Protein AF-A0A812JCK1-F1 (afdb_monomer_lite)

Radius of gyration: 76.38 Å; chains: 1; bounding box: 143×80×224 Å

pLDDT: mean 73.75, std 25.37, range [30.92, 98.5]

Secondary structure (DSSP, 8-state):
------PPP-----------S--HHHHHHHHHHHHHHHHHHHHHHHHHHHHHHHHHHHHHHHHHHHHHHHHHHHHHHHHHHHHHHHHHHHHHHHHHHHHHHHHHHHHHHHHHHHHHHHHHHHHHHHHHHHHHHHHHHHHHHHHHHHHHHHHHHHHHHHHHHHHHHHHHHHHHHHHHHHHHHHHHHHHHHHHHHHHHHHHHHHHHHHHTT--GGGTS-HHHHHHHHHHHHHHHHHHHHHHHHHHHHHHHHTTSHHHHHHHHHHHHHHHHHHHHHHHHHHHTT----------------------PPPP---------PPPPPPPPP-------------------------PPPP-PPPPPP----SSS--SS----PPPP---------PPP------------------------------------------------

Sequence (440 aa):
MVREQRKPRCFRCLPLSACKLVGVGQRQRGLQQELRDAQEALAKDLGAVDSQRDAADTSIESLETKKLQLRQQLHTIDEKLHAAREGQRNYLAEKDRRRRALEEVEATFRKNLSEVEELGLAARKERAAAEKVKQAAAETEVLAVRALSAAAEDLSAKAAQFDSHLLNVLLEHVGHEEKRIQLLHDESDLCTSIIAKHKAEIDLLTVMDRPLSSVLDAAEHKHLCETSSAAEAALKACAGFARDFGPFLSKHPAAHGRLQKLEADHAEVIRKLAACRQLLGVSTPTMDPTSSLPAAQSSHAQAAPADPGKAQYPANDLPSTPAPSGNAPQQESAKPPTQPTLQGQTQAMQPMQPVQPQQRPQQLTQLTEVASQIQVQPLQPSQQQPAQPDPPKAAAAAVPAAGTPAAVPAAGMPAAVPAPGAVLAGTGTASAESKLDVPT

Foldseek 3Di:
DDDDDDDDDDDDDDDDDDDDPDDPVVVVVVVVVVVVVVVVVVVVVVVVVVVVVVVVVVVVVVVVVVVVVVVVVVVVVVVVVVVVVVVVVVVVVVVVVVVVVVVVVVVVVVVVVVVVVVVVVVVVVVVVVVVVVVVVVVVVVVVVVVVVVVVVVVVVVVVVVVLVVVVVVLLVVLVVLVVVLVVLQVLLVVLLVQCVVQVVVLVVCVVVVHQPVVRDDPVSVVSLVVSLVVLVVSLVVLVVSCVVCVVSCVVPVVSNVSSVVSNVSSVVSNVSSVVSCVSNVVPDPPPDPDDDDDDDDDDDDDDDDDDDDDDDDDDDDDDDDDDDDDDDDDDDDDDDDDDDDDDDDDDDDDDDDDDDDDDDPPDDDDDDPDDDDPDDDDDDDDDDDDDDDDDDDDDDDDDDDDDDDDDDDDDDDDDDDDDDDDDDDDDDDDDDDDDDDDDD

Organism: NCBI:txid878477

Structure (mmCIF, N/CA/C/O backbone):
data_AF-A0A812JCK1-F1
#
_entry.id   AF-A0A812JCK1-F1
#
loop_
_atom_site.group_PDB
_atom_site.id
_atom_site.type_symbol
_atom_site.label_atom_id
_atom_site.label_alt_id
_atom_site.label_comp_id
_atom_site.label_asym_id
_atom_site.label_entity_id
_atom_site.label_seq_id
_atom_site.pdbx_PDB_ins_code
_atom_site.Cartn_x
_atom_site.Cartn_y
_atom_site.Cartn_z
_atom_site.occupancy
_atom_site.B_iso_or_equiv
_atom_site.auth_seq_id
_atom_site.auth_comp_id
_atom_site.auth_asym_id
_atom_site.auth_atom_id
_atom_site.pdbx_PDB_model_num
ATOM 1 N N . MET A 1 1 ? -60.403 -38.205 94.783 1.00 39.50 1 MET A N 1
ATOM 2 C CA . MET A 1 1 ? -59.719 -39.186 95.651 1.00 39.50 1 MET A CA 1
ATOM 3 C C . MET A 1 1 ? -59.899 -38.745 97.096 1.00 39.50 1 MET A C 1
ATOM 5 O O . MET A 1 1 ? -59.621 -37.591 97.368 1.00 39.50 1 MET A O 1
ATOM 9 N N . VAL A 1 2 ? -60.372 -39.671 97.945 1.00 44.56 2 VAL A N 1
ATOM 10 C CA . VAL A 1 2 ? -60.413 -39.647 99.429 1.00 44.56 2 VAL A CA 1
ATOM 11 C C . VAL A 1 2 ? -61.323 -38.561 100.047 1.00 44.56 2 VAL A C 1
ATOM 13 O O . VAL A 1 2 ? -60.973 -37.393 100.066 1.00 44.56 2 VAL A O 1
ATOM 16 N N . ARG A 1 3 ? -62.607 -38.836 100.324 1.00 36.50 3 ARG A N 1
ATOM 17 C CA . ARG A 1 3 ? -63.211 -39.629 101.428 1.00 36.50 3 ARG A CA 1
ATOM 18 C C . ARG A 1 3 ? -63.220 -38.911 102.786 1.00 36.50 3 ARG A C 1
ATOM 20 O O . ARG A 1 3 ? -62.180 -38.475 103.245 1.00 36.50 3 ARG A O 1
ATOM 27 N N . GLU A 1 4 ? -64.394 -39.002 103.429 1.00 35.72 4 GLU A N 1
ATOM 28 C CA . GLU A 1 4 ? -64.586 -39.152 104.887 1.00 35.72 4 GLU A CA 1
ATOM 29 C C . GLU A 1 4 ? -64.252 -37.922 105.756 1.00 35.72 4 GLU A C 1
ATOM 31 O O . GLU A 1 4 ? -63.284 -37.226 105.537 1.00 35.72 4 GLU A O 1
ATOM 36 N N . GLN A 1 5 ? -64.976 -37.535 106.804 1.00 39.50 5 GLN A N 1
ATOM 37 C CA . GLN A 1 5 ? -66.052 -38.150 107.567 1.00 39.50 5 GLN A CA 1
ATOM 38 C C . GLN A 1 5 ? -66.702 -37.005 108.378 1.00 39.50 5 GLN A C 1
ATOM 40 O O . GLN A 1 5 ? -66.062 -36.413 109.244 1.00 39.50 5 GLN A O 1
ATOM 45 N N . ARG A 1 6 ? -67.974 -36.674 108.125 1.00 39.97 6 ARG A N 1
ATOM 46 C CA . ARG A 1 6 ? -68.796 -35.919 109.086 1.00 39.97 6 ARG A CA 1
ATOM 47 C C . ARG A 1 6 ? -69.422 -36.944 110.032 1.00 39.97 6 ARG A C 1
ATOM 49 O O . ARG A 1 6 ? -70.280 -37.714 109.610 1.00 39.97 6 ARG A O 1
ATOM 56 N N . LYS A 1 7 ? -68.964 -36.984 111.287 1.00 40.16 7 LYS A N 1
ATOM 57 C CA . LYS A 1 7 ? -69.574 -37.779 112.368 1.00 40.16 7 LYS A CA 1
ATOM 58 C C . LYS A 1 7 ? -70.809 -37.050 112.940 1.00 40.16 7 LYS A C 1
ATOM 60 O O . LYS A 1 7 ? -70.837 -35.819 112.925 1.00 40.16 7 LYS A O 1
ATOM 65 N N . PRO A 1 8 ? -71.830 -37.788 113.413 1.00 46.03 8 PRO A N 1
ATOM 66 C CA . PRO A 1 8 ? -73.152 -37.264 113.730 1.00 46.03 8 PRO A CA 1
ATOM 67 C C . PRO A 1 8 ? -73.278 -36.784 115.182 1.00 46.03 8 PRO A C 1
ATOM 69 O O . PRO A 1 8 ? -72.472 -37.106 116.053 1.00 46.03 8 PRO A O 1
ATOM 72 N N . ARG A 1 9 ? -74.351 -36.025 115.420 1.00 47.19 9 ARG A N 1
ATOM 73 C CA . ARG A 1 9 ? -74.854 -35.589 116.728 1.00 47.19 9 ARG A CA 1
ATOM 74 C C . ARG A 1 9 ? -74.972 -36.764 117.716 1.00 47.19 9 ARG A C 1
ATOM 76 O O . ARG A 1 9 ? -75.579 -37.773 117.372 1.00 47.19 9 ARG A O 1
ATOM 83 N N . CYS A 1 10 ? -74.529 -36.571 118.962 1.00 37.59 10 CYS A N 1
ATOM 84 C CA . CYS A 1 10 ? -74.983 -37.346 120.122 1.00 37.59 10 CYS A CA 1
ATOM 85 C C . CYS A 1 10 ? -75.652 -36.411 121.142 1.00 37.59 10 CYS A C 1
ATOM 87 O O . CYS A 1 10 ? -75.003 -35.613 121.810 1.00 37.59 10 CYS A O 1
ATOM 89 N N . PHE A 1 11 ? -76.976 -36.537 121.201 1.00 38.62 11 PHE A N 1
ATOM 90 C CA . PHE A 1 11 ? -77.890 -36.152 122.277 1.00 38.62 11 PHE A CA 1
ATOM 91 C C . PHE A 1 11 ? -77.720 -37.122 123.465 1.00 38.62 11 PHE A C 1
ATOM 93 O O . PHE A 1 11 ? -77.601 -38.317 123.207 1.00 38.62 11 PHE A O 1
ATOM 100 N N . ARG A 1 12 ? -77.768 -36.625 124.716 1.00 35.62 12 ARG A N 1
ATOM 101 C CA . ARG A 1 12 ? -78.075 -37.283 126.028 1.00 35.62 12 ARG A CA 1
ATOM 102 C C . ARG A 1 12 ? -77.303 -36.529 127.128 1.00 35.62 12 ARG A C 1
ATOM 104 O O . ARG A 1 12 ? -76.178 -36.133 126.876 1.00 35.62 12 ARG A O 1
ATOM 111 N N . CYS A 1 13 ? -77.743 -36.305 128.363 1.00 32.88 13 CYS A N 1
ATOM 112 C CA . CYS A 1 13 ? -78.971 -36.506 129.133 1.00 32.88 13 CYS A CA 1
ATOM 113 C C . CYS A 1 13 ? -78.868 -35.534 130.336 1.00 32.88 13 CYS A C 1
ATOM 115 O O . CYS A 1 13 ? -77.762 -35.254 130.794 1.00 32.88 13 CYS A O 1
ATOM 117 N N . LEU A 1 14 ? -80.002 -35.058 130.858 1.00 40.06 14 LEU A N 1
ATOM 118 C CA . LEU A 1 14 ? -80.120 -34.337 132.143 1.00 40.06 14 LEU A CA 1
ATOM 119 C C . LEU A 1 14 ? -79.525 -35.149 133.324 1.00 40.06 14 LEU A C 1
ATOM 121 O O . LEU A 1 14 ? -79.454 -36.377 133.234 1.00 40.06 14 LEU A O 1
ATOM 125 N N . PRO A 1 15 ? -79.211 -34.498 134.464 1.00 38.16 15 PRO A N 1
ATOM 126 C CA . PRO A 1 15 ? -80.191 -34.589 135.549 1.00 38.16 15 PRO A CA 1
ATOM 127 C C . PRO A 1 15 ? -80.506 -33.252 136.240 1.00 38.16 15 PRO A C 1
ATOM 129 O O . PRO A 1 15 ? -79.643 -32.414 136.497 1.00 38.16 15 PRO A O 1
ATOM 132 N N . LEU A 1 16 ? -81.791 -33.099 136.571 1.00 37.88 16 LEU A N 1
ATOM 133 C CA . LEU A 1 16 ? -82.301 -32.171 137.575 1.00 37.88 16 LEU A CA 1
ATOM 134 C C . LEU A 1 16 ? -81.866 -32.633 138.971 1.00 37.88 16 LEU A C 1
ATOM 136 O O . LEU A 1 16 ? -82.166 -33.770 139.319 1.00 37.88 16 LEU A O 1
ATOM 140 N N . SER A 1 17 ? -81.316 -31.729 139.789 1.00 34.81 17 SER A N 1
ATOM 141 C CA . SER A 1 17 ? -81.772 -31.527 141.178 1.00 34.81 17 SER A CA 1
ATOM 142 C C . SER A 1 17 ? -80.958 -30.472 141.943 1.00 34.81 17 SER A C 1
ATOM 144 O O . SER A 1 17 ? -79.734 -30.520 141.962 1.00 34.81 17 SER A O 1
ATOM 146 N N . ALA A 1 18 ? -81.711 -29.652 142.687 1.00 32.31 18 ALA A N 1
ATOM 147 C CA . ALA A 1 18 ? -81.400 -29.063 143.994 1.00 32.31 18 ALA A CA 1
ATOM 148 C C . ALA A 1 18 ? -80.811 -27.633 144.094 1.00 32.31 18 ALA A C 1
ATOM 150 O O . ALA A 1 18 ? -79.708 -27.330 143.658 1.00 32.31 18 ALA A O 1
ATOM 151 N N . CYS A 1 19 ? -81.551 -26.826 144.873 1.00 30.92 19 CYS A N 1
ATOM 152 C CA . CYS A 1 19 ? -81.060 -25.827 145.831 1.00 30.92 19 CYS A CA 1
ATOM 153 C C . CYS A 1 19 ? -80.596 -24.448 145.323 1.00 30.92 19 CYS A C 1
ATOM 155 O O . CYS A 1 19 ? -79.407 -24.182 145.216 1.00 30.92 19 CYS A O 1
ATOM 157 N N . LYS A 1 20 ? -81.537 -23.497 145.229 1.00 36.56 20 LYS A N 1
ATOM 158 C CA . LYS A 1 20 ? -81.760 -22.416 146.227 1.00 36.56 20 LYS A CA 1
ATOM 159 C C . LYS A 1 20 ? -82.457 -21.213 145.583 1.00 36.56 20 LYS A C 1
ATOM 161 O O . LYS A 1 20 ? -81.992 -20.627 144.612 1.00 36.56 20 LYS A O 1
ATOM 166 N N . LEU A 1 21 ? -83.582 -20.840 146.187 1.00 39.72 21 LEU A N 1
ATOM 167 C CA . LEU A 1 21 ? -84.473 -19.733 145.838 1.00 39.72 21 LEU A CA 1
ATOM 168 C C . LEU A 1 21 ? -83.900 -18.369 146.291 1.00 39.72 21 LEU A C 1
ATOM 170 O O . LEU A 1 21 ? -84.566 -17.578 146.947 1.00 39.72 21 LEU A O 1
ATOM 174 N N . VAL A 1 22 ? -82.639 -18.098 145.945 1.00 42.62 22 VAL A N 1
ATOM 175 C CA . VAL A 1 22 ? -81.957 -16.813 146.157 1.00 42.62 22 VAL A CA 1
ATOM 176 C C . VAL A 1 22 ? -81.222 -16.508 144.862 1.00 42.62 22 VAL A C 1
ATOM 178 O O . VAL A 1 22 ? -80.084 -16.918 144.682 1.00 42.62 22 VAL A O 1
ATOM 181 N N . GLY A 1 23 ? -81.894 -15.879 143.897 1.00 46.34 23 GLY A N 1
ATOM 182 C CA . GLY A 1 23 ? -81.190 -15.553 142.661 1.00 46.34 23 GLY A CA 1
ATOM 183 C C . GLY A 1 23 ? -82.004 -15.191 141.434 1.00 46.34 23 GLY A C 1
ATOM 184 O O . GLY A 1 23 ? -81.393 -15.078 140.389 1.00 46.34 23 GLY A O 1
ATOM 185 N N . VAL A 1 24 ? -83.324 -14.971 141.472 1.00 51.97 24 VAL A N 1
ATOM 186 C CA . VAL A 1 24 ? -84.059 -14.549 140.252 1.00 51.97 24 VAL A CA 1
ATOM 187 C C . VAL A 1 24 ? -83.530 -13.203 139.727 1.00 51.97 24 VAL A C 1
ATOM 189 O O . VAL A 1 24 ? -83.232 -13.077 138.544 1.00 51.97 24 VAL A O 1
ATOM 192 N N . GLY A 1 25 ? -83.241 -12.249 140.621 1.00 56.25 25 GLY A N 1
ATOM 193 C CA . GLY A 1 25 ? -82.543 -11.006 140.263 1.00 56.25 25 GLY A CA 1
ATOM 194 C C . GLY A 1 25 ? -81.051 -11.182 139.934 1.00 56.25 25 GLY A C 1
ATOM 195 O O . GLY A 1 25 ? -80.441 -10.288 139.359 1.00 56.25 25 GLY A O 1
ATOM 196 N N . GLN A 1 26 ? -80.434 -12.311 140.290 1.00 58.91 26 GLN A N 1
ATOM 197 C CA . GLN A 1 26 ? -79.037 -12.633 139.957 1.00 58.91 26 GLN A CA 1
ATOM 198 C C . GLN A 1 26 ? -78.943 -13.353 138.603 1.00 58.91 26 GLN A C 1
ATOM 200 O O . GLN A 1 26 ? -78.030 -13.090 137.836 1.00 58.91 26 GLN A O 1
ATOM 205 N N . ARG A 1 27 ? -79.949 -14.166 138.263 1.00 67.25 27 ARG A N 1
ATOM 206 C CA . ARG A 1 27 ? -80.139 -14.843 136.976 1.00 67.25 27 ARG A CA 1
ATOM 207 C C . ARG A 1 27 ? -80.597 -13.877 135.894 1.00 67.25 27 ARG A C 1
ATOM 209 O O . ARG A 1 27 ? -80.119 -13.968 134.779 1.00 67.25 27 ARG A O 1
ATOM 216 N N . GLN A 1 28 ? -81.470 -12.923 136.223 1.00 73.12 28 GLN A N 1
ATOM 217 C CA . GLN A 1 28 ? -81.836 -11.846 135.302 1.00 73.12 28 GLN A CA 1
ATOM 218 C C . GLN A 1 28 ? -80.653 -10.910 135.035 1.00 73.12 28 GLN A C 1
ATOM 220 O O . GLN A 1 28 ? -80.439 -10.528 133.891 1.00 73.12 28 GLN A O 1
ATOM 225 N N . ARG A 1 29 ? -79.840 -10.599 136.056 1.00 71.44 29 ARG A N 1
ATOM 226 C CA . ARG A 1 29 ? -78.562 -9.895 135.860 1.00 71.44 29 ARG A CA 1
ATOM 227 C C . ARG A 1 29 ? -77.557 -10.730 135.068 1.00 71.44 29 ARG A C 1
ATOM 229 O O . ARG A 1 29 ? -76.903 -10.172 134.206 1.00 71.44 29 ARG A O 1
ATOM 236 N N . GLY A 1 30 ? -77.492 -12.041 135.301 1.00 75.44 30 GLY A N 1
ATOM 237 C CA . GLY A 1 30 ? -76.665 -12.977 134.535 1.00 75.44 30 GLY A CA 1
ATOM 238 C C . GLY A 1 30 ? -77.065 -13.043 133.063 1.00 75.44 30 GLY A C 1
ATOM 239 O O . GLY A 1 30 ? -76.219 -12.851 132.214 1.00 75.44 30 GLY A O 1
ATOM 240 N N . LEU A 1 31 ? -78.355 -13.184 132.752 1.00 79.44 31 LEU A N 1
ATOM 241 C CA . LEU A 1 31 ? -78.865 -13.177 131.376 1.00 79.44 31 LEU A CA 1
ATOM 242 C C . LEU A 1 31 ? -78.714 -11.810 130.699 1.00 79.44 31 LEU A C 1
ATOM 244 O O . LEU A 1 31 ? -78.446 -11.746 129.507 1.00 79.44 31 LEU A O 1
ATOM 248 N N . GLN A 1 32 ? -78.878 -10.706 131.435 1.00 79.81 32 GLN A N 1
ATOM 249 C CA . GLN A 1 32 ? -78.587 -9.371 130.901 1.00 79.81 32 GLN A CA 1
ATOM 250 C C . GLN A 1 32 ? -77.091 -9.166 130.655 1.00 79.81 32 GLN A C 1
ATOM 252 O O . GLN A 1 32 ? -76.738 -8.498 129.688 1.00 79.81 32 GLN A O 1
ATOM 257 N N . GLN A 1 33 ? -76.229 -9.731 131.500 1.00 83.69 33 GLN A N 1
ATOM 258 C CA . GLN A 1 33 ? -74.785 -9.720 131.303 1.00 83.69 33 GLN A CA 1
ATOM 259 C C . GLN A 1 33 ? -74.403 -10.600 130.110 1.00 83.69 33 GLN A C 1
ATOM 261 O O . GLN A 1 33 ? -73.748 -10.107 129.214 1.00 83.69 33 GLN A O 1
ATOM 266 N N . GLU A 1 34 ? -74.920 -11.825 130.010 1.00 83.00 34 GLU A N 1
ATOM 267 C CA . GLU A 1 34 ? -74.719 -12.721 128.865 1.00 83.00 34 GLU A CA 1
ATOM 268 C C . GLU A 1 34 ? -75.217 -12.102 127.555 1.00 83.00 34 GLU A C 1
ATOM 270 O O . GLU A 1 34 ? -74.587 -12.272 126.519 1.00 83.00 34 GLU A O 1
ATOM 275 N N . LEU A 1 35 ? -76.324 -11.353 127.581 1.00 85.94 35 LEU A N 1
ATOM 276 C CA . LEU A 1 35 ? -76.824 -10.643 126.405 1.00 85.94 35 LEU A CA 1
ATOM 277 C C . LEU A 1 35 ? -75.930 -9.453 126.034 1.00 85.94 35 LEU A C 1
ATOM 279 O O . LEU A 1 35 ? -75.724 -9.221 124.847 1.00 85.94 35 LEU A O 1
ATOM 283 N N . ARG A 1 36 ? -75.367 -8.732 127.015 1.00 85.25 36 ARG A N 1
ATOM 284 C CA . ARG A 1 36 ? -74.354 -7.691 126.765 1.00 85.25 36 ARG A CA 1
ATOM 285 C C . ARG A 1 36 ? -73.053 -8.288 126.243 1.00 85.25 36 ARG A C 1
ATOM 287 O O . ARG A 1 36 ? -72.551 -7.797 125.246 1.00 85.25 36 ARG A O 1
ATOM 294 N N . ASP A 1 37 ? -72.563 -9.359 126.851 1.00 86.38 37 ASP A N 1
ATOM 295 C CA . ASP A 1 37 ? -71.337 -10.051 126.457 1.00 86.38 37 ASP A CA 1
ATOM 296 C C . ASP A 1 37 ? -71.501 -10.673 125.060 1.00 86.38 37 ASP A C 1
ATOM 298 O O . ASP A 1 37 ? -70.590 -10.607 124.241 1.00 86.38 37 ASP A O 1
ATOM 302 N N . ALA A 1 38 ? -72.681 -11.220 124.740 1.00 86.50 38 ALA A N 1
ATOM 303 C CA . ALA A 1 38 ? -73.006 -11.701 123.401 1.00 86.50 38 ALA A CA 1
ATOM 304 C C . ALA A 1 38 ? -73.111 -10.551 122.393 1.00 86.50 38 ALA A C 1
ATOM 306 O O . ALA A 1 38 ? -72.610 -10.691 121.285 1.00 86.50 38 ALA A O 1
ATOM 307 N N . GLN A 1 39 ? -73.722 -9.416 122.754 1.00 88.19 39 GLN A N 1
ATOM 308 C CA . GLN A 1 39 ? -73.759 -8.220 121.903 1.00 88.19 39 GLN A CA 1
ATOM 309 C C . GLN A 1 39 ? -72.359 -7.644 121.661 1.00 88.19 39 GLN A C 1
ATOM 311 O O . GLN A 1 39 ? -72.050 -7.268 120.536 1.00 88.19 39 GLN A O 1
ATOM 316 N N . GLU A 1 40 ? -71.505 -7.613 122.682 1.00 90.06 40 GLU A N 1
ATOM 317 C CA . GLU A 1 40 ? -70.116 -7.165 122.593 1.00 90.06 40 GLU A CA 1
ATOM 318 C C . GLU A 1 40 ? -69.262 -8.143 121.773 1.00 90.06 40 GLU A C 1
ATOM 320 O O . GLU A 1 40 ? -68.491 -7.712 120.920 1.00 90.06 40 GLU A O 1
ATOM 325 N N . ALA A 1 41 ? -69.447 -9.456 121.949 1.00 88.94 41 ALA A N 1
ATOM 326 C CA . ALA A 1 41 ? -68.800 -10.482 121.133 1.00 88.94 41 ALA A CA 1
ATOM 327 C C . ALA A 1 41 ? -69.223 -10.386 119.661 1.00 88.94 41 ALA A C 1
ATOM 329 O O . ALA A 1 41 ? -68.370 -10.410 118.782 1.00 88.94 41 ALA A O 1
ATOM 330 N N . LEU A 1 42 ? -70.517 -10.198 119.386 1.00 89.69 42 LEU A N 1
ATOM 331 C CA . LEU A 1 42 ? -71.032 -10.039 118.025 1.00 89.69 42 LEU A CA 1
ATOM 332 C C . LEU A 1 42 ? -70.555 -8.723 117.399 1.00 89.69 42 LEU A C 1
ATOM 334 O O . LEU A 1 42 ? -70.204 -8.704 116.226 1.00 89.69 42 LEU A O 1
ATOM 338 N N . ALA A 1 43 ? -70.475 -7.638 118.176 1.00 91.25 43 ALA A N 1
ATOM 339 C CA . ALA A 1 43 ? -69.883 -6.376 117.733 1.00 91.25 43 ALA A CA 1
ATOM 340 C C . ALA A 1 43 ? -68.384 -6.524 117.428 1.00 91.25 43 ALA A C 1
ATOM 342 O O . ALA A 1 43 ? -67.898 -5.975 116.441 1.00 91.25 43 ALA A O 1
ATOM 343 N N . LYS A 1 44 ? -67.653 -7.300 118.234 1.00 92.31 44 LYS A N 1
ATOM 344 C CA . LYS A 1 44 ? -66.239 -7.615 118.008 1.00 92.31 44 LYS A CA 1
ATOM 345 C C . LYS A 1 44 ? -66.035 -8.486 116.768 1.00 92.31 44 LYS A C 1
ATOM 347 O O . LYS A 1 44 ? -65.127 -8.206 115.991 1.00 92.31 44 LYS A O 1
ATOM 352 N N . ASP A 1 45 ? -66.878 -9.496 116.565 1.00 90.94 45 ASP A N 1
ATOM 353 C CA . ASP A 1 45 ? -66.846 -10.366 115.387 1.00 90.94 45 ASP A CA 1
ATOM 354 C C . ASP A 1 45 ? -67.204 -9.589 114.116 1.00 90.94 45 ASP A C 1
ATOM 356 O O . ASP A 1 45 ? -66.508 -9.717 113.113 1.00 90.94 45 ASP A O 1
ATOM 360 N N . LEU A 1 46 ? -68.228 -8.728 114.163 1.00 93.44 46 LEU A N 1
ATOM 361 C CA . LEU A 1 46 ? -68.548 -7.811 113.066 1.00 93.44 46 LEU A CA 1
ATOM 362 C C . LEU A 1 46 ? -67.371 -6.876 112.773 1.00 93.44 46 LEU A C 1
ATOM 364 O O . LEU A 1 46 ? -66.974 -6.768 111.621 1.00 93.44 46 LEU A O 1
ATOM 368 N N . GLY A 1 47 ? -66.737 -6.299 113.799 1.00 93.62 47 GLY A N 1
ATOM 369 C CA . GLY A 1 47 ? -65.538 -5.475 113.623 1.00 93.62 47 GLY A CA 1
ATOM 370 C C . GLY A 1 47 ? -64.347 -6.240 113.030 1.00 93.62 47 GLY A C 1
ATOM 371 O O . GLY A 1 47 ? -63.591 -5.684 112.233 1.00 93.62 47 GLY A O 1
ATOM 372 N N . ALA A 1 48 ? -64.182 -7.523 113.369 1.00 93.25 48 ALA A N 1
ATOM 373 C CA . ALA A 1 48 ? -63.163 -8.390 112.778 1.00 93.25 48 ALA A CA 1
ATOM 374 C C . ALA A 1 48 ? -63.476 -8.728 111.312 1.00 93.25 48 ALA A C 1
ATOM 376 O O . ALA A 1 48 ? -62.567 -8.709 110.484 1.00 93.25 48 ALA A O 1
ATOM 377 N N . VAL A 1 49 ? -64.744 -8.997 110.982 1.00 93.62 49 VAL A N 1
ATOM 378 C CA . VAL A 1 49 ? -65.207 -9.221 109.604 1.00 93.62 49 VAL A CA 1
ATOM 379 C C . VAL A 1 49 ? -65.057 -7.953 108.769 1.00 93.62 49 VAL A C 1
ATOM 381 O O . VAL A 1 49 ? -64.568 -8.047 107.649 1.00 93.62 49 VAL A O 1
ATOM 384 N N . ASP A 1 50 ? -65.400 -6.782 109.307 1.00 95.62 50 ASP A N 1
ATOM 385 C CA . ASP A 1 50 ? -65.207 -5.492 108.637 1.00 95.62 50 ASP A CA 1
ATOM 386 C C . ASP A 1 50 ? -63.715 -5.229 108.393 1.00 95.62 50 ASP A C 1
ATOM 388 O O . ASP A 1 50 ? -63.317 -4.970 107.263 1.00 95.62 50 ASP A O 1
ATOM 392 N N . SER A 1 51 ? -62.860 -5.444 109.401 1.00 94.50 51 SER A N 1
ATOM 393 C CA . SER A 1 51 ? -61.398 -5.338 109.244 1.00 94.50 51 SER A CA 1
ATOM 394 C C . SER A 1 51 ? -60.849 -6.323 108.203 1.00 94.50 51 SER A C 1
ATOM 396 O O . SER A 1 51 ? -59.932 -6.000 107.448 1.00 94.50 51 SER A O 1
ATOM 398 N N . GLN A 1 52 ? -61.398 -7.542 108.149 1.00 95.94 52 GLN A N 1
ATOM 399 C CA . GLN A 1 52 ? -61.036 -8.543 107.147 1.00 95.94 52 GLN A CA 1
ATOM 400 C C . GLN A 1 52 ? -61.530 -8.148 105.751 1.00 95.94 52 GLN A C 1
ATOM 402 O O . GLN A 1 52 ? -60.824 -8.400 104.773 1.00 95.94 52 GLN A O 1
ATOM 407 N N . ARG A 1 53 ? -62.711 -7.526 105.647 1.00 95.81 53 ARG A N 1
ATOM 408 C CA . ARG A 1 53 ? -63.253 -6.998 104.393 1.00 95.81 53 ARG A CA 1
ATOM 409 C C . ARG A 1 53 ? -62.383 -5.862 103.877 1.00 95.81 53 ARG A C 1
ATOM 411 O O . ARG A 1 53 ? -61.947 -5.940 102.740 1.00 95.81 53 ARG A O 1
ATOM 418 N N . ASP A 1 54 ? -62.028 -4.904 104.727 1.00 96.00 54 ASP A N 1
ATOM 419 C CA . ASP A 1 54 ? -61.132 -3.800 104.373 1.00 96.00 54 ASP A CA 1
ATOM 420 C C . ASP A 1 54 ? -59.747 -4.321 103.937 1.00 96.00 54 ASP A C 1
ATOM 422 O O . ASP A 1 54 ? -59.167 -3.855 102.953 1.00 96.00 54 ASP A O 1
ATOM 426 N N . ALA A 1 55 ? -59.218 -5.352 104.609 1.00 96.00 55 ALA A N 1
ATOM 427 C CA . ALA A 1 55 ? -57.978 -6.016 104.199 1.00 96.00 55 ALA A CA 1
ATOM 428 C C . ALA A 1 55 ? -58.108 -6.743 102.843 1.00 96.00 55 ALA A C 1
ATOM 430 O O . ALA A 1 55 ? -57.165 -6.757 102.049 1.00 96.00 55 ALA A O 1
ATOM 431 N N . ALA A 1 56 ? -59.263 -7.351 102.559 1.00 95.88 56 ALA A N 1
ATOM 432 C CA . ALA A 1 56 ? -59.537 -7.979 101.271 1.00 95.88 56 ALA A CA 1
ATOM 433 C C . ALA A 1 56 ? -59.708 -6.935 100.158 1.00 95.88 56 ALA A C 1
ATOM 435 O O . ALA A 1 56 ? -59.121 -7.109 99.094 1.00 95.88 56 ALA A O 1
ATOM 436 N N . ASP A 1 57 ? -60.432 -5.845 100.410 1.00 97.38 57 ASP A N 1
ATOM 437 C CA . ASP A 1 57 ? -60.672 -4.753 99.461 1.00 97.38 57 ASP A CA 1
ATOM 438 C C . ASP A 1 57 ? -59.350 -4.055 99.096 1.00 97.38 57 ASP A C 1
ATOM 440 O O . ASP A 1 57 ? -59.005 -3.954 97.919 1.00 97.38 57 ASP A O 1
ATOM 444 N N . THR A 1 58 ? -58.521 -3.709 100.087 1.00 96.44 58 THR A N 1
ATOM 445 C CA . THR A 1 58 ? -57.166 -3.170 99.844 1.00 96.44 58 THR A CA 1
ATOM 446 C C . THR A 1 58 ? -56.270 -4.156 99.086 1.00 96.44 58 THR A C 1
ATOM 448 O O . THR A 1 58 ? -55.492 -3.762 98.210 1.00 96.44 58 THR A O 1
ATOM 451 N N . SER A 1 59 ? -56.386 -5.460 99.365 1.00 97.50 59 SER A N 1
ATOM 452 C CA . SER A 1 59 ? -55.684 -6.493 98.599 1.00 97.50 59 SER A CA 1
ATOM 453 C C . SER A 1 59 ? -56.177 -6.560 97.149 1.00 97.50 59 SER A C 1
ATOM 455 O O . SER A 1 59 ? -55.344 -6.608 96.240 1.00 97.50 59 SER A O 1
ATOM 457 N N . ILE A 1 60 ? -57.490 -6.500 96.911 1.00 97.12 60 ILE A N 1
ATOM 458 C CA . ILE A 1 60 ? -58.097 -6.467 95.574 1.00 97.12 60 ILE A CA 1
ATOM 459 C C . ILE A 1 60 ? -57.589 -5.249 94.799 1.00 97.12 60 ILE A C 1
ATOM 461 O O . ILE A 1 60 ? -57.060 -5.424 93.703 1.00 97.12 60 ILE A O 1
ATOM 465 N N . GLU A 1 61 ? -57.625 -4.051 95.381 1.00 97.25 61 GLU A N 1
ATOM 466 C CA . GLU A 1 61 ? -57.104 -2.826 94.759 1.00 97.25 61 GLU A CA 1
ATOM 467 C C . GLU A 1 61 ? -55.607 -2.948 94.408 1.00 97.25 61 GLU A C 1
ATOM 469 O O . GLU A 1 61 ? -55.172 -2.598 93.303 1.00 97.25 61 GLU A O 1
ATOM 474 N N . SER A 1 62 ? -54.795 -3.521 95.305 1.00 97.50 62 SER A N 1
ATOM 475 C CA . SER A 1 62 ? -53.367 -3.769 95.043 1.00 97.50 62 SER A CA 1
ATOM 476 C C . SER A 1 62 ? -53.135 -4.765 93.892 1.00 97.50 62 SER A C 1
ATOM 478 O O . SER A 1 62 ? -52.193 -4.630 93.105 1.00 97.50 62 SER A O 1
ATOM 480 N N . LEU A 1 63 ? -54.009 -5.765 93.746 1.00 97.56 63 LEU A N 1
ATOM 481 C CA . LEU A 1 63 ? -53.943 -6.739 92.659 1.00 97.56 63 LEU A CA 1
ATOM 482 C C . LEU A 1 63 ? -54.445 -6.147 91.341 1.00 97.56 63 LEU A C 1
ATOM 484 O O . LEU A 1 63 ? -53.876 -6.444 90.289 1.00 97.56 63 LEU A O 1
ATOM 488 N N . GLU A 1 64 ? -55.467 -5.296 91.371 1.00 97.81 64 GLU A N 1
ATOM 489 C CA . GLU A 1 64 ? -55.990 -4.602 90.195 1.00 97.81 64 GLU A CA 1
ATOM 490 C C . GLU A 1 64 ? -54.985 -3.597 89.633 1.00 97.81 64 GLU A C 1
ATOM 492 O O . GLU A 1 64 ? -54.728 -3.594 88.425 1.00 97.81 64 GLU A O 1
ATOM 497 N N . THR A 1 65 ? -54.337 -2.818 90.501 1.00 97.81 65 THR A N 1
ATOM 498 C CA . THR A 1 65 ? -53.240 -1.917 90.115 1.00 97.81 65 THR A CA 1
ATOM 499 C C . THR A 1 65 ? -52.065 -2.696 89.520 1.00 97.81 65 THR A C 1
ATOM 501 O O . THR A 1 65 ? -51.595 -2.361 88.430 1.00 97.81 65 THR A O 1
ATOM 504 N N . LYS A 1 66 ? -51.646 -3.807 90.145 1.00 97.88 66 LYS A N 1
ATOM 505 C CA . LYS A 1 66 ? -50.596 -4.688 89.602 1.00 97.88 66 LYS A CA 1
ATOM 506 C C . LYS A 1 66 ? -50.990 -5.318 88.263 1.00 97.88 66 LYS A C 1
ATOM 508 O O . LYS A 1 66 ? -50.169 -5.394 87.349 1.00 97.88 66 LYS A O 1
ATOM 513 N N . LYS A 1 67 ? -52.243 -5.751 88.106 1.00 97.62 67 LYS A N 1
ATOM 514 C CA . LYS A 1 67 ? -52.786 -6.280 86.844 1.00 97.62 67 LYS A CA 1
ATOM 515 C C . LYS A 1 67 ? -52.750 -5.222 85.743 1.00 97.62 67 LYS A C 1
ATOM 517 O O . LYS A 1 67 ? -52.371 -5.543 84.616 1.00 97.62 67 LYS A O 1
ATOM 522 N N . LEU A 1 68 ? -53.129 -3.982 86.050 1.00 98.12 68 LEU A N 1
ATOM 523 C CA . LEU A 1 68 ? -53.054 -2.869 85.105 1.00 98.12 68 LEU A CA 1
ATOM 524 C C . LEU A 1 68 ? -51.599 -2.592 84.700 1.00 98.12 68 LEU A C 1
ATOM 526 O O . LEU A 1 68 ? -51.312 -2.491 83.508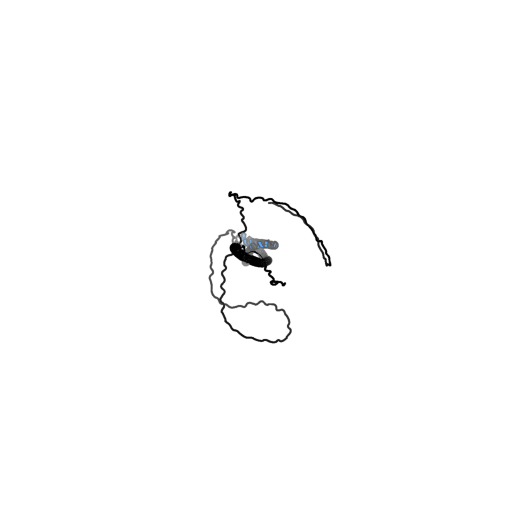 1.00 98.12 68 LEU A O 1
ATOM 530 N N . GLN A 1 69 ? -50.677 -2.564 85.665 1.00 97.94 69 GLN A N 1
ATOM 531 C CA . GLN A 1 69 ? -49.248 -2.359 85.416 1.00 97.94 69 GLN A CA 1
ATOM 532 C C . GLN A 1 69 ? -48.649 -3.462 84.530 1.00 97.94 69 GLN A C 1
ATOM 534 O O . GLN A 1 69 ? -47.951 -3.166 83.563 1.00 97.94 69 GLN A O 1
ATOM 539 N N . LEU A 1 70 ? -48.961 -4.734 84.799 1.00 97.88 70 LEU A N 1
ATOM 540 C CA . LEU A 1 70 ? -48.506 -5.858 83.973 1.00 97.88 70 LEU A CA 1
ATOM 541 C C . LEU A 1 70 ? -49.076 -5.799 82.550 1.00 97.88 70 LEU A C 1
ATOM 543 O O . LEU A 1 70 ? -48.369 -6.121 81.600 1.00 97.88 70 LEU A O 1
ATOM 547 N N . ARG A 1 71 ? -50.327 -5.351 82.373 1.00 97.88 71 ARG A N 1
ATOM 548 C CA . ARG A 1 71 ? -50.908 -5.133 81.036 1.00 97.88 71 ARG A CA 1
ATOM 549 C C . ARG A 1 71 ? -50.185 -4.028 80.270 1.00 97.88 71 ARG A C 1
ATOM 551 O O . ARG A 1 71 ? -49.914 -4.206 79.088 1.00 97.88 71 ARG A O 1
ATOM 558 N N . GLN A 1 72 ? -49.844 -2.923 80.933 1.00 97.81 72 GLN A N 1
ATOM 559 C CA . GLN A 1 72 ? -49.051 -1.849 80.325 1.00 97.81 72 GLN A CA 1
ATOM 560 C C . GLN A 1 72 ? -47.646 -2.336 79.939 1.00 97.81 72 GLN A C 1
ATOM 562 O O . GLN A 1 72 ? -47.176 -2.057 78.836 1.00 97.81 72 GLN A O 1
ATOM 567 N N . GLN A 1 73 ? -46.993 -3.113 80.811 1.00 97.69 73 GLN A N 1
ATOM 568 C CA . GLN A 1 73 ? -45.696 -3.727 80.516 1.00 97.69 73 GLN A CA 1
ATOM 569 C C . GLN A 1 73 ? -45.766 -4.697 79.333 1.00 97.69 73 GLN A C 1
ATOM 571 O O . GLN A 1 73 ? -44.912 -4.624 78.454 1.00 97.69 73 GLN A O 1
ATOM 576 N N . LEU A 1 74 ? -46.783 -5.564 79.277 1.00 98.00 74 LEU A N 1
ATOM 577 C CA . LEU A 1 74 ? -47.008 -6.456 78.137 1.00 98.00 74 LEU A CA 1
ATOM 578 C C . LEU A 1 74 ? -47.196 -5.665 76.844 1.00 98.00 74 LEU A C 1
ATOM 580 O O . LEU A 1 74 ? -46.509 -5.950 75.872 1.00 98.00 74 LEU A O 1
ATOM 584 N N . HIS A 1 75 ? -48.025 -4.619 76.862 1.00 98.19 75 HIS A N 1
ATOM 585 C CA . HIS A 1 75 ? -48.224 -3.768 75.691 1.00 98.19 75 HIS A CA 1
ATOM 586 C C . HIS A 1 75 ? -46.911 -3.127 75.213 1.00 98.19 75 HIS A C 1
ATOM 588 O O . HIS A 1 75 ? -46.593 -3.169 74.030 1.00 98.19 75 HIS A O 1
ATOM 594 N N . THR A 1 76 ? -46.091 -2.636 76.147 1.00 98.00 76 THR A N 1
ATOM 595 C CA . THR A 1 76 ? -44.773 -2.055 75.838 1.00 98.00 76 THR A CA 1
ATOM 596 C C . THR A 1 76 ? -43.816 -3.099 75.246 1.00 98.00 76 THR A C 1
ATOM 598 O O . THR A 1 76 ? -43.014 -2.795 74.362 1.00 98.00 76 THR A O 1
ATOM 601 N N . ILE A 1 77 ? -43.848 -4.338 75.749 1.00 98.06 77 ILE A N 1
ATOM 602 C CA . ILE A 1 77 ? -43.034 -5.442 75.224 1.00 98.06 77 ILE A CA 1
ATOM 603 C C . ILE A 1 77 ? -43.508 -5.831 73.823 1.00 98.06 77 ILE A C 1
ATOM 605 O O . ILE A 1 77 ? -42.666 -6.015 72.946 1.00 98.06 77 ILE A O 1
ATOM 609 N N . ASP A 1 78 ? -44.818 -5.901 73.593 1.00 97.88 78 ASP A N 1
ATOM 610 C CA . ASP A 1 78 ? -45.394 -6.207 72.284 1.00 97.88 78 ASP A CA 1
ATOM 611 C C . ASP A 1 78 ? -45.002 -5.149 71.246 1.00 97.88 78 ASP A C 1
ATOM 613 O O . ASP A 1 78 ? -44.529 -5.503 70.166 1.00 97.88 78 ASP A O 1
ATOM 617 N N . GLU A 1 79 ? -45.090 -3.858 71.579 1.00 98.12 79 GLU A N 1
ATOM 618 C CA . GLU A 1 79 ? -44.627 -2.766 70.712 1.00 98.12 79 GLU A CA 1
ATOM 619 C C . GLU A 1 79 ? -43.137 -2.894 70.369 1.00 98.12 79 GLU A C 1
ATOM 621 O O . GLU A 1 79 ? -42.755 -2.829 69.198 1.00 98.12 79 GLU A O 1
ATOM 626 N N . LYS A 1 80 ? -42.283 -3.146 71.371 1.00 97.75 80 LYS A N 1
ATOM 627 C CA . LYS A 1 80 ? -40.840 -3.360 71.157 1.00 97.75 80 LYS A CA 1
ATOM 628 C C . LYS A 1 80 ? -40.567 -4.575 70.278 1.00 97.75 80 LYS A C 1
ATOM 630 O O . LYS A 1 80 ? -39.673 -4.538 69.436 1.00 97.75 80 LYS A O 1
ATOM 635 N N . LEU A 1 81 ? -41.329 -5.649 70.456 1.00 97.88 81 LEU A N 1
ATOM 636 C CA . LEU A 1 81 ? -41.198 -6.876 69.683 1.00 97.88 81 LEU A CA 1
ATOM 637 C C . LEU A 1 81 ? -41.655 -6.660 68.233 1.00 97.88 81 LEU A C 1
ATOM 639 O O . LEU A 1 81 ? -40.987 -7.122 67.305 1.00 97.88 81 LEU A O 1
ATOM 643 N N . HIS A 1 82 ? -42.738 -5.913 68.016 1.00 98.12 82 HIS A N 1
ATOM 644 C CA . HIS A 1 82 ? -43.174 -5.487 66.687 1.00 98.12 82 HIS A CA 1
ATOM 645 C C . HIS A 1 82 ? -42.126 -4.610 65.996 1.00 98.12 82 HIS A C 1
ATOM 647 O O . HIS A 1 82 ? -41.749 -4.921 64.864 1.00 98.12 82 HIS A O 1
ATOM 653 N N . ALA A 1 83 ? -41.589 -3.602 66.687 1.00 97.81 83 ALA A N 1
ATOM 654 C CA . ALA A 1 83 ? -40.524 -2.745 66.171 1.00 97.81 83 ALA A CA 1
ATOM 655 C C . ALA A 1 83 ? -39.252 -3.545 65.836 1.00 97.81 83 ALA A C 1
ATOM 657 O O . ALA A 1 83 ? -38.656 -3.355 64.777 1.00 97.81 83 ALA A O 1
ATOM 658 N N . ALA A 1 84 ? -38.862 -4.503 66.684 1.00 97.69 84 ALA A N 1
ATOM 659 C CA . ALA A 1 84 ? -37.719 -5.379 66.427 1.00 97.69 84 ALA A CA 1
ATOM 660 C C . ALA A 1 84 ? -37.942 -6.280 65.199 1.00 97.69 84 ALA A C 1
ATOM 662 O O . ALA A 1 84 ? -37.049 -6.417 64.361 1.00 97.69 84 ALA A O 1
ATOM 663 N N . ARG A 1 85 ? -39.142 -6.860 65.048 1.00 98.19 85 ARG A N 1
ATOM 664 C CA . ARG A 1 85 ? -39.514 -7.654 63.862 1.00 98.19 85 ARG A CA 1
ATOM 665 C C . ARG A 1 85 ? -39.500 -6.811 62.590 1.00 98.19 85 ARG A C 1
ATOM 667 O O . ARG A 1 85 ? -39.062 -7.288 61.546 1.00 98.19 85 ARG A O 1
ATOM 674 N N . GLU A 1 86 ? -39.976 -5.574 62.657 1.00 98.06 86 GLU A N 1
ATOM 675 C CA . GLU A 1 86 ? -39.931 -4.647 61.529 1.00 98.06 86 GLU A CA 1
ATOM 676 C C . GLU A 1 86 ? -38.494 -4.255 61.171 1.00 98.06 86 GLU A C 1
ATOM 678 O O . GLU A 1 86 ? -38.115 -4.353 60.005 1.00 98.06 86 GLU A O 1
ATOM 683 N N . GLY A 1 87 ? -37.661 -3.948 62.168 1.00 97.88 87 GLY A N 1
ATOM 684 C CA . GLY A 1 87 ? -36.230 -3.708 61.981 1.00 97.88 87 GLY A CA 1
ATOM 685 C C . GLY A 1 87 ? -35.517 -4.891 61.321 1.00 97.88 87 GLY A C 1
ATOM 686 O O . GLY A 1 87 ? -34.750 -4.702 60.378 1.00 97.88 87 GLY A O 1
ATOM 687 N N . GLN A 1 88 ? -35.825 -6.123 61.738 1.00 97.88 88 GLN A N 1
ATOM 688 C CA . GLN A 1 88 ? -35.279 -7.333 61.121 1.00 97.88 88 GLN A CA 1
ATOM 689 C C . GLN A 1 88 ? -35.718 -7.489 59.656 1.00 97.88 88 GLN A C 1
ATOM 691 O O . GLN A 1 88 ? -34.884 -7.801 58.804 1.00 97.88 88 GLN A O 1
ATOM 696 N N . ARG A 1 89 ? -37.003 -7.259 59.341 1.00 98.38 89 ARG A N 1
ATOM 697 C CA . ARG A 1 89 ? -37.503 -7.297 57.954 1.00 98.38 89 ARG A CA 1
ATOM 698 C C . ARG A 1 89 ? -36.809 -6.256 57.081 1.00 98.38 89 ARG A C 1
ATOM 700 O O . ARG A 1 89 ? -36.364 -6.593 55.986 1.00 98.38 89 ARG A O 1
ATOM 707 N N . ASN A 1 90 ? -36.666 -5.032 57.582 1.00 98.19 90 ASN A N 1
ATOM 708 C CA . ASN A 1 90 ? -36.008 -3.942 56.865 1.00 98.19 90 ASN A CA 1
ATOM 709 C C . ASN A 1 90 ? -34.525 -4.246 56.618 1.00 98.19 90 ASN A C 1
ATOM 711 O O . ASN A 1 90 ? -34.049 -4.079 55.498 1.00 98.19 90 ASN A O 1
ATOM 715 N N . TYR A 1 91 ? -33.817 -4.780 57.618 1.00 98.12 91 TYR A N 1
ATOM 716 C CA . TYR A 1 91 ? -32.419 -5.192 57.473 1.00 98.12 91 TYR A CA 1
ATOM 717 C C . TYR A 1 91 ? -32.233 -6.292 56.417 1.00 98.12 91 TYR A C 1
ATOM 719 O O . TYR A 1 91 ? -31.328 -6.206 55.586 1.00 98.12 91 TYR A O 1
ATOM 727 N N . LEU A 1 92 ? -33.089 -7.322 56.411 1.00 98.25 92 LEU A N 1
ATOM 728 C CA . LEU A 1 92 ? -33.028 -8.384 55.400 1.00 98.25 92 LEU A CA 1
ATOM 729 C C . LEU A 1 92 ? -33.339 -7.847 53.998 1.00 98.25 92 LEU A C 1
ATOM 731 O O . LEU A 1 92 ? -32.607 -8.154 53.060 1.00 98.25 92 LEU A O 1
ATOM 735 N N . ALA A 1 93 ? -34.350 -6.984 53.865 1.00 98.00 93 ALA A N 1
ATOM 736 C CA . ALA A 1 93 ? -34.675 -6.336 52.597 1.00 98.00 93 ALA A CA 1
ATOM 737 C C . ALA A 1 93 ? -33.518 -5.462 52.077 1.00 98.00 93 ALA A C 1
ATOM 739 O O . ALA A 1 93 ? -33.215 -5.474 50.882 1.00 98.00 93 ALA A O 1
ATOM 740 N N . GLU A 1 94 ? -32.833 -4.732 52.961 1.00 98.06 94 GLU A N 1
ATOM 741 C CA . GLU A 1 94 ? -31.655 -3.944 52.604 1.00 98.06 94 GLU A CA 1
ATOM 742 C C . GLU A 1 94 ? -30.475 -4.835 52.194 1.00 98.06 94 GLU A C 1
ATOM 744 O O . GLU A 1 94 ? -29.817 -4.569 51.186 1.00 98.06 94 GLU A O 1
ATOM 749 N N . LYS A 1 95 ? -30.227 -5.925 52.926 1.00 98.06 95 LYS A N 1
ATOM 750 C CA . LYS A 1 95 ? -29.187 -6.904 52.588 1.00 98.06 95 LYS A CA 1
ATOM 751 C C . LYS A 1 95 ? -29.438 -7.544 51.221 1.00 98.06 95 LYS A C 1
ATOM 753 O O . LYS A 1 95 ? -28.497 -7.680 50.440 1.00 98.06 95 LYS A O 1
ATOM 758 N N . ASP A 1 96 ? -30.685 -7.888 50.909 1.00 98.44 96 ASP A N 1
ATOM 759 C CA . ASP A 1 96 ? -31.064 -8.428 49.602 1.00 98.44 96 ASP A CA 1
ATOM 760 C C . ASP A 1 96 ? -30.916 -7.383 48.493 1.00 98.44 96 ASP A C 1
ATOM 762 O O . ASP A 1 96 ? -30.403 -7.698 47.420 1.00 98.44 96 ASP A O 1
ATOM 766 N N . ARG A 1 97 ? -31.281 -6.119 48.753 1.00 98.50 97 ARG A N 1
ATOM 767 C CA . ARG A 1 97 ? -31.041 -5.012 47.814 1.00 98.50 97 ARG A CA 1
ATOM 768 C C . ARG A 1 97 ? -29.547 -4.851 47.515 1.00 98.50 97 ARG A C 1
ATOM 770 O O . ARG A 1 97 ? -29.180 -4.734 46.350 1.00 98.50 97 ARG A O 1
ATOM 777 N N . ARG A 1 98 ? -28.687 -4.886 48.539 1.00 98.25 98 ARG A N 1
ATOM 778 C CA . ARG A 1 98 ? -27.225 -4.812 48.367 1.00 98.25 98 ARG A CA 1
ATOM 779 C C . ARG A 1 98 ? -26.680 -6.013 47.592 1.00 98.25 98 ARG A C 1
ATOM 781 O O . ARG A 1 98 ? -25.822 -5.827 46.739 1.00 98.25 98 ARG A O 1
ATOM 788 N N . ARG A 1 99 ? -27.194 -7.224 47.842 1.00 98.50 99 ARG A N 1
ATOM 789 C CA . ARG A 1 99 ? -26.793 -8.425 47.090 1.00 98.50 99 ARG A CA 1
ATOM 790 C C . ARG A 1 99 ? -27.122 -8.295 45.602 1.00 98.50 99 ARG A C 1
ATOM 792 O O . ARG A 1 99 ? -26.238 -8.503 44.785 1.00 98.50 99 ARG A O 1
ATOM 799 N N . ARG A 1 100 ? -28.343 -7.871 45.260 1.00 98.38 100 ARG A N 1
ATOM 800 C CA . ARG A 1 100 ? -28.742 -7.655 43.857 1.00 98.38 100 ARG A CA 1
ATOM 801 C C . ARG A 1 100 ? -27.894 -6.585 43.168 1.00 98.38 100 ARG A C 1
ATOM 803 O O . ARG A 1 100 ? -27.517 -6.769 42.021 1.00 98.38 100 ARG A O 1
ATOM 810 N N . ALA A 1 101 ? -27.557 -5.502 43.871 1.00 98.06 101 ALA A N 1
ATOM 811 C CA . ALA A 1 101 ? -26.677 -4.468 43.326 1.00 98.06 101 ALA A CA 1
ATOM 812 C C . ALA A 1 101 ? -25.265 -5.007 43.023 1.00 98.06 101 ALA A C 1
ATOM 814 O O . ALA A 1 101 ? -24.687 -4.666 41.996 1.00 98.06 101 ALA A O 1
ATOM 815 N N . LEU A 1 102 ? -24.716 -5.877 43.881 1.00 98.06 102 LEU A N 1
ATOM 816 C CA . LEU A 1 102 ? -23.439 -6.546 43.606 1.00 98.06 102 LEU A CA 1
ATOM 817 C C . LEU A 1 102 ? -23.541 -7.504 42.414 1.00 98.06 102 LEU A C 1
ATOM 819 O O . LEU A 1 102 ? -22.665 -7.482 41.557 1.00 98.06 102 LEU A O 1
ATOM 823 N N . GLU A 1 103 ? -24.617 -8.288 42.318 1.00 98.06 103 GLU A N 1
ATOM 824 C CA . GLU A 1 103 ? -24.866 -9.182 41.177 1.00 98.06 103 GLU A CA 1
ATOM 825 C C . GLU A 1 103 ? -24.971 -8.405 39.849 1.00 98.06 103 GLU A C 1
ATOM 827 O O . GLU A 1 103 ? -24.420 -8.835 38.838 1.00 98.06 103 GLU A O 1
ATOM 832 N N . GLU A 1 104 ? -25.618 -7.236 39.848 1.00 98.44 104 GLU A N 1
ATOM 833 C CA . GLU A 1 104 ? -25.722 -6.351 38.679 1.00 98.44 104 GLU A CA 1
ATOM 834 C C . GLU A 1 104 ? -24.361 -5.769 38.265 1.00 98.44 104 GLU A C 1
ATOM 836 O O . GLU A 1 104 ? -24.008 -5.757 37.079 1.00 98.44 104 GLU A O 1
ATOM 841 N N . VAL A 1 105 ? -23.559 -5.336 39.241 1.00 98.38 105 VAL A N 1
ATOM 842 C CA . VAL A 1 105 ? -22.194 -4.851 39.003 1.00 98.38 105 VAL A CA 1
ATOM 843 C C . VAL A 1 105 ? -21.311 -5.977 38.461 1.00 98.38 105 VAL A C 1
ATOM 845 O O . VAL A 1 105 ? -20.628 -5.783 37.457 1.00 98.38 105 VAL A O 1
ATOM 848 N N . GLU A 1 106 ? -21.361 -7.172 39.053 1.00 98.00 106 GLU A N 1
ATOM 849 C CA . GLU A 1 106 ? -20.632 -8.344 38.558 1.00 98.00 106 GLU A CA 1
ATOM 850 C C . GLU A 1 106 ? -21.049 -8.728 37.135 1.00 98.00 106 GLU A C 1
ATOM 852 O O . GLU A 1 106 ? -20.186 -9.005 36.300 1.00 98.00 106 GLU A O 1
ATOM 857 N N . ALA A 1 107 ? -22.349 -8.723 36.830 1.00 98.44 107 ALA A N 1
ATOM 858 C CA . ALA A 1 107 ? -22.849 -9.003 35.487 1.00 98.44 107 ALA A CA 1
ATOM 859 C C . ALA A 1 107 ? -22.323 -7.980 34.468 1.00 98.44 107 ALA A C 1
ATOM 861 O O . ALA A 1 107 ? -21.872 -8.361 33.386 1.00 98.44 107 ALA A O 1
ATOM 862 N N . THR A 1 108 ? -22.305 -6.698 34.839 1.00 98.25 108 THR A N 1
ATOM 863 C CA . THR A 1 108 ? -21.760 -5.618 34.005 1.00 98.25 108 THR A CA 1
ATOM 864 C C . THR A 1 108 ? -20.257 -5.790 33.779 1.00 98.25 108 THR A C 1
ATOM 866 O O . THR A 1 108 ? -19.792 -5.689 32.647 1.00 98.25 108 THR A O 1
ATOM 869 N N . PHE A 1 109 ? -19.488 -6.125 34.820 1.00 98.44 109 PHE A N 1
ATOM 870 C CA . PHE A 1 109 ? -18.054 -6.398 34.684 1.00 98.44 109 PHE A CA 1
ATOM 871 C C . PHE A 1 109 ? -17.769 -7.602 33.786 1.00 98.44 109 PHE A C 1
ATOM 873 O O . PHE A 1 109 ? -16.892 -7.514 32.931 1.00 98.44 109 PHE A O 1
ATOM 880 N N . ARG A 1 110 ? -18.514 -8.707 33.935 1.00 98.50 110 ARG A N 1
ATOM 881 C CA . ARG A 1 110 ? -18.359 -9.890 33.070 1.00 98.50 110 ARG A CA 1
ATOM 882 C C . ARG A 1 110 ? -18.656 -9.558 31.612 1.00 98.50 110 ARG A C 1
ATOM 884 O O . ARG A 1 110 ? -17.894 -9.963 30.740 1.00 98.50 110 ARG A O 1
ATOM 891 N N . LYS A 1 111 ? -19.714 -8.782 31.360 1.00 98.44 111 LYS A N 1
ATOM 892 C CA . LYS A 1 111 ? -20.057 -8.307 30.017 1.00 98.44 111 LYS A CA 1
ATOM 893 C C . LYS A 1 111 ? -18.932 -7.451 29.423 1.00 98.44 111 LYS A C 1
ATOM 895 O O . LYS A 1 111 ? -18.444 -7.763 28.340 1.00 98.44 111 LYS A O 1
ATOM 900 N N . ASN A 1 112 ? -18.463 -6.440 30.153 1.00 98.06 112 ASN A N 1
ATOM 901 C CA . ASN A 1 112 ? -17.375 -5.573 29.692 1.00 98.06 112 ASN A CA 1
ATOM 902 C C . ASN A 1 112 ? -16.086 -6.366 29.424 1.00 98.06 112 ASN A C 1
ATOM 904 O O . ASN A 1 112 ? -15.381 -6.092 28.458 1.00 98.06 112 ASN A O 1
ATOM 908 N N . LEU A 1 113 ? -15.783 -7.367 30.256 1.00 98.38 113 LEU A N 1
ATOM 909 C CA . LEU A 1 113 ? -14.616 -8.226 30.071 1.00 98.38 113 LEU A CA 1
ATOM 910 C C . LEU A 1 113 ? -14.730 -9.056 28.784 1.00 98.38 113 LEU A C 1
ATOM 912 O O . LEU A 1 113 ? -13.781 -9.071 28.005 1.00 98.38 113 LEU A O 1
ATOM 916 N N . SER A 1 114 ? -15.900 -9.644 28.503 1.00 98.25 114 SER A N 1
ATOM 917 C CA . SER A 1 114 ? -16.132 -10.353 27.235 1.00 98.25 114 SER A CA 1
ATOM 918 C C . SER A 1 114 ? -16.041 -9.439 26.007 1.00 98.25 114 SER A C 1
ATOM 920 O O . SER A 1 114 ? -15.428 -9.817 25.013 1.00 98.25 114 SER A O 1
ATOM 922 N N . GLU A 1 115 ? -16.562 -8.209 26.080 1.00 98.25 115 GLU A N 1
ATOM 923 C CA . GLU A 1 115 ? -16.465 -7.238 24.978 1.00 98.25 115 GLU A CA 1
ATOM 924 C C . GLU A 1 115 ? -15.005 -6.834 24.708 1.00 98.25 115 GLU A C 1
ATOM 926 O O . GLU A 1 115 ? -14.571 -6.770 23.557 1.00 98.25 115 GLU A O 1
ATOM 931 N N . VAL A 1 116 ? -14.207 -6.614 25.759 1.00 98.12 116 VAL A N 1
ATOM 932 C CA . VAL A 1 116 ? -12.774 -6.301 25.625 1.00 98.12 116 VAL A CA 1
ATOM 933 C C . VAL A 1 116 ? -11.991 -7.483 25.045 1.00 98.12 116 VAL A C 1
ATOM 935 O O . VAL A 1 116 ? -11.096 -7.279 24.220 1.00 98.12 116 VAL A O 1
ATOM 938 N N . GLU A 1 117 ? -12.320 -8.717 25.429 1.00 98.06 117 GLU A N 1
ATOM 939 C CA . GLU A 1 117 ? -11.712 -9.922 24.855 1.00 98.06 117 GLU A CA 1
ATOM 940 C C . GLU A 1 117 ? -12.031 -10.069 23.359 1.00 98.06 117 GLU A C 1
ATOM 942 O O . GLU A 1 117 ? -11.124 -10.327 22.559 1.00 98.06 117 GLU A O 1
ATOM 947 N N . GLU A 1 118 ? -13.283 -9.838 22.954 1.00 98.06 118 GLU A N 1
ATOM 948 C CA . GLU A 1 118 ? -13.696 -9.854 21.547 1.00 98.06 118 GLU A CA 1
ATOM 949 C C . GLU A 1 118 ? -12.988 -8.770 20.724 1.00 98.06 118 GLU A C 1
ATOM 951 O O . GLU A 1 118 ? -12.446 -9.064 19.652 1.00 98.06 118 GLU A O 1
ATOM 956 N N . LEU A 1 119 ? -12.903 -7.541 21.245 1.00 97.62 119 LEU A N 1
ATOM 957 C CA . LEU A 1 119 ? -12.139 -6.454 20.623 1.00 97.62 119 LEU A CA 1
ATOM 958 C C . LEU A 1 119 ? -10.651 -6.807 20.503 1.00 97.62 119 LEU A C 1
ATOM 960 O O . LEU A 1 119 ? -10.027 -6.548 19.472 1.00 97.62 119 LEU A O 1
ATOM 964 N N . GLY A 1 120 ? -10.078 -7.459 21.518 1.00 97.25 120 GLY A N 1
ATOM 965 C CA . GLY A 1 120 ? -8.702 -7.949 21.488 1.00 97.25 120 GLY A CA 1
ATOM 966 C C . GLY A 1 120 ? -8.467 -8.998 20.397 1.00 97.25 120 GLY A C 1
ATOM 967 O O . GLY A 1 120 ? -7.449 -8.956 19.699 1.00 97.25 120 GLY A O 1
ATOM 968 N N . LEU A 1 121 ? -9.411 -9.923 20.202 1.00 97.38 121 LEU A N 1
ATOM 969 C CA . LEU A 1 121 ? -9.363 -10.907 19.117 1.00 97.38 121 LEU A CA 1
ATOM 970 C C . LEU A 1 121 ? -9.516 -10.249 17.741 1.00 97.38 121 LEU A C 1
ATOM 972 O O . LEU A 1 121 ? -8.789 -10.618 16.814 1.00 97.38 121 LEU A O 1
ATOM 976 N N . ALA A 1 122 ? -10.411 -9.270 17.601 1.00 97.56 122 ALA A N 1
ATOM 977 C CA . ALA A 1 122 ? -10.583 -8.506 16.367 1.00 97.56 122 ALA A CA 1
ATOM 978 C C . ALA A 1 122 ? -9.300 -7.743 15.996 1.00 97.56 122 ALA A C 1
ATOM 980 O O . ALA A 1 122 ? -8.795 -7.906 14.885 1.00 97.56 122 ALA A O 1
ATOM 981 N N . ALA A 1 123 ? -8.693 -7.031 16.950 1.00 97.62 123 ALA A N 1
ATOM 982 C CA . ALA A 1 123 ? -7.440 -6.307 16.742 1.00 97.62 123 ALA A CA 1
ATOM 983 C C . ALA A 1 123 ? -6.276 -7.237 16.347 1.00 97.62 123 ALA A C 1
ATOM 985 O O . ALA A 1 123 ? -5.433 -6.880 15.523 1.00 97.62 123 ALA A O 1
ATOM 986 N N . ARG A 1 124 ? -6.217 -8.462 16.890 1.00 97.75 124 ARG A N 1
ATOM 987 C CA . ARG A 1 124 ? -5.217 -9.467 16.479 1.00 97.75 124 ARG A CA 1
ATOM 988 C C . ARG A 1 124 ? -5.436 -9.949 15.045 1.00 97.75 124 ARG A C 1
ATOM 990 O O . ARG A 1 124 ? -4.460 -10.101 14.313 1.00 97.75 124 ARG A O 1
ATOM 997 N N . LYS A 1 125 ? -6.690 -10.171 14.637 1.00 98.00 125 LYS A N 1
ATOM 998 C CA . LYS A 1 125 ? -7.031 -10.543 13.253 1.00 98.00 125 LYS A CA 1
ATOM 999 C C . LYS A 1 125 ? -6.667 -9.427 12.274 1.00 98.00 125 LYS A C 1
ATOM 1001 O O . LYS A 1 125 ? -6.080 -9.714 11.236 1.00 98.00 125 LYS A O 1
ATOM 1006 N N . GLU A 1 126 ? -6.955 -8.177 12.628 1.00 97.31 126 GLU A N 1
ATOM 1007 C CA . GLU A 1 126 ? -6.601 -7.007 11.820 1.00 97.31 126 GLU A CA 1
ATOM 1008 C C . GLU A 1 126 ? -5.081 -6.856 11.674 1.00 97.31 126 GLU A C 1
ATOM 1010 O O . GLU A 1 126 ? -4.586 -6.736 10.556 1.00 97.31 126 GLU A O 1
ATOM 1015 N N . ARG A 1 127 ? -4.315 -6.977 12.768 1.00 97.25 127 ARG A N 1
ATOM 1016 C CA . ARG A 1 127 ? -2.841 -6.968 12.707 1.00 97.25 127 ARG A CA 1
ATOM 1017 C C . ARG A 1 127 ? -2.288 -8.087 11.827 1.00 97.25 127 ARG A C 1
ATOM 1019 O O . ARG A 1 127 ? -1.397 -7.842 11.022 1.00 97.25 127 ARG A O 1
ATOM 1026 N N . ALA A 1 128 ? -2.829 -9.300 11.939 1.00 97.81 128 ALA A N 1
ATOM 1027 C CA . ALA A 1 128 ? -2.416 -10.414 11.088 1.00 97.81 128 ALA A CA 1
ATOM 1028 C C . ALA A 1 128 ? -2.738 -10.164 9.602 1.00 97.81 128 ALA A C 1
ATOM 1030 O O . ALA A 1 128 ? -1.962 -10.559 8.734 1.00 97.81 128 ALA A O 1
ATOM 1031 N N . ALA A 1 129 ? -3.858 -9.503 9.295 1.00 97.69 129 ALA A N 1
ATOM 1032 C CA . ALA A 1 129 ? -4.189 -9.097 7.932 1.00 97.69 129 ALA A CA 1
ATOM 1033 C C . ALA A 1 129 ? -3.241 -8.002 7.413 1.00 97.69 129 ALA A C 1
ATOM 1035 O O . ALA A 1 129 ? -2.755 -8.109 6.289 1.00 97.69 129 ALA A O 1
ATOM 1036 N N . ALA A 1 130 ? -2.917 -7.001 8.236 1.00 97.62 130 ALA A N 1
ATOM 1037 C CA . ALA A 1 130 ? -1.975 -5.940 7.884 1.00 97.62 130 ALA A CA 1
ATOM 1038 C C . ALA A 1 130 ? -0.565 -6.486 7.594 1.00 97.62 130 ALA A C 1
ATOM 1040 O O . ALA A 1 130 ? 0.043 -6.104 6.596 1.00 97.62 130 ALA A O 1
ATOM 1041 N N . GLU A 1 131 ? -0.071 -7.435 8.397 1.00 98.00 131 GLU A N 1
ATOM 1042 C CA . GLU A 1 131 ? 1.218 -8.095 8.143 1.00 98.00 131 GLU A CA 1
ATOM 1043 C C . GLU A 1 131 ? 1.212 -8.895 6.831 1.00 98.00 131 GLU A C 1
ATOM 1045 O O . GLU A 1 131 ? 2.173 -8.827 6.067 1.00 98.00 131 GLU A O 1
ATOM 1050 N N . LYS A 1 132 ? 0.108 -9.579 6.494 1.00 97.56 132 LYS A N 1
ATOM 1051 C CA . LYS A 1 132 ? -0.027 -10.256 5.190 1.00 97.56 132 LYS A CA 1
ATOM 1052 C C . LYS A 1 132 ? 0.007 -9.276 4.017 1.00 97.56 132 LYS A C 1
ATOM 1054 O O . LYS A 1 132 ? 0.634 -9.569 3.005 1.00 97.56 132 LYS A O 1
ATOM 1059 N N . VAL A 1 133 ? -0.644 -8.118 4.144 1.00 97.12 133 VAL A N 1
ATOM 1060 C CA . VAL A 1 133 ? -0.605 -7.067 3.112 1.00 97.12 133 VAL A CA 1
ATOM 1061 C C . VAL A 1 133 ? 0.807 -6.502 2.970 1.00 97.12 133 VAL A C 1
ATOM 1063 O O . VAL A 1 133 ? 1.280 -6.328 1.851 1.00 97.12 133 VAL A O 1
ATOM 1066 N N . LYS A 1 134 ? 1.507 -6.268 4.085 1.00 96.88 134 LYS A N 1
ATOM 1067 C CA . LYS A 1 134 ? 2.902 -5.814 4.081 1.00 96.88 134 LYS A CA 1
ATOM 1068 C C . LYS A 1 134 ? 3.829 -6.829 3.409 1.00 96.88 134 LYS A C 1
ATOM 1070 O O . LYS A 1 134 ? 4.674 -6.435 2.611 1.00 96.88 134 LYS A O 1
ATOM 1075 N N . GLN A 1 135 ? 3.646 -8.120 3.688 1.00 97.69 135 GLN A N 1
ATOM 1076 C CA . GLN A 1 135 ? 4.395 -9.188 3.030 1.00 97.69 135 GLN A CA 1
ATOM 1077 C C . GLN A 1 135 ? 4.117 -9.220 1.520 1.00 97.69 135 GLN A C 1
ATOM 1079 O O . GLN A 1 135 ? 5.059 -9.221 0.733 1.00 97.69 135 GLN A O 1
ATOM 1084 N N . ALA A 1 136 ? 2.846 -9.168 1.110 1.00 97.12 136 ALA A N 1
ATOM 1085 C CA . ALA A 1 136 ? 2.479 -9.131 -0.305 1.00 97.12 136 ALA A CA 1
ATOM 1086 C C . ALA A 1 136 ? 3.065 -7.899 -1.021 1.00 97.12 136 ALA A C 1
ATOM 1088 O O . ALA A 1 136 ? 3.571 -8.017 -2.133 1.00 97.12 136 ALA A O 1
ATOM 1089 N N . ALA A 1 137 ? 3.059 -6.729 -0.374 1.00 97.19 137 ALA A N 1
ATOM 1090 C CA . ALA A 1 137 ? 3.669 -5.519 -0.919 1.00 97.19 137 ALA A CA 1
ATOM 1091 C C . ALA A 1 137 ? 5.184 -5.692 -1.134 1.00 97.19 137 ALA A C 1
ATOM 1093 O O . ALA A 1 137 ? 5.681 -5.401 -2.222 1.00 97.19 137 ALA A O 1
ATOM 1094 N N . ALA A 1 138 ? 5.901 -6.244 -0.149 1.00 97.94 138 ALA A N 1
ATOM 1095 C CA . ALA A 1 138 ? 7.331 -6.529 -0.273 1.00 97.94 138 ALA A CA 1
ATOM 1096 C C . ALA A 1 138 ? 7.630 -7.533 -1.404 1.00 97.94 138 ALA A C 1
ATOM 1098 O O . ALA A 1 138 ? 8.571 -7.346 -2.172 1.00 97.94 138 ALA A O 1
ATOM 1099 N N . GLU A 1 139 ? 6.805 -8.571 -1.566 1.00 98.00 139 GLU A N 1
ATOM 1100 C CA . GLU A 1 139 ? 6.939 -9.533 -2.668 1.00 98.00 139 GLU A CA 1
ATOM 1101 C C . GLU A 1 139 ? 6.721 -8.866 -4.039 1.00 98.00 139 GLU A C 1
ATOM 1103 O O . GLU A 1 139 ? 7.483 -9.114 -4.977 1.00 98.00 139 GLU A O 1
ATOM 1108 N N . THR A 1 140 ? 5.735 -7.967 -4.160 1.00 97.38 140 THR A N 1
ATOM 1109 C CA . THR A 1 140 ? 5.507 -7.218 -5.408 1.00 97.38 140 THR A CA 1
ATOM 1110 C C . THR A 1 140 ? 6.638 -6.249 -5.737 1.00 97.38 140 THR A C 1
ATOM 1112 O O . THR A 1 140 ? 6.984 -6.107 -6.909 1.00 97.38 140 THR A O 1
ATOM 1115 N N . GLU A 1 141 ? 7.254 -5.628 -4.730 1.00 97.56 141 GLU A N 1
ATOM 1116 C CA . GLU A 1 141 ? 8.410 -4.751 -4.915 1.00 97.56 141 GLU A CA 1
ATOM 1117 C C . GLU A 1 141 ? 9.605 -5.531 -5.476 1.00 97.56 141 GLU A C 1
ATOM 1119 O O . GLU A 1 141 ? 10.196 -5.127 -6.478 1.00 97.56 141 GLU A O 1
ATOM 1124 N N . VAL A 1 142 ? 9.902 -6.705 -4.909 1.00 98.31 142 VAL A N 1
ATOM 1125 C CA . VAL A 1 142 ? 10.975 -7.583 -5.403 1.00 98.31 142 VAL A CA 1
ATOM 1126 C C . VAL A 1 142 ? 10.722 -8.011 -6.852 1.00 98.31 142 VAL A C 1
ATOM 1128 O O . VAL A 1 142 ? 11.645 -7.999 -7.671 1.00 98.31 142 VAL A O 1
ATOM 1131 N N . LEU A 1 143 ? 9.480 -8.364 -7.201 1.00 97.88 143 LEU A N 1
ATOM 1132 C CA . LEU A 1 143 ? 9.119 -8.721 -8.576 1.00 97.88 143 LEU A CA 1
ATOM 1133 C C . LEU A 1 143 ? 9.248 -7.534 -9.539 1.00 97.88 143 LEU A C 1
ATOM 1135 O O . LEU A 1 143 ? 9.751 -7.713 -10.650 1.00 97.88 143 LEU A O 1
ATOM 1139 N N . ALA A 1 144 ? 8.846 -6.333 -9.119 1.00 97.56 144 ALA A N 1
ATOM 1140 C CA . ALA A 1 144 ? 8.961 -5.123 -9.926 1.00 97.56 144 ALA A CA 1
ATOM 1141 C C . ALA A 1 144 ? 10.428 -4.763 -10.201 1.00 97.56 144 ALA A C 1
ATOM 1143 O O . ALA A 1 144 ? 10.794 -4.532 -11.353 1.00 97.56 144 ALA A O 1
ATOM 1144 N N . VAL A 1 145 ? 11.284 -4.790 -9.174 1.00 98.06 145 VAL A N 1
ATOM 1145 C CA . VAL A 1 145 ? 12.728 -4.549 -9.328 1.00 98.06 145 VAL A CA 1
ATOM 1146 C C . VAL A 1 145 ? 13.339 -5.573 -10.282 1.00 98.06 145 VAL A C 1
ATOM 1148 O O . VAL A 1 145 ? 14.050 -5.197 -11.210 1.00 98.06 145 VAL A O 1
ATOM 1151 N N . ARG A 1 146 ? 13.001 -6.858 -10.128 1.00 98.12 146 ARG A N 1
ATOM 1152 C CA . ARG A 1 146 ? 13.497 -7.921 -11.012 1.00 98.12 146 ARG A CA 1
ATOM 1153 C C . ARG A 1 146 ? 13.086 -7.712 -12.471 1.00 98.12 146 ARG A C 1
ATOM 1155 O O . ARG A 1 146 ? 13.910 -7.903 -13.362 1.00 98.12 146 ARG A O 1
ATOM 1162 N N . ALA A 1 147 ? 11.835 -7.323 -12.716 1.00 97.81 147 ALA A N 1
ATOM 1163 C CA . ALA A 1 147 ? 11.336 -7.054 -14.062 1.00 97.81 147 ALA A CA 1
ATOM 1164 C C . ALA A 1 147 ? 12.028 -5.837 -14.700 1.00 97.81 147 ALA A C 1
ATOM 1166 O O . ALA A 1 147 ? 12.394 -5.886 -15.873 1.00 97.81 147 ALA A O 1
ATOM 1167 N N . LEU A 1 148 ? 12.255 -4.770 -13.926 1.00 97.56 148 LEU A N 1
ATOM 1168 C CA . LEU A 1 148 ? 12.968 -3.580 -14.395 1.00 97.56 148 LEU A CA 1
ATOM 1169 C C . LEU A 1 148 ? 14.440 -3.872 -14.701 1.00 97.56 148 LEU A C 1
ATOM 1171 O O . LEU A 1 148 ? 14.939 -3.422 -15.729 1.00 97.56 148 LEU A O 1
ATOM 1175 N N . SER A 1 149 ? 15.122 -4.653 -13.859 1.00 97.88 149 SER A N 1
ATOM 1176 C CA . SER A 1 149 ? 16.502 -5.082 -14.115 1.00 97.88 149 SER A CA 1
ATOM 1177 C C . SER A 1 149 ? 16.607 -5.922 -15.387 1.00 97.88 149 SER A C 1
ATOM 1179 O O . SER A 1 149 ? 17.447 -5.623 -16.230 1.00 97.88 149 SER A O 1
ATOM 1181 N N . ALA A 1 150 ? 15.712 -6.897 -15.580 1.00 97.94 150 ALA A N 1
ATOM 1182 C CA . ALA A 1 150 ? 15.687 -7.706 -16.800 1.00 97.94 150 ALA A CA 1
ATOM 1183 C C . ALA A 1 150 ? 15.448 -6.848 -18.057 1.00 97.94 150 ALA A C 1
ATOM 1185 O O . ALA A 1 150 ? 16.145 -6.993 -19.056 1.00 97.94 150 ALA A O 1
ATOM 1186 N N . ALA A 1 151 ? 14.517 -5.889 -17.995 1.00 97.50 151 ALA A N 1
ATOM 1187 C CA . ALA A 1 151 ? 14.272 -4.972 -19.107 1.00 97.50 151 ALA A CA 1
ATOM 1188 C C . ALA A 1 151 ? 15.480 -4.060 -19.401 1.00 97.50 151 ALA A C 1
ATOM 1190 O O . ALA A 1 151 ? 15.766 -3.770 -20.564 1.00 97.50 151 ALA A O 1
ATOM 1191 N N . ALA A 1 152 ? 16.201 -3.611 -18.370 1.00 97.75 152 ALA A N 1
ATOM 1192 C CA . ALA A 1 152 ? 17.413 -2.811 -18.531 1.00 97.75 152 ALA A CA 1
ATOM 1193 C C . ALA A 1 152 ? 18.554 -3.619 -19.172 1.00 97.75 152 ALA A C 1
ATOM 1195 O O . ALA A 1 152 ? 19.239 -3.112 -20.062 1.00 97.75 152 ALA A O 1
ATOM 1196 N N . GLU A 1 153 ? 18.728 -4.879 -18.767 1.00 98.00 153 GLU A N 1
ATOM 1197 C CA . GLU A 1 153 ? 19.686 -5.810 -19.372 1.00 98.00 153 GLU A CA 1
ATOM 1198 C C . GLU A 1 153 ? 19.353 -6.075 -20.847 1.00 98.00 153 GLU A C 1
ATOM 1200 O O . GLU A 1 153 ? 20.236 -5.965 -21.698 1.00 98.00 153 GLU A O 1
ATOM 1205 N N . ASP A 1 154 ? 18.080 -6.308 -21.176 1.00 98.00 154 ASP A N 1
ATOM 1206 C CA . ASP A 1 154 ? 17.619 -6.497 -22.556 1.00 98.00 154 ASP A CA 1
ATOM 1207 C C . ASP A 1 154 ? 17.862 -5.259 -23.433 1.00 98.00 154 ASP A C 1
ATOM 1209 O O . ASP A 1 154 ? 18.281 -5.377 -24.589 1.00 98.00 154 ASP A O 1
ATOM 1213 N N . LEU A 1 155 ? 17.606 -4.055 -22.909 1.00 97.88 155 LEU A N 1
ATOM 1214 C CA . LEU A 1 155 ? 17.872 -2.805 -23.627 1.00 97.88 155 LEU A CA 1
ATOM 1215 C C . LEU A 1 155 ? 19.371 -2.577 -23.832 1.00 97.88 155 LEU A C 1
ATOM 1217 O O . LEU A 1 155 ? 19.774 -2.165 -24.919 1.00 97.88 155 LEU A O 1
ATOM 1221 N N . SER A 1 156 ? 20.191 -2.885 -22.828 1.00 97.81 156 SER A N 1
ATOM 1222 C CA . SER A 1 156 ? 21.652 -2.828 -22.927 1.00 97.81 156 SER A CA 1
ATOM 1223 C C . SER A 1 156 ? 22.181 -3.812 -23.977 1.00 97.81 156 SER A C 1
ATOM 1225 O O . SER A 1 156 ? 22.973 -3.440 -24.845 1.00 97.81 156 SER A O 1
ATOM 1227 N N . ALA A 1 157 ? 21.669 -5.047 -23.983 1.00 97.56 157 ALA A N 1
ATOM 1228 C CA . ALA A 1 157 ? 22.017 -6.057 -24.978 1.00 97.56 157 ALA A CA 1
ATOM 1229 C C . ALA A 1 157 ? 21.622 -5.620 -26.398 1.00 97.56 157 ALA A C 1
ATOM 1231 O O . ALA A 1 157 ? 22.413 -5.759 -27.331 1.00 97.56 157 ALA A O 1
ATOM 1232 N N . LYS A 1 158 ? 20.428 -5.038 -26.572 1.00 97.62 158 LYS A N 1
ATOM 1233 C CA . LYS A 1 158 ? 19.990 -4.485 -27.863 1.00 97.62 158 LYS A CA 1
ATOM 1234 C C . LYS A 1 158 ? 20.839 -3.297 -28.300 1.00 97.62 158 LYS A C 1
ATOM 1236 O O . LYS A 1 158 ? 21.194 -3.228 -29.470 1.00 97.62 158 LYS A O 1
ATOM 1241 N N . ALA A 1 159 ? 21.200 -2.391 -27.393 1.00 97.06 159 ALA A N 1
ATOM 1242 C CA . ALA A 1 159 ? 22.096 -1.278 -27.702 1.00 97.06 159 ALA A CA 1
ATOM 1243 C C . ALA A 1 159 ? 23.455 -1.786 -28.212 1.00 97.06 159 ALA A C 1
ATOM 1245 O O . ALA A 1 159 ? 23.913 -1.348 -29.263 1.00 97.06 159 ALA A O 1
ATOM 1246 N N . ALA A 1 160 ? 24.033 -2.797 -27.557 1.00 97.25 160 ALA A N 1
ATOM 1247 C CA . ALA A 1 160 ? 25.265 -3.434 -28.019 1.00 97.25 160 ALA A CA 1
ATOM 1248 C C . ALA A 1 160 ? 25.109 -4.115 -29.396 1.00 97.25 160 ALA A C 1
ATOM 1250 O O . ALA A 1 160 ? 26.024 -4.065 -30.220 1.00 97.25 160 ALA A O 1
ATOM 1251 N N . GLN A 1 161 ? 23.950 -4.723 -29.680 1.00 97.81 161 GLN A N 1
ATOM 1252 C CA . GLN A 1 161 ? 23.645 -5.271 -31.009 1.00 97.81 161 GLN A CA 1
ATOM 1253 C C . GLN A 1 161 ? 23.558 -4.174 -32.076 1.00 97.81 161 GLN A C 1
ATOM 1255 O O . GLN A 1 161 ? 24.102 -4.353 -33.166 1.00 97.81 161 GLN A O 1
ATOM 1260 N N . PHE A 1 162 ? 22.916 -3.041 -31.773 1.00 97.88 162 PHE A N 1
ATOM 1261 C CA . PHE A 1 162 ? 22.859 -1.892 -32.678 1.00 97.88 162 PHE A CA 1
ATOM 1262 C C . PHE A 1 162 ? 24.244 -1.311 -32.938 1.00 97.88 162 PHE A C 1
ATOM 1264 O O . PHE A 1 162 ? 24.575 -1.076 -34.095 1.00 97.88 162 PHE A O 1
ATOM 1271 N N . ASP A 1 163 ? 25.070 -1.152 -31.904 1.00 97.44 163 ASP A N 1
ATOM 1272 C CA . ASP A 1 163 ? 26.449 -0.683 -32.049 1.00 97.44 163 ASP A CA 1
ATOM 1273 C C . ASP A 1 163 ? 27.268 -1.640 -32.926 1.00 97.44 163 ASP A C 1
ATOM 1275 O O . ASP A 1 163 ? 27.966 -1.210 -33.845 1.00 97.44 163 ASP A O 1
ATOM 1279 N N . SER A 1 164 ? 27.140 -2.952 -32.708 1.00 97.75 164 SER A N 1
ATOM 1280 C CA . SER A 1 164 ? 27.811 -3.956 -33.538 1.00 97.75 164 SER A CA 1
ATOM 1281 C C . SER A 1 164 ? 27.332 -3.923 -34.992 1.00 97.75 164 SER A C 1
ATOM 1283 O O . SER A 1 164 ? 28.153 -4.008 -35.907 1.00 97.75 164 SER A O 1
ATOM 1285 N N . HIS A 1 165 ? 26.025 -3.787 -35.225 1.00 98.12 165 HIS A N 1
ATOM 1286 C CA . HIS A 1 165 ? 25.471 -3.709 -36.573 1.00 98.12 165 HIS A CA 1
ATOM 1287 C C . HIS A 1 165 ? 25.889 -2.418 -37.283 1.00 98.12 165 HIS A C 1
ATOM 1289 O O . HIS A 1 165 ? 26.334 -2.470 -38.429 1.00 98.12 165 HIS A O 1
ATOM 1295 N N . LEU A 1 166 ? 25.821 -1.278 -36.591 1.00 97.75 166 LEU A N 1
ATOM 1296 C CA . LEU A 1 166 ? 26.278 0.009 -37.100 1.00 97.75 166 LEU A CA 1
ATOM 1297 C C . LEU A 1 166 ? 27.760 -0.052 -37.468 1.00 97.75 166 LEU A C 1
ATOM 1299 O O . LEU A 1 166 ? 28.125 0.372 -38.559 1.00 97.75 166 LEU A O 1
ATOM 1303 N N . LEU A 1 167 ? 28.608 -0.636 -36.616 1.00 97.81 167 LEU A N 1
ATOM 1304 C CA . LEU A 1 167 ? 30.025 -0.823 -36.925 1.00 97.81 167 LEU A CA 1
ATOM 1305 C C . LEU A 1 167 ? 30.228 -1.611 -38.223 1.00 97.81 167 LEU A C 1
ATOM 1307 O O . LEU A 1 167 ? 31.050 -1.210 -39.042 1.00 97.81 167 LEU A O 1
ATOM 1311 N N . ASN A 1 168 ? 29.476 -2.693 -38.436 1.00 97.94 168 ASN A N 1
ATOM 1312 C CA . ASN A 1 168 ? 29.570 -3.477 -39.669 1.00 97.94 168 ASN A CA 1
ATOM 1313 C C . ASN A 1 168 ? 29.185 -2.646 -40.899 1.00 97.94 168 ASN A C 1
ATOM 1315 O O . ASN A 1 168 ? 29.937 -2.628 -41.868 1.00 97.94 168 ASN A O 1
ATOM 1319 N N . VAL A 1 169 ? 28.082 -1.893 -40.835 1.00 98.38 169 VAL A N 1
ATOM 1320 C CA . VAL A 1 169 ? 27.652 -1.000 -41.928 1.00 98.38 169 VAL A CA 1
ATOM 1321 C C . VAL A 1 169 ? 28.703 0.078 -42.211 1.00 98.38 169 VAL A C 1
ATOM 1323 O O . VAL A 1 169 ? 29.018 0.358 -43.367 1.00 98.38 169 VAL A O 1
ATOM 1326 N N . LEU A 1 170 ? 29.301 0.662 -41.169 1.00 97.94 170 LEU A N 1
ATOM 1327 C CA . LEU A 1 170 ? 30.373 1.646 -41.325 1.00 97.94 170 LEU A CA 1
ATOM 1328 C C . LEU A 1 170 ? 31.634 1.019 -41.937 1.00 97.94 170 LEU A C 1
ATOM 1330 O O . LEU A 1 170 ? 32.264 1.637 -42.790 1.00 97.94 170 LEU A O 1
ATOM 1334 N N . LEU A 1 171 ? 31.996 -0.207 -41.552 1.00 97.88 171 LEU A N 1
ATOM 1335 C CA . LEU A 1 171 ? 33.127 -0.937 -42.135 1.00 97.88 171 LEU A CA 1
ATOM 1336 C C . LEU A 1 171 ? 32.891 -1.315 -43.601 1.00 97.88 171 LEU A C 1
ATOM 1338 O O . LEU A 1 171 ? 33.839 -1.283 -44.392 1.00 97.88 171 LEU A O 1
ATOM 1342 N N . GLU A 1 172 ? 31.657 -1.660 -43.966 1.00 98.06 172 GLU A N 1
ATOM 1343 C CA . GLU A 1 172 ? 31.250 -1.872 -45.356 1.00 98.06 172 GLU A CA 1
ATOM 1344 C C . GLU A 1 172 ? 31.364 -0.574 -46.157 1.00 98.06 172 GLU A C 1
ATOM 1346 O O . GLU A 1 172 ? 31.979 -0.577 -47.223 1.00 98.06 172 GLU A O 1
ATOM 1351 N N . HIS A 1 173 ? 30.867 0.549 -45.625 1.00 97.75 173 HIS A N 1
ATOM 1352 C CA . HIS A 1 173 ? 30.997 1.861 -46.264 1.00 97.75 173 HIS A CA 1
ATOM 1353 C C . HIS A 1 173 ? 32.463 2.268 -46.459 1.00 97.75 173 HIS A C 1
ATOM 1355 O O . HIS A 1 173 ? 32.845 2.635 -47.568 1.00 97.75 173 HIS A O 1
ATOM 1361 N N . VAL A 1 174 ? 33.311 2.113 -45.435 1.00 97.75 174 VAL A N 1
ATOM 1362 C CA . VAL A 1 174 ? 34.764 2.330 -45.563 1.00 97.75 174 VAL A CA 1
ATOM 1363 C C . VAL A 1 174 ? 35.350 1.423 -46.646 1.00 97.75 174 VAL A C 1
ATOM 1365 O O . VAL A 1 174 ? 36.150 1.880 -47.449 1.00 97.75 174 VAL A O 1
ATOM 1368 N N . GLY A 1 175 ? 34.914 0.162 -46.740 1.00 97.69 175 GLY A N 1
ATOM 1369 C CA . GLY A 1 175 ? 35.329 -0.740 -47.819 1.00 97.69 175 GLY A CA 1
ATOM 1370 C C . GLY A 1 175 ? 34.861 -0.309 -49.217 1.00 97.69 175 GLY A C 1
ATOM 1371 O O . GLY A 1 175 ? 35.557 -0.556 -50.203 1.00 97.69 175 GLY A O 1
ATOM 1372 N N . HIS A 1 176 ? 33.698 0.333 -49.334 1.00 98.06 176 HIS A N 1
ATOM 1373 C CA . HIS A 1 176 ? 33.232 0.922 -50.591 1.00 98.06 176 HIS A CA 1
ATOM 1374 C C . HIS A 1 176 ? 34.055 2.149 -50.982 1.00 98.06 176 HIS A C 1
ATOM 1376 O O . HIS A 1 176 ? 34.465 2.253 -52.139 1.00 98.06 176 HIS A O 1
ATOM 1382 N N . GLU A 1 177 ? 34.342 3.036 -50.031 1.00 97.50 177 GLU A N 1
ATOM 1383 C CA . GLU A 1 177 ? 35.180 4.208 -50.278 1.00 97.50 177 GLU A CA 1
ATOM 1384 C C . GLU A 1 177 ? 36.638 3.814 -50.567 1.00 97.50 177 GLU A C 1
ATOM 1386 O O . GLU A 1 177 ? 37.236 4.373 -51.478 1.00 97.50 177 GLU A O 1
ATOM 1391 N N . GLU A 1 178 ? 37.183 2.774 -49.922 1.00 97.56 178 GLU A N 1
ATOM 1392 C CA . GLU A 1 178 ? 38.497 2.190 -50.254 1.00 97.56 178 GLU A CA 1
ATOM 1393 C C . GLU A 1 178 ? 38.570 1.721 -51.719 1.00 97.56 178 GLU A C 1
ATOM 1395 O O . GLU A 1 178 ? 39.537 1.995 -52.430 1.00 97.56 178 GLU A O 1
ATOM 1400 N N . LYS A 1 179 ? 37.529 1.042 -52.217 1.00 98.06 179 LYS A N 1
ATOM 1401 C CA . LYS A 1 179 ? 37.465 0.639 -53.634 1.00 98.06 179 LYS A CA 1
ATOM 1402 C C . LYS A 1 179 ? 37.359 1.851 -54.555 1.00 98.06 179 LYS A C 1
ATOM 1404 O O . LYS A 1 179 ? 37.971 1.870 -55.620 1.00 98.06 179 LYS A O 1
ATOM 1409 N N . ARG A 1 180 ? 36.580 2.856 -54.156 1.00 97.56 180 ARG A N 1
ATOM 1410 C CA . ARG A 1 180 ? 36.399 4.088 -54.926 1.00 97.56 180 ARG A CA 1
ATOM 1411 C C . ARG A 1 180 ? 37.694 4.890 -55.020 1.00 97.56 180 ARG A C 1
ATOM 1413 O O . ARG A 1 180 ? 38.018 5.353 -56.110 1.00 97.56 180 ARG A O 1
ATOM 1420 N N . ILE A 1 181 ? 38.439 5.044 -53.923 1.00 97.62 181 ILE A N 1
ATOM 1421 C CA . ILE A 1 181 ? 39.724 5.747 -53.957 1.00 97.62 181 ILE A CA 1
ATOM 1422 C C . ILE A 1 181 ? 40.749 4.981 -54.788 1.00 97.62 181 ILE A C 1
ATOM 1424 O O . ILE A 1 181 ? 41.520 5.620 -55.490 1.00 97.62 181 ILE A O 1
ATOM 1428 N N . GLN A 1 182 ? 40.716 3.643 -54.796 1.00 97.94 182 GLN A N 1
ATOM 1429 C CA . GLN A 1 182 ? 41.595 2.856 -55.661 1.00 97.94 182 GLN A CA 1
ATOM 1430 C C . GLN A 1 182 ? 41.332 3.154 -57.143 1.00 97.94 182 GLN A C 1
ATOM 1432 O O . GLN A 1 182 ? 42.274 3.421 -57.879 1.00 97.94 182 GLN A O 1
ATOM 1437 N N . LEU A 1 183 ? 40.061 3.199 -57.565 1.00 98.00 183 LEU A N 1
ATOM 1438 C CA . LEU A 1 183 ? 39.704 3.583 -58.937 1.00 98.00 183 LEU A CA 1
ATOM 1439 C C . LEU A 1 183 ? 40.170 5.006 -59.266 1.00 98.00 183 LEU A C 1
ATOM 1441 O O . LEU A 1 183 ? 40.770 5.230 -60.311 1.00 98.00 183 LEU A O 1
ATOM 1445 N N . LEU A 1 184 ? 39.953 5.961 -58.356 1.00 97.56 184 LEU A N 1
ATOM 1446 C CA . LEU A 1 184 ? 40.432 7.335 -58.531 1.00 97.56 184 LEU A CA 1
ATOM 1447 C C . LEU A 1 184 ? 41.965 7.424 -58.554 1.00 97.56 184 LEU A C 1
ATOM 1449 O O . LEU A 1 184 ? 42.512 8.304 -59.214 1.00 97.56 184 LEU A O 1
ATOM 1453 N N . HIS A 1 185 ? 42.661 6.536 -57.845 1.00 97.81 185 HIS A N 1
ATOM 1454 C CA . HIS A 1 185 ? 44.114 6.443 -57.869 1.00 97.81 185 HIS A CA 1
ATOM 1455 C C . HIS A 1 185 ? 44.595 5.971 -59.241 1.00 97.81 185 HIS A C 1
ATOM 1457 O O . HIS A 1 185 ? 45.409 6.663 -59.853 1.00 97.81 185 HIS A O 1
ATOM 1463 N N . ASP A 1 186 ? 44.025 4.880 -59.758 1.00 98.00 186 ASP A N 1
ATOM 1464 C CA . ASP A 1 186 ? 44.333 4.339 -61.085 1.00 98.00 186 ASP A CA 1
ATOM 1465 C C . ASP A 1 186 ? 44.025 5.376 -62.190 1.00 98.00 186 ASP A C 1
ATOM 1467 O O . ASP A 1 186 ? 44.840 5.605 -63.088 1.00 98.00 186 ASP A O 1
ATOM 1471 N N . GLU A 1 187 ? 42.888 6.080 -62.094 1.00 97.44 187 GLU A N 1
ATOM 1472 C CA . GLU A 1 187 ? 42.535 7.189 -62.995 1.00 97.44 187 GLU A CA 1
ATOM 1473 C C . GLU A 1 187 ? 43.502 8.374 -62.868 1.00 97.44 187 GLU A C 1
ATOM 1475 O O . GLU A 1 187 ? 43.867 8.995 -63.870 1.00 97.44 187 GLU A O 1
ATOM 1480 N N . SER A 1 188 ? 43.955 8.696 -61.652 1.00 96.88 188 SER A N 1
ATOM 1481 C CA . SER A 1 188 ? 44.944 9.756 -61.443 1.00 96.88 188 SER A CA 1
ATOM 1482 C C . SER A 1 188 ? 46.302 9.394 -62.038 1.00 96.88 188 SER A C 1
ATOM 1484 O O . SER A 1 188 ? 46.950 10.253 -62.636 1.00 96.88 188 SER A O 1
ATOM 1486 N N . ASP A 1 189 ? 46.705 8.126 -61.961 1.00 97.06 189 ASP A N 1
ATOM 1487 C CA . ASP A 1 189 ? 47.931 7.640 -62.583 1.00 97.06 189 ASP A CA 1
ATOM 1488 C C . ASP A 1 189 ? 47.823 7.713 -64.111 1.00 97.06 189 ASP A C 1
ATOM 1490 O O . ASP A 1 189 ? 48.739 8.217 -64.767 1.00 97.06 189 ASP A O 1
ATOM 1494 N N . LEU A 1 190 ? 46.671 7.344 -64.682 1.00 96.94 190 LEU A N 1
ATOM 1495 C CA . LEU A 1 190 ? 46.393 7.540 -66.106 1.00 96.94 190 LEU A CA 1
ATOM 1496 C C . LEU A 1 190 ? 46.493 9.022 -66.503 1.00 96.94 190 LEU A C 1
ATOM 1498 O O . LEU A 1 190 ? 47.184 9.358 -67.467 1.00 96.94 190 LEU A O 1
ATOM 1502 N N . CYS A 1 191 ? 45.879 9.918 -65.729 1.00 95.56 191 CYS A N 1
ATOM 1503 C CA . CYS A 1 191 ? 45.955 11.362 -65.943 1.00 95.56 191 CYS A CA 1
ATOM 1504 C C . CYS A 1 191 ? 47.401 11.881 -65.903 1.00 95.56 191 CYS A C 1
ATOM 1506 O O . CYS A 1 191 ? 47.813 12.649 -66.774 1.00 95.56 191 CYS A O 1
ATOM 1508 N N . THR A 1 192 ? 48.201 11.445 -64.924 1.00 95.12 192 THR A N 1
ATOM 1509 C CA . THR A 1 192 ? 49.619 11.829 -64.848 1.00 95.12 192 THR A CA 1
ATOM 1510 C C . THR A 1 192 ? 50.426 11.289 -66.030 1.00 95.12 192 THR A C 1
ATOM 1512 O O . THR A 1 192 ? 51.298 11.998 -66.529 1.00 95.12 192 THR A O 1
ATOM 1515 N N . SER A 1 193 ? 50.109 10.090 -66.531 1.00 95.88 193 SER A N 1
ATOM 1516 C CA . SER A 1 193 ? 50.743 9.500 -67.716 1.00 95.88 193 SER A CA 1
ATOM 1517 C C . SER A 1 193 ? 50.432 10.284 -68.997 1.00 95.88 193 SER A C 1
ATOM 1519 O O . SER A 1 193 ? 51.351 10.588 -69.761 1.00 95.88 193 SER A O 1
ATOM 1521 N N . ILE A 1 194 ? 49.169 10.684 -69.202 1.00 93.31 194 ILE A N 1
ATOM 1522 C CA . ILE A 1 194 ? 48.753 11.540 -70.328 1.00 93.31 194 ILE A CA 1
ATOM 1523 C C . ILE A 1 194 ? 49.527 12.862 -70.286 1.00 93.31 194 ILE A C 1
ATOM 1525 O O . ILE A 1 194 ? 50.178 13.241 -71.259 1.00 93.31 194 ILE A O 1
ATOM 1529 N N . ILE A 1 195 ? 49.548 13.528 -69.131 1.00 91.94 195 ILE A N 1
ATOM 1530 C CA . ILE A 1 195 ? 50.287 14.782 -68.958 1.00 91.94 195 ILE A CA 1
ATOM 1531 C C . ILE A 1 195 ? 51.791 14.588 -69.189 1.00 91.94 195 ILE A C 1
ATOM 1533 O O . ILE A 1 195 ? 52.420 15.410 -69.851 1.00 91.94 195 ILE A O 1
ATOM 1537 N N . ALA A 1 196 ? 52.380 13.496 -68.696 1.00 92.94 196 ALA A N 1
ATOM 1538 C CA . ALA A 1 196 ? 53.792 13.193 -68.908 1.00 92.94 196 ALA A CA 1
ATOM 1539 C C . ALA A 1 196 ? 54.124 12.992 -70.396 1.00 92.94 196 ALA A C 1
ATOM 1541 O O . ALA A 1 196 ? 55.157 13.480 -70.855 1.00 92.94 196 ALA A O 1
ATOM 1542 N N . LYS A 1 197 ? 53.243 12.332 -71.160 1.00 92.88 197 LYS A N 1
ATOM 1543 C CA . LYS A 1 197 ? 53.382 12.155 -72.615 1.00 92.88 197 LYS A CA 1
ATOM 1544 C C . LYS A 1 197 ? 53.387 13.497 -73.350 1.00 92.88 197 LYS A C 1
ATOM 1546 O O . LYS A 1 197 ? 54.204 13.692 -74.246 1.00 92.88 197 LYS A O 1
ATOM 1551 N N . HIS A 1 198 ? 52.524 14.423 -72.941 1.00 91.31 198 HIS A N 1
ATOM 1552 C CA . HIS A 1 198 ? 52.429 15.760 -73.529 1.00 91.31 198 HIS A CA 1
ATOM 1553 C C . HIS A 1 198 ? 53.397 16.778 -72.909 1.00 91.31 198 HIS A C 1
ATOM 1555 O O . HIS A 1 198 ? 53.449 17.921 -73.350 1.00 91.31 198 HIS A O 1
ATOM 1561 N N . LYS A 1 199 ? 54.214 16.387 -71.923 1.00 90.31 199 LYS A N 1
ATOM 1562 C CA . LYS A 1 199 ? 55.049 17.312 -71.145 1.00 90.31 199 LYS A CA 1
ATOM 1563 C C . LYS A 1 199 ? 56.019 18.125 -71.997 1.00 90.31 199 LYS A C 1
ATOM 1565 O O . LYS A 1 199 ? 56.092 19.332 -71.832 1.00 90.31 199 LYS A O 1
ATOM 1570 N N . ALA A 1 200 ? 56.735 17.489 -72.923 1.00 86.88 200 ALA A N 1
ATOM 1571 C CA . ALA A 1 200 ? 57.692 18.198 -73.776 1.00 86.88 200 ALA A CA 1
ATOM 1572 C C . ALA A 1 200 ? 57.005 19.224 -74.700 1.00 86.88 200 ALA A C 1
ATOM 1574 O O . ALA A 1 200 ? 57.563 20.282 -74.982 1.00 86.88 200 ALA A O 1
ATOM 1575 N N . GLU A 1 201 ? 55.786 18.920 -75.152 1.00 87.56 201 GLU A N 1
ATOM 1576 C CA . GLU A 1 201 ? 54.972 19.815 -75.975 1.00 87.56 201 GLU A CA 1
ATOM 1577 C C . GLU A 1 201 ? 54.393 20.970 -75.146 1.00 87.56 201 GLU A C 1
ATOM 1579 O O . GLU A 1 201 ? 54.462 22.125 -75.564 1.00 87.56 201 GLU A O 1
ATOM 1584 N N . ILE A 1 202 ? 53.916 20.672 -73.934 1.00 86.38 202 ILE A N 1
ATOM 1585 C CA . ILE A 1 202 ? 53.489 21.654 -72.931 1.00 86.38 202 ILE A CA 1
ATOM 1586 C C . ILE A 1 202 ? 54.641 22.608 -72.587 1.00 86.38 202 ILE A C 1
ATOM 1588 O O . ILE A 1 202 ? 54.449 23.823 -72.615 1.00 86.38 202 ILE A O 1
ATOM 1592 N N . ASP A 1 203 ? 55.841 22.091 -72.312 1.00 86.06 203 ASP A N 1
ATOM 1593 C CA . ASP A 1 203 ? 57.025 22.888 -71.969 1.00 86.06 203 ASP A CA 1
ATOM 1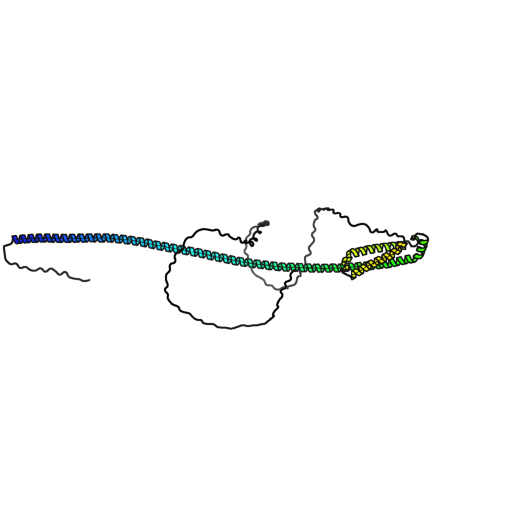594 C C . ASP A 1 203 ? 57.417 23.813 -73.136 1.00 86.06 203 ASP A C 1
ATOM 1596 O O . ASP A 1 203 ? 57.662 25.004 -72.933 1.00 86.06 203 ASP A O 1
ATOM 1600 N N . LEU A 1 204 ? 57.404 23.303 -74.374 1.00 88.19 204 LEU A N 1
ATOM 1601 C CA . LEU A 1 204 ? 57.674 24.103 -75.572 1.00 88.19 204 LEU A CA 1
ATOM 1602 C C . LEU A 1 204 ? 56.640 25.223 -75.755 1.00 88.19 204 LEU A C 1
ATOM 1604 O O . LEU A 1 204 ? 57.010 26.367 -76.013 1.00 88.19 204 LEU A O 1
ATOM 1608 N N . LEU A 1 205 ? 55.350 24.913 -75.617 1.00 85.19 205 LEU A N 1
ATOM 1609 C CA . LEU A 1 205 ? 54.282 25.900 -75.783 1.00 85.19 205 LEU A CA 1
ATOM 1610 C C . LEU A 1 205 ? 54.253 26.932 -74.661 1.00 85.19 205 LEU A C 1
ATOM 1612 O O . LEU A 1 205 ? 53.941 28.091 -74.928 1.00 85.19 205 LEU A O 1
ATOM 1616 N N . THR A 1 206 ? 54.656 26.540 -73.454 1.00 85.50 206 THR A N 1
ATOM 1617 C CA . THR A 1 206 ? 54.852 27.457 -72.327 1.00 85.50 206 THR A CA 1
ATOM 1618 C C . THR A 1 206 ? 55.965 28.460 -72.633 1.00 85.50 206 THR A C 1
ATOM 1620 O O . THR A 1 206 ? 55.771 29.652 -72.434 1.00 85.50 206 THR A O 1
ATOM 1623 N N . VAL A 1 207 ? 57.098 28.020 -73.199 1.00 89.31 207 VAL A N 1
ATOM 1624 C CA . VAL A 1 207 ? 58.183 28.926 -73.643 1.00 89.31 207 VAL A CA 1
ATOM 1625 C C . VAL A 1 207 ? 57.727 29.866 -74.767 1.00 89.31 207 VAL A C 1
ATOM 1627 O O . VAL A 1 207 ? 58.268 30.958 -74.924 1.00 89.31 207 VAL A O 1
ATOM 1630 N N . MET A 1 208 ? 56.730 29.453 -75.551 1.00 87.12 208 MET A N 1
ATOM 1631 C CA . MET A 1 208 ? 56.147 30.250 -76.633 1.00 87.12 208 MET A CA 1
ATOM 1632 C C . MET A 1 208 ? 54.943 31.110 -76.204 1.00 87.12 208 MET A C 1
ATOM 1634 O O . MET A 1 208 ? 54.296 31.684 -77.083 1.00 87.12 208 MET A O 1
ATOM 1638 N N . ASP A 1 209 ? 54.613 31.174 -74.908 1.00 84.25 209 ASP A N 1
ATOM 1639 C CA . ASP A 1 209 ? 53.436 31.868 -74.356 1.00 84.25 209 ASP A CA 1
ATOM 1640 C C . ASP A 1 209 ? 52.108 31.490 -75.049 1.00 84.25 209 ASP A C 1
ATOM 1642 O O . ASP A 1 209 ? 51.185 32.300 -75.186 1.00 84.25 209 ASP A O 1
ATOM 1646 N N . ARG A 1 210 ? 51.995 30.245 -75.532 1.00 79.62 210 ARG A N 1
ATOM 1647 C CA . ARG A 1 210 ? 50.783 29.746 -76.195 1.00 79.62 210 ARG A CA 1
ATOM 1648 C C . ARG A 1 210 ? 49.871 29.018 -75.207 1.00 79.62 210 ARG A C 1
ATOM 1650 O O . ARG A 1 210 ? 50.357 28.303 -74.334 1.00 79.62 210 ARG A O 1
ATOM 1657 N N . PRO A 1 211 ? 48.538 29.146 -75.354 1.00 77.50 211 PRO A N 1
ATOM 1658 C CA . PRO A 1 211 ? 47.602 28.483 -74.460 1.00 77.50 211 PRO A CA 1
ATOM 1659 C C . PRO A 1 211 ? 47.702 26.956 -74.585 1.00 77.50 211 PRO A C 1
ATOM 1661 O O . PRO A 1 211 ? 47.626 26.385 -75.678 1.00 77.50 211 PRO A O 1
ATOM 1664 N N . LEU A 1 212 ? 47.817 26.303 -73.428 1.00 70.00 212 LEU A N 1
ATOM 1665 C CA . LEU A 1 212 ? 47.983 24.852 -73.279 1.00 70.00 212 LEU A CA 1
ATOM 1666 C C . LEU A 1 212 ? 46.737 24.047 -73.687 1.00 70.00 212 LEU A C 1
ATOM 1668 O O . LEU A 1 212 ? 46.813 22.835 -73.870 1.00 70.00 212 LEU A O 1
ATOM 1672 N N . SER A 1 213 ? 45.608 24.723 -73.925 1.00 71.00 213 SER A N 1
ATOM 1673 C CA . SER A 1 213 ? 44.354 24.123 -74.395 1.00 71.00 213 SER A CA 1
ATOM 1674 C C . SER A 1 213 ? 44.428 23.512 -75.799 1.00 71.00 213 SER A C 1
ATOM 1676 O O . SER A 1 213 ? 43.490 22.834 -76.202 1.00 71.00 213 SER A O 1
ATOM 1678 N N . SER A 1 214 ? 45.513 23.747 -76.545 1.00 75.56 214 SER A N 1
ATOM 1679 C CA . SER A 1 214 ? 45.725 23.173 -77.882 1.00 75.56 214 SER A CA 1
ATOM 1680 C C . SER A 1 214 ? 46.481 21.837 -77.893 1.00 75.56 214 SER A C 1
ATOM 1682 O O . SER A 1 214 ? 46.557 21.215 -78.948 1.00 75.56 214 SER A O 1
ATOM 1684 N N . VAL A 1 215 ? 47.035 21.407 -76.750 1.00 83.06 215 VAL A N 1
ATOM 1685 C CA . VAL A 1 215 ? 47.934 20.237 -76.658 1.00 83.06 215 VAL A CA 1
ATOM 1686 C C . VAL A 1 215 ? 47.200 18.939 -76.377 1.00 83.06 215 VAL A C 1
ATOM 1688 O O . VAL A 1 215 ? 47.548 17.893 -76.918 1.00 83.06 215 VAL A O 1
ATOM 1691 N N . LEU A 1 216 ? 46.209 19.005 -75.493 1.00 86.69 216 LEU A N 1
ATOM 1692 C CA . LEU A 1 216 ? 45.396 17.850 -75.144 1.00 86.69 216 LEU A CA 1
ATOM 1693 C C . LEU A 1 216 ? 44.189 17.776 -76.062 1.00 86.69 216 LEU A C 1
ATOM 1695 O O . LEU A 1 216 ? 43.589 18.804 -76.391 1.00 86.69 216 LEU A O 1
ATOM 1699 N N . ASP A 1 217 ? 43.791 16.556 -76.413 1.00 91.06 217 ASP A N 1
ATOM 1700 C CA . ASP A 1 217 ? 42.507 16.368 -77.075 1.00 91.06 217 ASP A CA 1
ATOM 1701 C C . ASP A 1 217 ? 41.373 16.805 -76.129 1.00 91.06 217 ASP A C 1
ATOM 1703 O O . ASP A 1 217 ? 41.452 16.682 -74.901 1.00 91.06 217 ASP A O 1
ATOM 1707 N N . ALA A 1 218 ? 40.278 17.305 -76.697 1.00 89.19 218 ALA A N 1
ATOM 1708 C CA . ALA A 1 218 ? 39.116 17.757 -75.945 1.00 89.19 218 ALA A CA 1
ATOM 1709 C C . ALA A 1 218 ? 38.558 16.650 -75.029 1.00 89.19 218 ALA A C 1
ATOM 1711 O O . ALA A 1 218 ? 38.068 16.940 -73.934 1.00 89.19 218 ALA A O 1
ATOM 1712 N N . ALA A 1 219 ? 38.659 15.383 -75.451 1.00 93.31 219 ALA A N 1
ATOM 1713 C CA . ALA A 1 219 ? 38.268 14.226 -74.650 1.00 93.31 219 ALA A CA 1
ATOM 1714 C C . ALA A 1 219 ? 39.171 14.023 -73.418 1.00 93.31 219 ALA A C 1
ATOM 1716 O O . ALA A 1 219 ? 38.660 13.799 -72.321 1.00 93.31 219 ALA A O 1
ATOM 1717 N N . GLU A 1 220 ? 40.491 14.155 -73.574 1.00 92.94 220 GLU A N 1
ATOM 1718 C CA . GLU A 1 220 ? 41.471 14.011 -72.486 1.00 92.94 220 GLU A CA 1
ATOM 1719 C C . GLU A 1 220 ? 41.340 15.150 -71.472 1.00 92.94 220 GLU A C 1
ATOM 1721 O O . GLU A 1 220 ? 41.311 14.913 -70.263 1.00 92.94 220 GLU A O 1
ATOM 1726 N N . HIS A 1 221 ? 41.179 16.385 -71.960 1.00 90.62 221 HIS A N 1
ATOM 1727 C CA . HIS A 1 221 ? 40.939 17.546 -71.108 1.00 90.62 221 HIS A CA 1
ATOM 1728 C C . HIS A 1 221 ? 39.656 17.377 -70.284 1.00 90.62 221 HIS A C 1
ATOM 1730 O O . HIS A 1 221 ? 39.647 17.604 -69.073 1.00 90.62 221 HIS A O 1
ATOM 1736 N N . LYS A 1 222 ? 38.560 16.952 -70.929 1.00 92.12 222 LYS A N 1
ATOM 1737 C CA . LYS A 1 222 ? 37.288 16.694 -70.247 1.00 92.12 222 LYS A CA 1
ATOM 1738 C C . LYS A 1 222 ? 37.435 15.605 -69.180 1.00 92.12 222 LYS A C 1
ATOM 1740 O O . LYS A 1 222 ? 36.991 15.822 -68.055 1.00 92.12 222 LYS A O 1
ATOM 1745 N N . HIS A 1 223 ? 38.082 14.488 -69.511 1.00 93.62 223 HIS A N 1
ATOM 1746 C CA . HIS A 1 223 ? 38.300 13.386 -68.574 1.00 93.62 223 HIS A CA 1
ATOM 1747 C C . HIS A 1 223 ? 39.094 13.839 -67.339 1.00 93.62 223 HIS A C 1
ATOM 1749 O O . HIS A 1 223 ? 38.671 13.588 -66.214 1.00 93.62 223 HIS A O 1
ATOM 1755 N N . LEU A 1 224 ? 40.173 14.606 -67.528 1.00 92.81 224 LEU A N 1
ATOM 1756 C CA . LEU A 1 224 ? 40.974 15.135 -66.422 1.00 92.81 224 LEU A CA 1
ATOM 1757 C C . LEU A 1 224 ? 40.167 16.076 -65.505 1.00 92.81 224 LEU A C 1
ATOM 1759 O O . LEU A 1 224 ? 40.278 15.998 -64.277 1.00 92.81 224 LEU A O 1
ATOM 1763 N N . CYS A 1 225 ? 39.322 16.944 -66.070 1.00 91.25 225 CYS A N 1
ATOM 1764 C CA . CYS A 1 225 ? 38.424 17.788 -65.277 1.00 91.25 225 CYS A CA 1
ATOM 1765 C C . CYS A 1 225 ? 37.403 16.961 -64.476 1.00 91.25 225 CYS A C 1
ATOM 1767 O O . CYS A 1 225 ? 37.180 17.248 -63.297 1.00 91.25 225 CYS A O 1
ATOM 1769 N N . GLU A 1 226 ? 36.804 15.939 -65.092 1.00 94.56 226 GLU A N 1
ATOM 1770 C CA . GLU A 1 226 ? 35.829 15.053 -64.445 1.00 94.56 226 GLU A CA 1
ATOM 1771 C C . GLU A 1 226 ? 36.465 14.257 -63.301 1.00 94.56 226 GLU A C 1
ATOM 1773 O O . GLU A 1 226 ? 35.956 14.307 -62.180 1.00 94.56 226 GLU A O 1
ATOM 1778 N N . THR A 1 227 ? 37.616 13.619 -63.531 1.00 95.81 227 THR A N 1
ATOM 1779 C CA . THR A 1 227 ? 38.358 12.881 -62.496 1.00 95.81 227 THR A CA 1
ATOM 1780 C C . THR A 1 227 ? 38.789 13.806 -61.356 1.00 95.81 227 THR A C 1
ATOM 1782 O O . THR A 1 227 ? 38.639 13.459 -60.183 1.00 95.81 227 THR A O 1
ATOM 1785 N N . SER A 1 228 ? 39.244 15.030 -61.653 1.00 94.25 228 SER A N 1
ATOM 1786 C CA . SER A 1 228 ? 39.585 15.999 -60.606 1.00 94.25 228 SER A CA 1
ATOM 1787 C C . SER A 1 228 ? 38.381 16.417 -59.763 1.00 94.25 228 SER A C 1
ATOM 1789 O O . SER A 1 228 ? 38.501 16.510 -58.541 1.00 94.25 228 SER A O 1
ATOM 1791 N N . SER A 1 229 ? 37.234 16.694 -60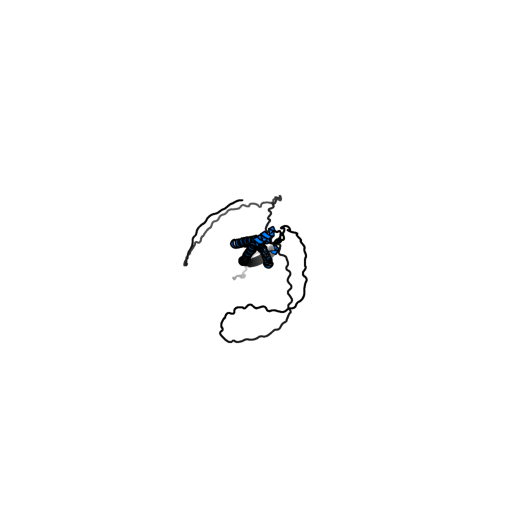.386 1.00 93.50 229 SER A N 1
ATOM 1792 C CA . SER A 1 229 ? 36.020 17.067 -59.654 1.00 93.50 229 SER A CA 1
ATOM 1793 C C . SER A 1 229 ? 35.485 15.891 -58.830 1.00 93.50 229 SER A C 1
ATOM 1795 O O . SER A 1 229 ? 35.108 16.066 -57.667 1.00 93.50 229 SER A O 1
ATOM 1797 N N . ALA A 1 230 ? 35.530 14.677 -59.388 1.00 95.81 230 ALA A N 1
ATOM 1798 C CA . ALA A 1 230 ? 35.141 13.451 -58.703 1.00 95.81 230 ALA A CA 1
ATOM 1799 C C . ALA A 1 230 ? 36.016 13.176 -57.470 1.00 95.81 230 ALA A C 1
ATOM 1801 O O . ALA A 1 230 ? 35.482 12.825 -56.414 1.00 95.81 230 ALA A O 1
ATOM 1802 N N . ALA A 1 231 ? 37.332 13.393 -57.568 1.00 96.56 231 ALA A N 1
ATOM 1803 C CA . ALA A 1 231 ? 38.258 13.238 -56.449 1.00 96.56 231 ALA A CA 1
ATOM 1804 C C . ALA A 1 231 ? 37.986 14.242 -55.316 1.00 96.56 231 ALA A C 1
ATOM 1806 O O . ALA A 1 231 ? 37.997 13.864 -54.144 1.00 96.56 231 ALA A O 1
ATOM 1807 N N . GLU A 1 232 ? 37.687 15.506 -55.635 1.00 94.75 232 GLU A N 1
ATOM 1808 C CA . GLU A 1 232 ? 37.339 16.517 -54.625 1.00 94.75 232 GLU A CA 1
ATOM 1809 C C . GLU A 1 232 ? 36.010 16.222 -53.934 1.00 94.75 232 GLU A C 1
ATOM 1811 O O . GLU A 1 232 ? 35.892 16.367 -52.714 1.00 94.75 232 GLU A O 1
ATOM 1816 N N . ALA A 1 233 ? 35.007 15.797 -54.704 1.00 95.69 233 ALA A N 1
ATOM 1817 C CA . ALA A 1 233 ? 33.725 15.378 -54.159 1.00 95.69 233 ALA A CA 1
ATOM 1818 C C . ALA A 1 233 ? 33.891 14.167 -53.228 1.00 95.69 233 ALA A C 1
ATOM 1820 O O . ALA A 1 233 ? 33.280 14.129 -52.160 1.00 95.69 233 ALA A O 1
ATOM 1821 N N . ALA A 1 234 ? 34.747 13.208 -53.598 1.00 96.06 234 ALA A N 1
ATOM 1822 C CA . ALA A 1 234 ? 35.050 12.044 -52.774 1.00 96.06 234 ALA A CA 1
ATOM 1823 C C . ALA A 1 234 ? 35.779 12.427 -51.475 1.00 96.06 234 ALA A C 1
ATOM 1825 O O . ALA A 1 234 ? 35.356 12.003 -50.405 1.00 96.06 234 ALA A O 1
ATOM 1826 N N . LEU A 1 235 ? 36.787 13.310 -51.532 1.00 95.50 235 LEU A N 1
ATOM 1827 C CA . LEU A 1 235 ? 37.463 13.808 -50.327 1.00 95.50 235 LEU A CA 1
ATOM 1828 C C . LEU A 1 235 ? 36.487 14.535 -49.389 1.00 95.50 235 LEU A C 1
ATOM 1830 O O . LEU A 1 235 ? 36.509 14.303 -48.182 1.00 95.50 235 LEU A O 1
ATOM 1834 N N . LYS A 1 236 ? 35.603 15.391 -49.922 1.00 96.38 236 LYS A N 1
ATOM 1835 C CA . LYS A 1 236 ? 34.574 16.072 -49.114 1.00 96.38 236 LYS A CA 1
ATOM 1836 C C . LYS A 1 236 ? 33.612 15.079 -48.457 1.00 96.38 236 LYS A C 1
ATOM 1838 O O . LYS A 1 236 ? 33.277 15.258 -47.287 1.00 96.38 236 LYS A O 1
ATOM 1843 N N . ALA A 1 237 ? 33.189 14.042 -49.181 1.00 96.31 237 ALA A N 1
ATOM 1844 C CA . ALA A 1 237 ? 32.340 12.984 -48.637 1.00 96.31 237 ALA A CA 1
ATOM 1845 C C . ALA A 1 237 ? 33.060 12.193 -47.531 1.00 96.31 237 ALA A C 1
ATOM 1847 O O . ALA A 1 237 ? 32.497 12.022 -46.451 1.00 96.31 237 ALA A O 1
ATOM 1848 N N . CYS A 1 238 ? 34.320 11.804 -47.756 1.00 97.00 238 CYS A N 1
ATOM 1849 C CA . CYS A 1 238 ? 35.153 11.115 -46.769 1.00 97.00 238 CYS A CA 1
ATOM 1850 C C . CYS A 1 238 ? 35.359 11.966 -45.507 1.00 97.00 238 CYS A C 1
ATOM 1852 O O . CYS A 1 238 ? 35.186 11.470 -44.399 1.00 97.00 238 CYS A O 1
ATOM 1854 N N . ALA A 1 239 ? 35.649 13.262 -45.651 1.00 96.62 239 ALA A N 1
ATOM 1855 C CA . ALA A 1 239 ? 35.800 14.175 -44.517 1.00 96.62 239 ALA A CA 1
ATOM 1856 C C . ALA A 1 239 ? 34.488 14.349 -43.728 1.00 96.62 239 ALA A C 1
ATOM 1858 O O . ALA A 1 239 ? 34.505 14.415 -42.498 1.00 96.62 239 ALA A O 1
ATOM 1859 N N . GLY A 1 240 ? 33.341 14.394 -44.416 1.00 97.56 240 GLY A N 1
ATOM 1860 C CA . GLY A 1 240 ? 32.023 14.394 -43.774 1.00 97.56 240 GLY A CA 1
ATOM 1861 C C . GLY A 1 240 ? 31.776 13.112 -42.978 1.00 97.56 240 GLY A C 1
ATOM 1862 O O . GLY A 1 240 ? 31.433 13.174 -41.799 1.00 97.56 240 GLY A O 1
ATOM 1863 N N . PHE A 1 241 ? 32.044 11.957 -43.590 1.00 97.88 241 PHE A N 1
ATOM 1864 C CA . PHE A 1 241 ? 31.939 10.655 -42.936 1.00 97.88 241 PHE A CA 1
ATOM 1865 C C . PHE A 1 241 ? 32.857 10.547 -41.709 1.00 97.88 241 PHE A C 1
ATOM 1867 O O . PHE A 1 241 ? 32.419 10.125 -40.639 1.00 97.88 241 PHE A O 1
ATOM 1874 N N . ALA A 1 242 ? 34.112 10.982 -41.831 1.00 97.56 242 ALA A N 1
ATOM 1875 C CA . ALA A 1 242 ? 35.074 10.971 -40.738 1.00 97.56 242 ALA A CA 1
ATOM 1876 C C . ALA A 1 242 ? 34.668 11.893 -39.586 1.00 97.56 242 ALA A C 1
ATOM 1878 O O . ALA A 1 242 ? 34.835 11.536 -38.422 1.00 97.56 242 ALA A O 1
ATOM 1879 N N . ARG A 1 243 ? 34.083 13.056 -39.879 1.00 97.88 243 ARG A N 1
ATOM 1880 C CA . ARG A 1 243 ? 33.560 13.956 -38.848 1.00 97.88 243 ARG A CA 1
ATOM 1881 C C . ARG A 1 243 ? 32.383 13.332 -38.098 1.00 97.88 243 ARG A C 1
ATOM 1883 O O . ARG A 1 243 ? 32.348 13.393 -36.871 1.00 97.88 243 ARG A O 1
ATOM 1890 N N . ASP A 1 244 ? 31.437 12.748 -38.827 1.00 97.94 244 ASP A N 1
ATOM 1891 C CA . ASP A 1 244 ? 30.169 12.292 -38.255 1.00 97.94 244 ASP A CA 1
ATOM 1892 C C . ASP A 1 244 ? 30.326 10.937 -37.530 1.00 97.94 244 ASP A C 1
ATOM 1894 O O . ASP A 1 244 ? 29.739 10.730 -36.467 1.00 97.94 244 ASP A O 1
ATOM 1898 N N . PHE A 1 245 ? 31.179 10.039 -38.039 1.00 97.94 245 PHE A N 1
ATOM 1899 C CA . PHE A 1 245 ? 31.369 8.684 -37.497 1.00 97.94 245 PHE A CA 1
ATOM 1900 C C . PHE A 1 245 ? 32.759 8.420 -36.903 1.00 97.94 245 PHE A C 1
ATOM 1902 O O . PHE A 1 245 ? 32.965 7.392 -36.255 1.00 97.94 245 PHE A O 1
ATOM 1909 N N . GLY A 1 246 ? 33.712 9.343 -37.038 1.00 97.00 246 GLY A N 1
ATOM 1910 C CA . GLY A 1 246 ? 35.059 9.219 -36.470 1.00 97.00 246 GLY A CA 1
ATOM 1911 C C . GLY A 1 246 ? 35.087 8.966 -34.959 1.00 97.00 246 GLY A C 1
ATOM 1912 O O . GLY A 1 246 ? 35.805 8.059 -34.537 1.00 97.00 246 GLY A O 1
ATOM 1913 N N . PRO A 1 247 ? 34.286 9.668 -34.126 1.00 97.75 247 PRO A N 1
ATOM 1914 C CA . PRO A 1 247 ? 34.221 9.401 -32.685 1.00 97.75 247 PRO A CA 1
ATOM 1915 C C . PRO A 1 247 ? 33.688 8.008 -32.329 1.00 97.75 247 PRO A C 1
ATOM 1917 O O . PRO A 1 247 ? 34.007 7.475 -31.268 1.00 97.75 247 PRO A O 1
ATOM 1920 N N . PHE A 1 248 ? 32.860 7.416 -33.191 1.00 97.31 248 PHE A N 1
ATOM 1921 C CA . PHE A 1 248 ? 32.383 6.048 -33.010 1.00 97.31 248 PHE A CA 1
ATOM 1922 C C . PHE A 1 248 ? 33.467 5.043 -33.419 1.00 97.31 248 PHE A C 1
ATOM 1924 O O . PHE A 1 248 ? 33.785 4.125 -32.664 1.00 97.31 248 PHE A O 1
ATOM 1931 N N . LEU A 1 249 ? 34.101 5.265 -34.573 1.00 97.38 249 LEU A N 1
ATOM 1932 C CA . LEU A 1 249 ? 35.167 4.408 -35.092 1.00 97.38 249 LEU A CA 1
ATOM 1933 C C . LEU A 1 249 ? 36.451 4.472 -34.260 1.00 97.38 249 LEU A C 1
ATOM 1935 O O . LEU A 1 249 ? 37.184 3.490 -34.235 1.00 97.38 249 LEU A O 1
ATOM 1939 N N . SER A 1 250 ? 36.717 5.559 -33.531 1.00 97.25 250 SER A N 1
ATOM 1940 C CA . SER A 1 250 ? 37.890 5.681 -32.649 1.00 97.25 250 SER A CA 1
ATOM 1941 C C . SER A 1 250 ? 37.898 4.657 -31.508 1.00 97.25 250 SER A C 1
ATOM 1943 O O . SER A 1 250 ? 38.966 4.277 -31.030 1.00 97.25 250 SER A O 1
ATOM 1945 N N . LYS A 1 251 ? 36.724 4.135 -31.124 1.00 97.00 251 LYS A N 1
ATOM 1946 C CA . LYS A 1 251 ? 36.591 3.008 -30.185 1.00 97.00 251 LYS A CA 1
ATOM 1947 C C . LYS A 1 251 ? 37.086 1.682 -30.783 1.00 97.00 251 LYS A C 1
ATOM 1949 O O . LYS A 1 251 ? 37.354 0.736 -30.047 1.00 97.00 251 LYS A O 1
ATOM 1954 N N . HIS A 1 252 ? 37.228 1.617 -32.107 1.00 97.56 252 HIS A N 1
ATOM 1955 C CA . HIS A 1 252 ? 37.649 0.450 -32.875 1.00 97.56 252 HIS A CA 1
ATOM 1956 C C . HIS A 1 252 ? 38.936 0.768 -33.657 1.00 97.56 252 HIS A C 1
ATOM 1958 O O . HIS A 1 252 ? 38.873 1.163 -34.823 1.00 97.56 252 HIS A O 1
ATOM 1964 N N . PRO A 1 253 ? 40.129 0.561 -33.066 1.00 96.69 253 PRO A N 1
ATOM 1965 C CA . PRO A 1 253 ? 41.392 1.058 -33.620 1.00 96.69 253 PRO A CA 1
ATOM 1966 C C . PRO A 1 253 ? 41.694 0.549 -35.037 1.00 96.69 253 PRO A C 1
ATOM 1968 O O . PRO A 1 253 ? 42.240 1.291 -35.849 1.00 96.69 253 PRO A O 1
ATOM 1971 N N . ALA A 1 254 ? 41.278 -0.676 -35.377 1.00 97.44 254 ALA A N 1
ATOM 1972 C CA . ALA A 1 254 ? 41.415 -1.208 -36.733 1.00 97.44 254 ALA A CA 1
ATOM 1973 C C . ALA A 1 254 ? 40.558 -0.444 -37.763 1.00 97.44 254 ALA A C 1
ATOM 1975 O O . ALA A 1 254 ? 41.024 -0.150 -38.861 1.00 97.44 254 ALA A O 1
ATOM 1976 N N . ALA A 1 255 ? 39.319 -0.096 -37.405 1.00 97.25 255 ALA A N 1
ATOM 1977 C CA . ALA A 1 255 ? 38.418 0.665 -38.266 1.00 97.25 255 ALA A CA 1
ATOM 1978 C C . ALA A 1 255 ? 38.889 2.118 -38.413 1.00 97.25 255 ALA A C 1
ATOM 1980 O O . ALA A 1 255 ? 38.920 2.659 -39.516 1.00 97.25 255 ALA A O 1
ATOM 1981 N N . HIS A 1 256 ? 39.324 2.722 -37.305 1.00 97.75 256 HIS A N 1
ATOM 1982 C CA . HIS A 1 256 ? 39.883 4.068 -37.305 1.00 97.75 256 HIS A CA 1
ATOM 1983 C C . HIS A 1 256 ? 41.159 4.169 -38.149 1.00 97.75 256 HIS A C 1
ATOM 1985 O O . HIS A 1 256 ? 41.297 5.103 -38.931 1.00 97.75 256 HIS A O 1
ATOM 1991 N N . GLY A 1 257 ? 42.060 3.184 -38.054 1.00 97.81 257 GLY A N 1
ATOM 1992 C CA . GLY A 1 257 ? 43.270 3.139 -38.877 1.00 97.81 257 GLY A CA 1
ATOM 1993 C C . GLY A 1 257 ? 42.970 3.044 -40.376 1.00 97.81 257 GLY A C 1
ATOM 1994 O O . GLY A 1 257 ? 43.628 3.709 -41.173 1.00 97.81 257 GLY A O 1
ATOM 1995 N N . ARG A 1 258 ? 41.938 2.280 -40.768 1.00 97.81 258 ARG A N 1
ATOM 1996 C CA . ARG A 1 258 ? 41.465 2.230 -42.164 1.00 97.81 258 ARG A CA 1
ATOM 1997 C C . ARG A 1 258 ? 40.937 3.582 -42.635 1.00 97.81 258 ARG A C 1
ATOM 1999 O O . ARG A 1 258 ? 41.298 4.018 -43.720 1.00 97.81 258 ARG A O 1
ATOM 2006 N N . LEU A 1 259 ? 40.149 4.268 -41.806 1.00 97.88 259 LEU A N 1
ATOM 2007 C CA . LEU A 1 259 ? 39.643 5.604 -42.122 1.00 97.88 259 LEU A CA 1
ATOM 2008 C C . LEU A 1 259 ? 40.776 6.636 -42.273 1.00 97.88 259 LEU A C 1
ATOM 2010 O O . LEU A 1 259 ? 40.788 7.374 -43.248 1.00 97.88 259 LEU A O 1
ATOM 2014 N N . GLN A 1 260 ? 41.760 6.652 -41.368 1.00 97.81 260 GLN A N 1
ATOM 2015 C CA . GLN A 1 260 ? 42.923 7.548 -41.484 1.00 97.81 260 GLN A CA 1
ATOM 2016 C C . GLN A 1 260 ? 43.746 7.269 -42.747 1.00 97.81 260 GLN A C 1
ATOM 2018 O O . GLN A 1 260 ? 44.218 8.195 -43.407 1.00 97.81 260 GLN A O 1
ATOM 2023 N N . LYS A 1 261 ? 43.916 5.988 -43.098 1.00 97.88 261 LYS A N 1
ATOM 2024 C CA . LYS A 1 261 ? 44.571 5.604 -44.349 1.00 97.88 261 LYS A CA 1
ATOM 2025 C C . LYS A 1 261 ? 43.783 6.125 -45.553 1.00 97.88 261 LYS A C 1
ATOM 2027 O O . LYS A 1 261 ? 44.373 6.735 -46.433 1.00 97.88 261 LYS A O 1
ATOM 2032 N N . LEU A 1 262 ? 42.464 5.948 -45.555 1.00 97.69 262 LEU A N 1
ATOM 2033 C CA . LEU A 1 262 ? 41.584 6.434 -46.614 1.00 97.69 262 LEU A CA 1
ATOM 2034 C C . LEU A 1 262 ? 41.686 7.961 -46.789 1.00 97.69 262 LEU A C 1
ATOM 2036 O O . LEU A 1 262 ? 41.798 8.445 -47.914 1.00 97.69 262 LEU A O 1
ATOM 2040 N N . GLU A 1 263 ? 41.722 8.726 -45.694 1.00 97.19 263 GLU A N 1
ATOM 2041 C CA . GLU A 1 263 ? 41.955 10.178 -45.730 1.00 97.19 263 GLU A CA 1
ATOM 2042 C C . GLU A 1 263 ? 43.314 10.535 -46.358 1.00 97.19 263 GLU A C 1
ATOM 2044 O O . GLU A 1 263 ? 43.400 11.458 -47.174 1.00 97.19 263 GLU A O 1
ATOM 2049 N N . ALA A 1 264 ? 44.372 9.792 -46.015 1.00 97.62 264 ALA A N 1
ATOM 2050 C CA . ALA A 1 264 ? 45.703 9.977 -46.588 1.00 97.62 264 ALA A CA 1
ATOM 2051 C C . ALA A 1 264 ? 45.744 9.635 -48.089 1.00 97.62 264 ALA A C 1
ATOM 2053 O O . ALA A 1 264 ? 46.313 10.404 -48.869 1.00 97.62 264 ALA A O 1
ATOM 2054 N N . ASP A 1 265 ? 45.092 8.543 -48.496 1.00 97.69 265 ASP A N 1
ATOM 2055 C CA . ASP A 1 265 ? 44.991 8.099 -49.889 1.00 97.69 265 ASP A CA 1
ATOM 2056 C C . ASP A 1 265 ? 44.225 9.144 -50.731 1.00 97.69 265 ASP A C 1
ATOM 2058 O O . ASP A 1 265 ? 44.678 9.537 -51.811 1.00 97.69 265 ASP A O 1
ATOM 2062 N N . HIS A 1 266 ? 43.119 9.700 -50.211 1.00 97.19 266 HIS A N 1
ATOM 2063 C CA . HIS A 1 266 ? 42.415 10.823 -50.847 1.00 97.19 266 HIS A CA 1
ATOM 2064 C C . HIS A 1 266 ? 43.297 12.069 -50.980 1.00 97.19 266 HIS A C 1
ATOM 2066 O O . HIS A 1 266 ? 43.316 12.702 -52.041 1.00 97.19 266 HIS A O 1
ATOM 2072 N N . ALA A 1 267 ? 44.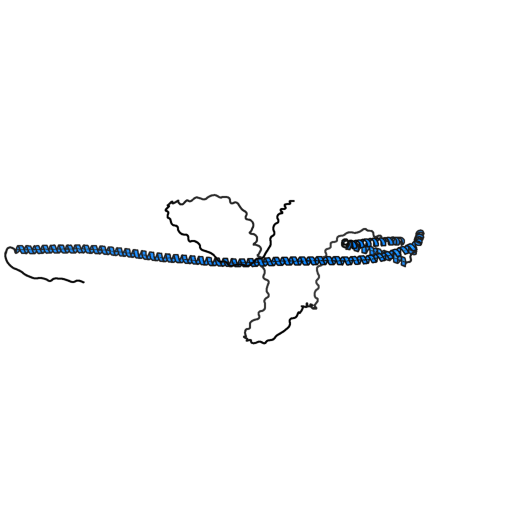042 12.429 -49.933 1.00 95.88 267 ALA A N 1
ATOM 2073 C CA . ALA A 1 267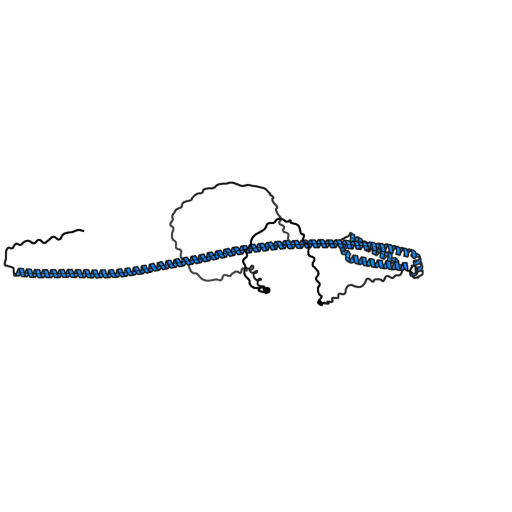 ? 44.959 13.564 -49.981 1.00 95.88 267 ALA A CA 1
ATOM 2074 C C . ALA A 1 267 ? 46.078 13.355 -51.017 1.00 95.88 267 ALA A C 1
ATOM 2076 O O . ALA A 1 267 ? 46.497 14.309 -51.677 1.00 95.88 267 ALA A O 1
ATOM 2077 N N . GLU A 1 268 ? 46.552 12.120 -51.193 1.00 96.88 268 GLU A N 1
ATOM 2078 C CA . GLU A 1 268 ? 47.528 11.773 -52.222 1.00 96.88 268 GLU A CA 1
ATOM 2079 C C . GLU A 1 268 ? 46.962 11.909 -53.639 1.00 96.88 268 GLU A C 1
ATOM 2081 O O . GLU A 1 268 ? 47.589 12.572 -54.468 1.00 96.88 268 GLU A O 1
ATOM 2086 N N . VAL A 1 269 ? 45.773 11.364 -53.914 1.00 97.44 269 VAL A N 1
ATOM 2087 C CA . VAL A 1 269 ? 45.126 11.490 -55.233 1.00 97.44 269 VAL A CA 1
ATOM 2088 C C . VAL A 1 269 ? 44.884 12.957 -55.591 1.00 97.44 269 VAL A C 1
ATOM 2090 O O . VAL A 1 269 ? 45.203 13.393 -56.699 1.00 97.44 269 VAL A O 1
ATOM 2093 N N . ILE A 1 270 ? 44.409 13.764 -54.638 1.00 96.62 270 ILE A N 1
ATOM 2094 C CA . ILE A 1 270 ? 44.243 15.210 -54.838 1.00 96.62 270 ILE A CA 1
ATOM 2095 C C . ILE A 1 270 ? 45.575 15.890 -55.158 1.00 96.62 270 ILE A C 1
ATOM 2097 O O . ILE A 1 270 ? 45.609 16.751 -56.039 1.00 96.62 270 ILE A O 1
ATOM 2101 N N . ARG A 1 271 ? 46.668 15.494 -54.494 1.00 95.44 271 ARG A N 1
ATOM 2102 C CA . ARG A 1 271 ? 48.018 16.019 -54.745 1.00 95.44 271 ARG A CA 1
ATOM 2103 C C . ARG A 1 271 ? 48.524 15.653 -56.142 1.00 95.44 271 ARG A C 1
ATOM 2105 O O . ARG A 1 271 ? 49.050 16.532 -56.823 1.00 95.44 271 ARG A O 1
ATOM 2112 N N . LYS A 1 272 ? 48.328 14.404 -56.591 1.00 95.25 272 LYS A N 1
ATOM 2113 C CA . LYS A 1 272 ? 48.663 13.956 -57.959 1.00 95.25 272 LYS A CA 1
ATOM 2114 C C . LYS A 1 272 ? 47.895 14.776 -59.001 1.00 95.25 272 LYS A C 1
ATOM 2116 O O . LYS A 1 272 ? 48.496 15.370 -59.894 1.00 95.25 272 LYS A O 1
ATOM 2121 N N . LEU A 1 273 ? 46.578 14.903 -58.826 1.00 94.94 273 LEU A N 1
ATOM 2122 C CA . LEU A 1 273 ? 45.709 15.651 -59.740 1.00 94.94 273 LEU A CA 1
ATOM 2123 C C . LEU A 1 273 ? 45.919 17.172 -59.675 1.00 94.94 273 LEU A C 1
ATOM 2125 O O . LEU A 1 273 ? 45.612 17.872 -60.637 1.00 94.94 273 LEU A O 1
ATOM 2129 N N . ALA A 1 274 ? 46.435 17.721 -58.570 1.00 92.50 274 ALA A N 1
ATOM 2130 C CA . ALA A 1 274 ? 46.758 19.145 -58.464 1.00 92.50 274 ALA A CA 1
ATOM 2131 C C . ALA A 1 274 ? 47.866 19.555 -59.447 1.00 92.50 274 ALA A C 1
ATOM 2133 O O . ALA A 1 274 ? 47.752 20.603 -60.079 1.00 92.50 274 ALA A O 1
ATOM 2134 N N . ALA A 1 275 ? 48.889 18.712 -59.635 1.00 87.44 275 ALA A N 1
ATOM 2135 C CA . ALA A 1 275 ? 49.935 18.954 -60.629 1.00 87.44 275 ALA A CA 1
ATOM 2136 C C . ALA A 1 275 ? 49.364 18.965 -62.058 1.00 87.44 275 ALA A C 1
ATOM 2138 O O . ALA A 1 275 ? 49.692 19.843 -62.853 1.00 87.44 275 ALA A O 1
ATOM 2139 N N . CYS A 1 276 ? 48.445 18.043 -62.361 1.00 89.00 276 CYS A N 1
ATOM 2140 C CA . CYS A 1 276 ? 47.747 18.013 -63.645 1.00 89.00 276 CYS A CA 1
ATOM 2141 C C . CYS A 1 276 ? 46.889 19.273 -63.860 1.00 89.00 276 CYS A C 1
ATOM 2143 O O . CYS A 1 276 ? 46.913 19.855 -64.939 1.00 89.00 276 CYS A O 1
ATOM 2145 N N . ARG A 1 277 ? 46.176 19.744 -62.828 1.00 88.69 277 ARG A N 1
ATOM 2146 C CA . ARG A 1 277 ? 45.338 20.955 -62.897 1.00 88.69 277 ARG A CA 1
ATOM 2147 C C . ARG A 1 277 ? 46.122 22.239 -63.134 1.00 88.69 277 ARG A C 1
ATOM 2149 O O . ARG A 1 277 ? 45.674 23.072 -63.917 1.00 88.69 277 ARG A O 1
ATOM 2156 N N . GLN A 1 278 ? 47.272 22.393 -62.475 1.00 86.62 278 GLN A N 1
ATOM 2157 C CA . GLN A 1 278 ? 48.136 23.567 -62.647 1.00 86.62 278 GLN A CA 1
ATOM 2158 C C . GLN A 1 278 ? 48.555 23.742 -64.111 1.00 86.62 278 GLN A C 1
ATOM 2160 O O . GLN A 1 278 ? 48.552 24.859 -64.619 1.00 86.62 278 GLN A O 1
ATOM 2165 N N . LEU A 1 279 ? 48.837 22.636 -64.803 1.00 81.38 279 LEU A N 1
ATOM 2166 C CA . LEU A 1 279 ? 49.219 22.644 -66.215 1.00 81.38 279 LEU A CA 1
ATOM 2167 C C . LEU A 1 279 ? 48.051 22.965 -67.151 1.00 81.38 279 LEU A C 1
ATOM 2169 O O . LEU A 1 279 ? 48.265 23.518 -68.219 1.00 81.38 279 LEU A O 1
ATOM 2173 N N . LEU A 1 280 ? 46.809 22.677 -66.766 1.00 77.44 280 LEU A N 1
ATOM 2174 C CA . LEU A 1 280 ? 45.652 23.030 -67.592 1.00 77.44 280 LEU A CA 1
ATOM 2175 C C . LEU A 1 280 ? 45.233 24.499 -67.469 1.00 77.44 280 LEU A C 1
ATOM 2177 O O . LEU A 1 280 ? 44.323 24.931 -68.173 1.00 77.44 280 LEU A O 1
ATOM 2181 N N . GLY A 1 281 ? 45.828 25.264 -66.547 1.00 74.44 281 GLY A N 1
ATOM 2182 C CA . GLY A 1 281 ? 45.362 26.618 -66.244 1.00 74.44 281 GLY A CA 1
ATOM 2183 C C . GLY A 1 281 ? 43.914 26.653 -65.739 1.00 74.44 281 GLY A C 1
ATOM 2184 O O . GLY A 1 281 ? 43.282 27.709 -65.744 1.00 74.44 281 GLY A O 1
ATOM 2185 N N . VAL A 1 282 ? 43.375 25.506 -65.301 1.00 67.31 282 VAL A N 1
ATOM 2186 C CA . VAL A 1 282 ? 42.076 25.428 -64.635 1.00 67.31 282 VAL A CA 1
ATOM 2187 C C . VAL A 1 282 ? 42.299 25.965 -63.233 1.00 67.31 282 VAL A C 1
ATOM 2189 O O . VAL A 1 282 ? 42.626 25.224 -62.305 1.00 67.31 282 VAL A O 1
ATOM 2192 N N . SER A 1 283 ? 42.188 27.286 -63.101 1.00 57.31 283 SER A N 1
ATOM 2193 C CA . SER A 1 283 ? 42.182 27.969 -61.817 1.00 57.31 283 SER A CA 1
ATOM 2194 C C . SER A 1 283 ? 41.089 27.334 -60.970 1.00 57.31 283 SER A C 1
ATOM 2196 O O . SER A 1 283 ? 39.899 27.534 -61.219 1.00 57.31 283 SER A O 1
ATOM 2198 N N . THR A 1 284 ? 41.489 26.526 -59.989 1.00 52.81 284 THR A N 1
ATOM 2199 C CA . THR A 1 284 ? 40.577 26.070 -58.947 1.00 52.81 284 THR A CA 1
ATOM 2200 C C . THR A 1 284 ? 39.902 27.314 -58.382 1.00 52.81 284 THR A C 1
ATOM 2202 O O . THR A 1 284 ? 40.627 28.257 -58.049 1.00 52.81 284 THR A O 1
ATOM 2205 N N . PRO A 1 285 ? 38.564 27.375 -58.280 1.00 54.72 285 PRO A N 1
ATOM 2206 C CA . PRO A 1 285 ? 37.933 28.450 -57.537 1.00 54.72 285 PRO A CA 1
ATOM 2207 C C . PRO A 1 285 ? 38.490 28.371 -56.116 1.00 54.72 285 PRO A C 1
ATOM 2209 O O . PRO A 1 285 ? 38.208 27.418 -55.391 1.00 54.72 285 PRO A O 1
ATOM 2212 N N . THR A 1 286 ? 39.365 29.314 -55.767 1.00 42.97 286 THR A N 1
ATOM 2213 C CA . THR A 1 286 ? 39.956 29.443 -54.440 1.00 42.97 286 THR A CA 1
ATOM 2214 C C . THR A 1 286 ? 38.804 29.506 -53.450 1.00 42.97 286 THR A C 1
ATOM 2216 O O . THR A 1 286 ? 38.106 30.513 -53.364 1.00 42.97 286 THR A O 1
ATOM 2219 N N . MET A 1 287 ? 38.539 28.399 -52.756 1.00 48.72 287 MET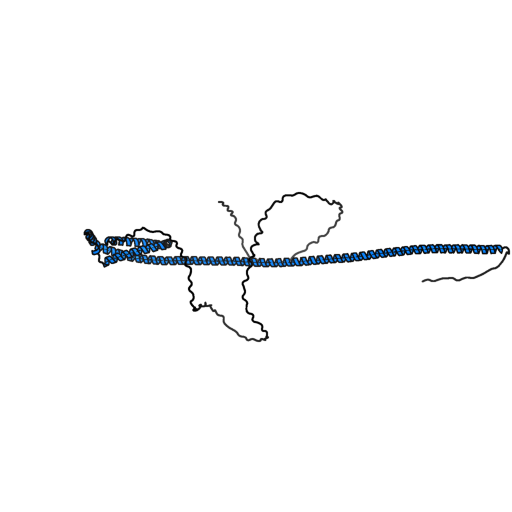 A N 1
ATOM 2220 C CA . MET A 1 287 ? 37.636 28.420 -51.618 1.00 48.72 287 MET A CA 1
ATOM 2221 C C . MET A 1 287 ? 38.382 29.135 -50.500 1.00 48.72 287 MET A C 1
ATOM 2223 O O . MET A 1 287 ? 39.185 28.523 -49.801 1.00 48.72 287 MET A O 1
ATOM 2227 N N . ASP A 1 288 ? 38.150 30.443 -50.386 1.00 34.38 288 ASP A N 1
ATOM 2228 C CA . ASP A 1 288 ? 38.541 31.229 -49.221 1.00 34.38 288 ASP A CA 1
ATOM 2229 C C . ASP A 1 288 ? 37.984 30.549 -47.959 1.00 34.38 288 ASP A C 1
ATOM 2231 O O . ASP A 1 288 ? 36.764 30.409 -47.821 1.00 34.38 288 ASP A O 1
ATOM 2235 N N . PRO A 1 289 ? 38.834 30.116 -47.012 1.00 49.47 289 PRO A N 1
ATOM 2236 C CA . PRO A 1 289 ? 38.386 29.514 -45.769 1.00 49.47 289 PRO A CA 1
ATOM 2237 C C . PRO A 1 289 ? 38.052 30.620 -44.763 1.00 49.47 289 PRO A C 1
ATOM 2239 O O . PRO A 1 289 ? 38.701 30.742 -43.730 1.00 49.47 289 PRO A O 1
ATOM 2242 N N . THR A 1 290 ? 37.064 31.469 -45.053 1.00 45.44 290 THR A N 1
ATOM 2243 C CA . THR A 1 290 ? 36.583 32.437 -44.057 1.00 45.44 290 THR A CA 1
ATOM 2244 C C . THR A 1 290 ? 35.089 32.702 -44.217 1.00 45.44 290 THR A C 1
ATOM 2246 O O . THR A 1 290 ? 34.633 33.007 -45.313 1.00 45.44 290 THR A O 1
ATOM 2249 N N . SER A 1 291 ? 34.368 32.672 -43.086 1.00 41.22 291 SER A N 1
ATOM 2250 C CA . SER A 1 291 ? 32.928 32.944 -42.896 1.00 41.22 291 SER A CA 1
ATOM 2251 C C . SER A 1 291 ? 32.065 31.670 -42.951 1.00 41.22 291 SER A C 1
ATOM 2253 O O . SER A 1 291 ? 31.915 31.060 -43.996 1.00 41.22 291 SER A O 1
ATOM 2255 N N . SER A 1 292 ? 31.434 31.172 -41.883 1.00 38.12 292 SER A N 1
ATOM 2256 C CA . SER A 1 292 ? 30.874 31.855 -40.715 1.00 38.12 292 SER A CA 1
ATOM 2257 C C . SER A 1 292 ? 30.423 30.846 -39.638 1.00 38.12 292 SER A C 1
ATOM 2259 O O . SER A 1 292 ? 30.008 29.729 -39.934 1.00 38.12 292 SER A O 1
ATOM 2261 N N . LEU A 1 293 ? 30.464 31.288 -38.381 1.00 39.66 293 LEU A N 1
ATOM 2262 C CA . LEU A 1 293 ? 29.726 30.789 -37.209 1.00 39.66 293 LEU A CA 1
ATOM 2263 C C . LEU A 1 293 ? 29.210 32.050 -36.475 1.00 39.66 293 LEU A C 1
ATOM 2265 O O . LEU A 1 293 ? 29.853 33.094 -36.581 1.00 39.66 293 LEU A O 1
ATOM 2269 N N . PRO A 1 294 ? 28.168 31.985 -35.630 1.00 49.78 294 PRO A N 1
ATOM 2270 C CA . PRO A 1 294 ? 26.780 31.636 -35.921 1.00 49.78 294 PRO A CA 1
ATOM 2271 C C . PRO A 1 294 ? 25.842 32.828 -35.615 1.00 49.78 294 PRO A C 1
ATOM 2273 O O . PRO A 1 294 ? 26.052 33.565 -34.653 1.00 49.78 294 PRO A O 1
ATOM 2276 N N . ALA A 1 295 ? 24.754 32.999 -36.368 1.00 34.12 295 ALA A N 1
ATOM 2277 C CA . ALA A 1 295 ? 23.677 33.906 -35.968 1.00 34.12 295 ALA A CA 1
ATOM 2278 C C . ALA A 1 295 ? 22.527 33.100 -35.360 1.00 34.12 295 ALA A C 1
ATOM 2280 O O . ALA A 1 295 ? 21.844 32.338 -36.042 1.00 34.12 295 ALA A O 1
ATOM 2281 N N . ALA A 1 296 ? 22.327 33.286 -34.058 1.00 44.91 296 ALA A N 1
ATOM 2282 C CA . ALA A 1 296 ? 21.112 32.910 -33.365 1.00 44.91 296 ALA A CA 1
ATOM 2283 C C . ALA A 1 296 ? 19.910 33.632 -33.993 1.00 44.91 296 ALA A C 1
ATOM 2285 O O . ALA A 1 296 ? 19.887 34.860 -34.055 1.00 44.91 296 ALA A O 1
ATOM 2286 N N . GLN A 1 297 ? 18.889 32.878 -34.394 1.00 41.12 297 GLN A N 1
ATOM 2287 C CA . GLN A 1 297 ? 17.528 33.390 -34.495 1.00 41.12 297 GLN A CA 1
ATOM 2288 C C . GLN A 1 297 ? 16.578 32.397 -33.841 1.00 41.12 297 GLN A C 1
ATOM 2290 O O . GLN A 1 297 ? 16.203 31.369 -34.400 1.00 41.12 297 GLN A O 1
ATOM 2295 N N . SER A 1 298 ? 16.192 32.748 -32.617 1.00 44.41 298 SER A N 1
ATOM 2296 C CA . SER A 1 298 ? 14.909 32.370 -32.062 1.00 44.41 298 SER A CA 1
ATOM 2297 C C . SER A 1 298 ? 13.807 32.973 -32.935 1.00 44.41 298 SER A C 1
ATOM 2299 O O . SER A 1 298 ? 13.748 34.178 -33.163 1.00 44.41 298 SER A O 1
ATOM 2301 N N . SER A 1 299 ? 12.893 32.136 -33.401 1.00 39.91 299 SER A N 1
ATOM 2302 C CA . SER A 1 299 ? 11.529 32.574 -33.670 1.00 39.91 299 SER A CA 1
ATOM 2303 C C . SER A 1 299 ? 10.582 31.460 -33.250 1.00 39.91 299 SER A C 1
ATOM 2305 O O . SER A 1 299 ? 10.502 30.389 -33.845 1.00 39.91 299 SER A O 1
ATOM 2307 N N . HIS A 1 300 ? 9.892 31.728 -32.144 1.00 42.41 300 HIS A N 1
ATOM 2308 C CA . HIS A 1 300 ? 8.627 31.098 -31.825 1.00 42.41 300 HIS A CA 1
ATOM 2309 C C . HIS A 1 300 ? 7.660 31.325 -32.992 1.00 42.41 300 HIS A C 1
ATOM 2311 O O . HIS A 1 300 ? 7.326 32.465 -33.302 1.00 42.41 300 HIS A O 1
ATOM 2317 N N . ALA A 1 301 ? 7.159 30.243 -33.579 1.00 37.16 301 ALA A N 1
ATOM 2318 C CA . ALA A 1 301 ? 5.880 30.236 -34.270 1.00 37.16 301 ALA A CA 1
ATOM 2319 C C . ALA A 1 301 ? 5.089 29.029 -33.763 1.00 37.16 301 ALA A C 1
ATOM 2321 O O . ALA A 1 301 ? 5.300 27.879 -34.141 1.00 37.16 301 ALA A O 1
ATOM 2322 N N . GLN A 1 302 ? 4.222 29.340 -32.811 1.00 46.53 302 GLN A N 1
ATOM 2323 C CA . GLN A 1 302 ? 3.197 28.496 -32.234 1.00 46.53 302 GLN A CA 1
ATOM 2324 C C . GLN A 1 302 ? 2.158 28.197 -33.326 1.00 46.53 302 GLN A C 1
ATOM 2326 O O . GLN A 1 302 ? 1.362 29.063 -33.677 1.00 46.53 302 GLN A O 1
ATOM 2331 N N . ALA A 1 303 ? 2.184 26.989 -33.889 1.00 38.59 303 ALA A N 1
ATOM 2332 C CA . ALA A 1 303 ? 1.125 26.489 -34.760 1.00 38.59 303 ALA A CA 1
ATOM 2333 C C . ALA A 1 303 ? 0.184 25.609 -33.928 1.00 38.59 303 ALA A C 1
ATOM 2335 O O . ALA A 1 303 ? 0.546 24.515 -33.495 1.00 38.59 303 ALA A O 1
ATOM 2336 N N . ALA A 1 304 ? -1.012 26.133 -33.664 1.00 41.06 304 ALA A N 1
ATOM 2337 C CA . ALA A 1 304 ? -2.130 25.375 -33.121 1.00 41.06 304 ALA A CA 1
ATOM 2338 C C . ALA A 1 304 ? -2.648 24.358 -34.162 1.00 41.06 304 ALA A C 1
ATOM 2340 O O . ALA A 1 304 ? -2.529 24.603 -35.366 1.00 41.06 304 ALA A O 1
ATOM 2341 N N . PRO A 1 305 ? -3.233 23.231 -33.720 1.00 48.47 305 PRO A N 1
ATOM 2342 C CA . PRO A 1 305 ? -3.701 22.181 -34.611 1.00 48.47 305 PRO A CA 1
ATOM 2343 C C . PRO A 1 305 ? -5.047 22.564 -35.237 1.00 48.47 305 PRO A C 1
ATOM 2345 O O . PRO A 1 305 ? -6.006 22.883 -34.534 1.00 48.47 305 PRO A O 1
ATOM 2348 N N . ALA A 1 306 ? -5.107 22.507 -36.567 1.00 42.38 306 ALA A N 1
ATOM 2349 C CA . ALA A 1 306 ? -6.350 22.544 -37.318 1.00 42.38 306 ALA A CA 1
ATOM 2350 C C . ALA A 1 306 ? -6.924 21.125 -37.435 1.00 42.38 306 ALA A C 1
ATOM 2352 O O . ALA A 1 306 ? -6.269 20.199 -37.911 1.00 42.38 306 ALA A O 1
ATOM 2353 N N . ASP A 1 307 ? -8.162 21.018 -36.977 1.00 45.47 307 ASP A N 1
ATOM 2354 C CA . ASP A 1 307 ? -9.144 19.965 -37.199 1.00 45.47 307 ASP A CA 1
ATOM 2355 C C . ASP A 1 307 ? -9.351 19.688 -38.705 1.00 45.47 307 ASP A C 1
ATOM 2357 O O . ASP A 1 307 ? -9.535 20.632 -39.482 1.00 45.47 307 ASP A O 1
ATOM 2361 N N . PRO A 1 308 ? -9.385 18.414 -39.134 1.00 50.31 308 PRO A N 1
ATOM 2362 C CA . PRO A 1 308 ? -10.262 18.037 -40.226 1.00 50.31 308 PRO A CA 1
ATOM 2363 C C . PRO A 1 308 ? -11.175 16.887 -39.800 1.00 50.31 308 PRO A C 1
ATOM 2365 O O . PRO A 1 308 ? -10.750 15.783 -39.452 1.00 50.31 308 PRO A O 1
ATOM 2368 N N . GLY A 1 309 ? -12.472 17.161 -39.891 1.00 45.03 309 GLY A N 1
ATOM 2369 C CA . GLY A 1 309 ? -13.513 16.187 -39.648 1.00 45.03 309 GLY A CA 1
ATOM 2370 C C . GLY A 1 309 ? -13.588 15.061 -40.685 1.00 45.03 309 GLY A C 1
ATOM 2371 O O . GLY A 1 309 ? -13.174 15.185 -41.832 1.00 45.03 309 GLY A O 1
ATOM 2372 N N . LYS A 1 310 ? -14.262 13.996 -40.234 1.00 45.84 310 LYS A N 1
ATOM 2373 C CA . LYS A 1 310 ? -15.080 13.033 -40.993 1.00 45.84 310 LYS A CA 1
ATOM 2374 C C . LYS A 1 310 ? -14.444 12.350 -42.219 1.00 45.84 310 LYS A C 1
ATOM 2376 O O . LYS A 1 310 ? -14.619 12.786 -43.349 1.00 45.84 310 LYS A O 1
ATOM 2381 N N . ALA A 1 311 ? -13.961 11.130 -41.989 1.00 39.50 311 ALA A N 1
ATOM 2382 C CA . ALA A 1 311 ? -14.087 9.989 -42.905 1.00 39.50 311 ALA A CA 1
ATOM 2383 C C . ALA A 1 311 ? -14.281 8.730 -42.029 1.00 39.50 311 ALA A C 1
ATOM 2385 O O . ALA A 1 311 ? -13.463 8.452 -41.162 1.00 39.50 311 ALA A O 1
ATOM 2386 N N . GLN A 1 312 ? -15.497 8.188 -41.917 1.00 39.41 312 GLN A N 1
ATOM 2387 C CA . GLN A 1 312 ? -15.997 7.028 -42.673 1.00 39.41 312 GLN A CA 1
ATOM 2388 C C . GLN A 1 312 ? -15.080 5.786 -42.609 1.00 39.41 312 GLN A C 1
ATOM 2390 O O . GLN A 1 312 ? -13.993 5.768 -43.172 1.00 39.41 312 GLN A O 1
ATOM 2395 N N . TYR A 1 313 ? -15.581 4.754 -41.915 1.00 39.22 313 TYR A N 1
ATOM 2396 C CA . TYR A 1 313 ? -15.061 3.382 -41.815 1.00 39.22 313 TYR A CA 1
ATOM 2397 C C . TYR A 1 313 ? -14.779 2.741 -43.194 1.00 39.22 313 TYR A C 1
ATOM 2399 O O . TYR A 1 313 ? -15.443 3.082 -44.174 1.00 39.22 313 TYR A O 1
ATOM 2407 N N . PRO A 1 314 ? -13.886 1.736 -43.253 1.00 52.09 314 PRO A N 1
ATOM 2408 C CA . PRO A 1 314 ? -14.386 0.366 -43.129 1.00 52.09 314 PRO A CA 1
ATOM 2409 C C . PRO A 1 314 ? -13.632 -0.472 -42.088 1.00 52.09 314 PRO A C 1
ATOM 2411 O O . PRO A 1 314 ? -12.461 -0.256 -41.786 1.00 52.09 314 PRO A O 1
ATOM 2414 N N . ALA A 1 315 ? -14.369 -1.431 -41.532 1.00 46.94 315 ALA A N 1
ATOM 2415 C CA . ALA A 1 315 ? -13.877 -2.496 -40.677 1.00 46.94 315 ALA A CA 1
ATOM 2416 C C . ALA A 1 315 ? -12.779 -3.307 -41.379 1.00 46.94 315 ALA A C 1
ATOM 2418 O O . ALA A 1 315 ? -12.929 -3.654 -42.548 1.00 46.94 315 ALA A O 1
ATOM 2419 N N . ASN A 1 316 ? -11.714 -3.632 -40.647 1.00 41.19 316 ASN A N 1
ATOM 2420 C CA . ASN A 1 316 ? -10.792 -4.694 -41.020 1.00 41.19 316 ASN A CA 1
ATOM 2421 C C . ASN A 1 316 ? -10.474 -5.541 -39.788 1.00 41.19 316 ASN A C 1
ATOM 2423 O O . ASN A 1 316 ? -10.188 -5.026 -38.706 1.00 41.19 316 ASN A O 1
ATOM 2427 N N . ASP A 1 317 ? -10.607 -6.841 -40.006 1.00 40.47 317 ASP A N 1
ATOM 2428 C CA . ASP A 1 317 ? -10.535 -7.948 -39.072 1.00 40.47 317 ASP A CA 1
ATOM 2429 C C . ASP A 1 317 ? -9.261 -7.991 -38.215 1.00 40.47 317 ASP A C 1
ATOM 2431 O O . ASP A 1 317 ? -8.141 -7.805 -38.692 1.00 40.47 317 ASP A O 1
ATOM 2435 N N . LEU A 1 318 ? -9.444 -8.328 -36.935 1.00 44.62 318 LEU A N 1
ATOM 2436 C CA . LEU A 1 318 ? -8.374 -8.821 -36.070 1.00 44.62 318 LEU A CA 1
ATOM 2437 C C . LEU A 1 318 ? -8.013 -10.267 -36.460 1.00 44.62 318 LEU A C 1
ATOM 2439 O O . LEU A 1 318 ? -8.901 -11.124 -36.455 1.00 44.62 318 LEU A O 1
ATOM 2443 N N . PRO A 1 319 ? -6.731 -10.611 -36.675 1.00 49.91 319 PRO A N 1
ATOM 2444 C CA . PRO A 1 319 ? -6.308 -12.001 -36.642 1.00 49.91 319 PRO A CA 1
ATOM 2445 C C . PRO A 1 319 ? -6.267 -12.484 -35.188 1.00 49.91 319 PRO A C 1
ATOM 2447 O O . PRO A 1 319 ? -5.512 -11.987 -34.351 1.00 49.91 319 PRO A O 1
ATOM 2450 N N . SER A 1 320 ? -7.113 -13.470 -34.905 1.00 45.47 320 SER A N 1
ATOM 2451 C CA . SER A 1 320 ? -7.123 -14.219 -33.654 1.00 45.47 320 SER A CA 1
ATOM 2452 C C . SER A 1 320 ? -5.875 -15.099 -33.544 1.00 45.47 320 SER A C 1
ATOM 2454 O O . SER A 1 320 ? -5.494 -15.801 -34.480 1.00 45.47 320 SER A O 1
ATOM 2456 N N . THR A 1 321 ? -5.259 -15.067 -32.371 1.00 46.47 321 THR A N 1
ATOM 2457 C CA . THR A 1 321 ? -4.186 -15.947 -31.906 1.00 46.47 321 THR A CA 1
ATOM 2458 C C . THR A 1 321 ? -4.639 -17.417 -31.903 1.00 46.47 321 THR A C 1
ATOM 2460 O O . THR A 1 321 ? -5.711 -17.708 -31.367 1.00 46.47 321 THR A O 1
ATOM 2463 N N . PRO A 1 322 ? -3.851 -18.374 -32.430 1.00 52.66 322 PRO A N 1
ATOM 2464 C CA . PRO A 1 322 ? -4.171 -19.791 -32.308 1.00 52.66 322 PRO A CA 1
ATOM 2465 C C . PRO A 1 322 ? -3.714 -20.335 -30.945 1.00 52.66 322 PRO A C 1
ATOM 2467 O O . PRO A 1 322 ? -2.542 -20.252 -30.581 1.00 52.66 322 PRO A O 1
ATOM 2470 N N . ALA A 1 323 ? -4.652 -20.921 -30.201 1.00 45.16 323 ALA A N 1
ATOM 2471 C CA . ALA A 1 323 ? -4.367 -21.773 -29.051 1.00 45.16 323 ALA A CA 1
ATOM 2472 C C . ALA A 1 323 ? -3.982 -23.192 -29.525 1.00 45.16 323 ALA A C 1
ATOM 2474 O O . ALA A 1 323 ? -4.602 -23.701 -30.465 1.00 45.16 323 ALA A O 1
ATOM 2475 N N . PRO A 1 324 ? -3.014 -23.874 -28.886 1.00 51.25 324 PRO A N 1
ATOM 2476 C CA . PRO A 1 324 ? -2.713 -25.261 -29.209 1.00 51.25 324 PRO A CA 1
ATOM 2477 C C . PRO A 1 324 ? -3.733 -26.202 -28.551 1.00 51.25 324 PRO A C 1
ATOM 2479 O O . PRO A 1 324 ? -3.858 -26.265 -27.329 1.00 51.25 324 PRO A O 1
ATOM 2482 N N . SER A 1 325 ? -4.450 -26.952 -29.391 1.00 37.75 325 SER A N 1
ATOM 2483 C CA . SER A 1 325 ? -5.217 -28.139 -29.002 1.00 37.75 325 SER A CA 1
ATOM 2484 C C . SER A 1 325 ? -4.283 -29.333 -28.817 1.00 37.75 325 SER A C 1
ATOM 2486 O O . SER A 1 325 ? -3.488 -29.644 -29.702 1.00 37.75 325 SER A O 1
ATOM 2488 N N . GLY A 1 326 ? -4.426 -30.028 -27.690 1.00 34.28 326 GLY A N 1
ATOM 2489 C CA . GLY A 1 326 ? -3.739 -31.281 -27.390 1.00 34.28 326 GLY A CA 1
ATOM 2490 C C . GLY A 1 326 ? -4.638 -32.236 -26.605 1.00 34.28 326 GLY A C 1
ATOM 2491 O O . GLY A 1 326 ? -4.733 -32.135 -25.391 1.00 34.28 326 GLY A O 1
ATOM 2492 N N . ASN A 1 327 ? -5.302 -33.122 -27.353 1.00 38.31 327 ASN A N 1
ATOM 2493 C CA . ASN A 1 327 ? -5.746 -34.494 -27.062 1.00 38.31 327 ASN A CA 1
ATOM 2494 C C . ASN A 1 327 ? -6.102 -34.932 -25.623 1.00 38.31 327 ASN A C 1
ATOM 2496 O O . ASN A 1 327 ? -5.229 -35.124 -24.782 1.00 38.31 327 ASN A O 1
ATOM 2500 N N . ALA A 1 328 ? -7.360 -35.358 -25.448 1.00 37.56 328 ALA A N 1
ATOM 2501 C CA . ALA A 1 328 ? -7.738 -36.452 -24.546 1.00 37.56 328 ALA A CA 1
ATOM 2502 C C . ALA A 1 328 ? -8.853 -37.309 -25.198 1.00 37.56 328 ALA A C 1
ATOM 2504 O O . ALA A 1 328 ? -9.785 -36.731 -25.766 1.00 37.56 328 ALA A O 1
ATOM 2505 N N . PRO A 1 329 ? -8.772 -38.656 -25.174 1.00 52.53 329 PRO A N 1
ATOM 2506 C CA . PRO A 1 329 ? -9.739 -39.527 -25.840 1.00 52.53 329 PRO A CA 1
ATOM 2507 C C . PRO A 1 329 ? -10.963 -39.887 -24.979 1.00 52.53 329 PRO A C 1
ATOM 2509 O O . PRO A 1 329 ? -10.930 -39.883 -23.751 1.00 52.53 329 PRO A O 1
ATOM 2512 N N . GLN A 1 330 ? -12.036 -40.212 -25.704 1.00 43.41 330 GLN A N 1
ATOM 2513 C CA . GLN A 1 330 ? -13.365 -40.657 -25.278 1.00 43.41 330 GLN A CA 1
ATOM 2514 C C . GLN A 1 330 ? -13.399 -42.045 -24.614 1.00 43.41 330 GLN A C 1
ATOM 2516 O O . GLN A 1 330 ? -12.647 -42.925 -25.016 1.00 43.41 330 GLN A O 1
ATOM 2521 N N . GLN A 1 331 ? -14.395 -42.233 -23.735 1.00 35.16 331 GLN A N 1
ATOM 2522 C CA . GLN A 1 331 ? -15.344 -43.365 -23.546 1.00 35.16 331 GLN A CA 1
ATOM 2523 C C . GLN A 1 331 ? -15.727 -43.388 -22.048 1.00 35.16 331 GLN A C 1
ATOM 2525 O O . GLN A 1 331 ? -14.878 -43.148 -21.206 1.00 35.16 331 GLN A O 1
ATOM 2530 N N . GLU A 1 332 ? -16.967 -43.574 -21.592 1.00 33.44 332 GLU A N 1
ATOM 2531 C CA . GLU A 1 332 ? -18.041 -44.428 -22.092 1.00 33.44 332 GLU A CA 1
ATOM 2532 C C . GLU A 1 332 ? -19.400 -44.034 -21.463 1.00 33.44 332 GLU A C 1
ATOM 2534 O O . GLU A 1 332 ? -19.476 -43.386 -20.420 1.00 33.44 332 GLU A O 1
ATOM 2539 N N . SER A 1 333 ? -20.473 -44.445 -22.137 1.00 42.84 333 SER A N 1
ATOM 2540 C CA . SER A 1 333 ? -21.899 -44.265 -21.842 1.00 42.84 333 SER A CA 1
ATOM 2541 C C . SER A 1 333 ? -22.401 -44.821 -20.499 1.00 42.84 333 SER A C 1
ATOM 2543 O O . SER A 1 333 ? -22.074 -45.949 -20.154 1.00 42.84 333 SER A O 1
ATOM 2545 N N . ALA A 1 334 ? -23.383 -44.146 -19.876 1.00 39.31 334 ALA A N 1
ATOM 2546 C CA . ALA A 1 334 ? -24.613 -44.773 -19.351 1.00 39.31 334 ALA A CA 1
ATOM 2547 C C . ALA A 1 334 ? -25.711 -43.736 -19.003 1.00 39.31 334 ALA A C 1
ATOM 2549 O O . ALA A 1 334 ? -25.438 -42.617 -18.586 1.00 39.31 334 ALA A O 1
ATOM 2550 N N . LYS A 1 335 ? -26.965 -44.147 -19.226 1.00 43.50 335 LYS A N 1
ATOM 2551 C CA . LYS A 1 335 ? -28.252 -43.414 -19.202 1.00 43.50 335 LYS A CA 1
ATOM 2552 C C . LYS A 1 335 ? -28.808 -43.103 -17.774 1.00 43.50 335 LYS A C 1
ATOM 2554 O O . LYS A 1 335 ? -28.269 -43.622 -16.804 1.00 43.50 335 LYS A O 1
ATOM 2559 N N . PRO A 1 336 ? -29.908 -42.309 -17.656 1.00 60.72 336 PRO A N 1
ATOM 2560 C CA . PRO A 1 336 ? -30.392 -41.602 -16.450 1.00 60.72 336 PRO A CA 1
ATOM 2561 C C . PRO A 1 336 ? -31.488 -42.379 -15.677 1.00 60.72 336 PRO A C 1
ATOM 2563 O O . PRO A 1 336 ? -31.820 -43.493 -16.090 1.00 60.72 336 PRO A O 1
ATOM 2566 N N . PRO A 1 337 ? -32.108 -41.809 -14.610 1.00 55.00 337 PRO A N 1
ATOM 2567 C CA . PRO A 1 337 ? -33.392 -41.108 -14.826 1.00 55.00 337 PRO A CA 1
ATOM 2568 C C . PRO A 1 337 ? -33.803 -39.999 -13.811 1.00 55.00 337 PRO A C 1
ATOM 2570 O O . PRO A 1 337 ? -33.319 -39.903 -12.689 1.00 55.00 337 PRO A O 1
ATOM 2573 N N . THR A 1 338 ? -34.862 -39.284 -14.220 1.00 37.47 338 THR A N 1
ATOM 2574 C CA . THR A 1 338 ? -35.976 -38.697 -13.429 1.00 37.47 338 THR A CA 1
ATOM 2575 C C . THR A 1 338 ? -35.841 -37.346 -12.709 1.00 37.47 338 THR A C 1
ATOM 2577 O O . THR A 1 338 ? -35.318 -37.217 -11.610 1.00 37.47 338 THR A O 1
ATOM 2580 N N . GLN A 1 339 ? -36.498 -36.367 -13.340 1.00 40.34 339 GLN A N 1
ATOM 2581 C CA . GLN A 1 339 ? -37.183 -35.191 -12.786 1.00 40.34 339 GLN A CA 1
ATOM 2582 C C . GLN A 1 339 ? -38.320 -35.598 -11.805 1.00 40.34 339 GLN A C 1
ATOM 2584 O O . GLN A 1 339 ? -38.788 -36.738 -11.885 1.00 40.34 339 GLN A O 1
ATOM 2589 N N . PRO A 1 340 ? -38.831 -34.685 -10.946 1.00 53.97 340 PRO A N 1
ATOM 2590 C CA . PRO A 1 340 ? -39.950 -33.851 -11.402 1.00 53.97 340 PRO A CA 1
ATOM 2591 C C . PRO A 1 340 ? -39.945 -32.375 -10.953 1.00 53.97 340 PRO A C 1
ATOM 2593 O O . PRO A 1 340 ? -39.678 -32.014 -9.813 1.00 53.97 340 PRO A O 1
ATOM 2596 N N . THR A 1 341 ? -40.312 -31.558 -11.936 1.00 40.25 341 THR A N 1
ATOM 2597 C CA . THR A 1 341 ? -41.118 -30.328 -11.967 1.00 40.25 341 THR A CA 1
ATOM 2598 C C . THR A 1 341 ? -41.881 -29.892 -10.705 1.00 40.25 341 THR A C 1
ATOM 2600 O O . THR A 1 341 ? -42.702 -30.643 -10.192 1.00 40.25 341 THR A O 1
ATOM 2603 N N . LEU A 1 342 ? -41.747 -28.600 -10.365 1.00 41.41 342 LEU A N 1
ATOM 2604 C CA . LEU A 1 342 ? -42.789 -27.691 -9.836 1.00 41.41 342 LEU A CA 1
ATOM 2605 C C . LEU A 1 342 ? -42.300 -26.246 -10.096 1.00 41.41 342 LEU A C 1
ATOM 2607 O O . LEU A 1 342 ? -41.312 -25.813 -9.519 1.00 41.41 342 LEU A O 1
ATOM 2611 N N . GLN A 1 343 ? -42.672 -25.612 -11.211 1.00 38.56 343 GLN A N 1
ATOM 2612 C CA . GLN A 1 343 ? -43.805 -24.686 -11.389 1.00 38.56 343 GLN A CA 1
ATOM 2613 C C . GLN A 1 343 ? -43.907 -23.525 -10.377 1.00 38.56 343 GLN A C 1
ATOM 2615 O O . GLN A 1 343 ? -44.345 -23.708 -9.249 1.00 38.56 343 GLN A O 1
ATOM 2620 N N . GLY A 1 344 ? -43.656 -22.310 -10.890 1.00 34.66 344 GLY A N 1
ATOM 2621 C CA . GLY A 1 344 ? -44.424 -21.105 -10.558 1.00 34.66 344 GLY A CA 1
ATOM 2622 C C . GLY A 1 344 ? -43.706 -20.028 -9.741 1.00 34.66 344 GLY A C 1
ATOM 2623 O O . GLY A 1 344 ? -43.662 -20.117 -8.525 1.00 34.66 344 GLY A O 1
ATOM 2624 N N . GLN A 1 345 ? -43.271 -18.939 -10.383 1.00 41.12 345 GLN A N 1
ATOM 2625 C CA . GLN A 1 345 ? -43.987 -17.651 -10.350 1.00 41.12 345 GLN A CA 1
ATOM 2626 C C . GLN A 1 345 ? -43.169 -16.523 -11.001 1.00 41.12 345 GLN A C 1
ATOM 2628 O O . GLN A 1 345 ? -41.987 -16.317 -10.754 1.00 41.12 345 GLN A O 1
ATOM 2633 N N . THR A 1 346 ? -43.876 -15.798 -11.858 1.00 42.16 346 THR A N 1
ATOM 2634 C CA . THR A 1 346 ? -43.597 -14.491 -12.454 1.00 42.16 346 THR A CA 1
ATOM 2635 C C . THR A 1 346 ? -43.289 -13.404 -11.424 1.00 42.16 346 THR A C 1
ATOM 2637 O O . THR A 1 346 ? -44.078 -13.258 -10.493 1.00 42.16 346 THR A O 1
ATOM 2640 N N . GLN A 1 347 ? -42.293 -12.542 -11.679 1.00 40.34 347 GLN A N 1
ATOM 2641 C CA . GLN A 1 347 ? -42.425 -11.097 -11.430 1.00 40.34 347 GLN A CA 1
ATOM 2642 C C . GLN A 1 347 ? -41.308 -10.235 -12.054 1.00 40.34 347 GLN A C 1
ATOM 2644 O O . GLN A 1 347 ? -40.123 -10.466 -11.850 1.00 40.34 347 GLN A O 1
ATOM 2649 N N . ALA A 1 348 ? -41.782 -9.210 -12.769 1.00 38.34 348 ALA A N 1
ATOM 2650 C CA . ALA A 1 348 ? -41.266 -7.846 -12.900 1.00 38.34 348 ALA A CA 1
ATOM 2651 C C . ALA A 1 348 ? -39.836 -7.600 -13.424 1.00 38.34 348 ALA A C 1
ATOM 2653 O O . ALA A 1 348 ? -38.844 -7.655 -12.705 1.00 38.34 348 ALA A O 1
ATOM 2654 N N . MET A 1 349 ? -39.790 -7.126 -14.674 1.00 38.06 349 MET A N 1
ATOM 2655 C CA . MET A 1 349 ? -38.732 -6.249 -15.173 1.00 38.06 349 MET A CA 1
ATOM 2656 C C . MET A 1 349 ? -38.704 -4.942 -14.362 1.00 38.06 349 MET A C 1
ATOM 2658 O O . MET A 1 349 ? -39.717 -4.247 -14.279 1.00 38.06 349 MET A O 1
ATOM 2662 N N . GLN A 1 350 ? -37.536 -4.572 -13.836 1.00 48.50 350 GLN A N 1
ATOM 2663 C CA . GLN A 1 350 ? -37.188 -3.183 -13.530 1.00 48.50 350 GLN A CA 1
ATOM 2664 C C . GLN A 1 350 ? -35.950 -2.796 -14.349 1.00 48.50 350 GLN A C 1
ATOM 2666 O O . GLN A 1 350 ? -35.006 -3.586 -14.420 1.00 48.50 350 GLN A O 1
ATOM 2671 N N . PRO A 1 351 ? -35.931 -1.613 -14.985 1.00 55.69 351 PRO A N 1
ATOM 2672 C CA . PRO A 1 351 ? -34.757 -1.139 -15.696 1.00 55.69 351 PRO A CA 1
ATOM 2673 C C . PRO A 1 351 ? -33.692 -0.631 -14.718 1.00 55.69 351 PRO A C 1
ATOM 2675 O O . PRO A 1 351 ? -33.985 0.067 -13.747 1.00 55.69 351 PRO A O 1
ATOM 2678 N N . MET A 1 352 ? -32.443 -0.982 -15.022 1.00 44.44 352 MET A N 1
ATOM 2679 C CA . MET A 1 352 ? -31.241 -0.507 -14.346 1.00 44.44 352 MET A CA 1
ATOM 2680 C C . MET A 1 352 ? -31.173 1.024 -14.325 1.00 44.44 352 MET A C 1
ATOM 2682 O O . MET A 1 352 ? -31.204 1.668 -15.374 1.00 44.44 352 MET A O 1
ATOM 2686 N N . GLN A 1 353 ? -30.999 1.596 -13.132 1.00 48.69 353 GLN A N 1
ATOM 2687 C CA . GLN A 1 353 ? -30.448 2.940 -12.977 1.00 48.69 353 GLN A CA 1
ATOM 2688 C C . GLN A 1 353 ? -28.915 2.904 -13.105 1.00 48.69 353 GLN A C 1
ATOM 2690 O O . GLN A 1 353 ? -28.284 1.962 -12.618 1.00 48.69 353 GLN A O 1
ATOM 2695 N N . PRO A 1 354 ? -28.296 3.929 -13.714 1.00 56.41 354 PRO A N 1
ATOM 2696 C CA . PRO A 1 354 ? -26.850 4.071 -13.737 1.00 56.41 354 PRO A CA 1
ATOM 2697 C C . PRO A 1 354 ? -26.316 4.523 -12.370 1.00 56.41 354 PRO A C 1
ATOM 2699 O O . PRO A 1 354 ? -26.773 5.502 -11.782 1.00 56.41 354 PRO A O 1
ATOM 2702 N N . VAL A 1 355 ? -25.306 3.793 -11.898 1.00 43.69 355 VAL A N 1
ATOM 2703 C CA . VAL A 1 355 ? -24.479 4.093 -10.726 1.00 43.69 355 VAL A CA 1
ATOM 2704 C C . VAL A 1 355 ? -23.765 5.431 -10.941 1.00 43.69 355 VAL A C 1
ATOM 2706 O O . VAL A 1 355 ? -22.929 5.556 -11.835 1.00 43.69 355 VAL A O 1
ATOM 2709 N N . GLN A 1 356 ? -24.085 6.434 -10.120 1.00 46.00 356 GLN A N 1
ATOM 2710 C CA . GLN A 1 356 ? -23.263 7.638 -9.994 1.00 46.00 356 GLN A CA 1
ATOM 2711 C C . GLN A 1 356 ? -22.033 7.357 -9.112 1.00 46.00 356 GLN A C 1
ATOM 2713 O O . GLN A 1 356 ? -22.150 6.644 -8.112 1.00 46.00 356 GLN A O 1
ATOM 2718 N N . PRO A 1 357 ? -20.859 7.930 -9.436 1.00 48.03 357 PRO A N 1
ATOM 2719 C CA . PRO A 1 357 ? -19.662 7.795 -8.621 1.00 48.03 357 PRO A CA 1
ATOM 2720 C C . PRO A 1 357 ? -19.797 8.600 -7.324 1.00 48.03 357 PRO A C 1
ATOM 2722 O O . PRO A 1 357 ? -19.949 9.822 -7.318 1.00 48.03 357 PRO A O 1
ATOM 2725 N N . GLN A 1 358 ? -19.722 7.873 -6.215 1.00 42.91 358 GLN A N 1
ATOM 2726 C CA . GLN A 1 358 ? -19.727 8.378 -4.853 1.00 42.91 358 GLN A CA 1
ATOM 2727 C C . GLN A 1 358 ? -18.494 9.259 -4.613 1.00 42.91 358 GLN A C 1
ATOM 2729 O O . GLN A 1 358 ? -17.349 8.808 -4.697 1.00 42.91 358 GLN A O 1
ATOM 2734 N N . GLN A 1 359 ? -18.741 10.536 -4.326 1.00 41.47 359 GLN A N 1
ATOM 2735 C CA . GLN A 1 359 ? -17.717 11.485 -3.920 1.00 41.47 359 GLN A CA 1
ATOM 2736 C C . GLN A 1 359 ? -17.122 11.080 -2.566 1.00 41.47 359 GLN A C 1
ATOM 2738 O O . GLN A 1 359 ? -17.812 10.860 -1.572 1.00 41.47 359 GLN A O 1
ATOM 2743 N N . ARG A 1 360 ? -15.798 10.983 -2.581 1.00 37.81 360 ARG A N 1
ATOM 2744 C CA . ARG A 1 360 ? -14.874 10.726 -1.479 1.00 37.81 360 ARG A CA 1
ATOM 2745 C C . ARG A 1 360 ? -14.921 11.894 -0.476 1.00 37.81 360 ARG A C 1
ATOM 2747 O O . ARG A 1 360 ? -14.651 13.019 -0.898 1.00 37.81 360 ARG A O 1
ATOM 2754 N N . PRO A 1 361 ? -15.155 11.691 0.831 1.00 49.22 361 PRO A N 1
ATOM 2755 C CA . PRO A 1 361 ? -14.763 12.688 1.815 1.00 49.22 361 PRO A CA 1
ATOM 2756 C C . PRO A 1 361 ? -13.238 12.637 1.971 1.00 49.22 361 PRO A C 1
ATOM 2758 O O . PRO A 1 361 ? -12.671 11.631 2.397 1.00 49.22 361 PRO A O 1
ATOM 2761 N N . GLN A 1 362 ? -12.563 13.728 1.609 1.00 49.81 362 GLN A N 1
ATOM 2762 C CA . GLN A 1 362 ? -11.206 14.005 2.066 1.00 49.81 362 GLN A CA 1
ATOM 2763 C C . GLN A 1 362 ? -11.257 14.352 3.558 1.00 49.81 362 GLN A C 1
ATOM 2765 O O . GLN A 1 362 ? -11.440 15.511 3.907 1.00 49.81 362 GLN A O 1
ATOM 2770 N N . GLN A 1 363 ? -11.110 13.362 4.435 1.00 45.97 363 GLN A N 1
ATOM 2771 C CA . GLN A 1 363 ? -10.716 13.581 5.830 1.00 45.97 363 GLN A CA 1
ATOM 2772 C C . GLN A 1 363 ? -9.869 12.399 6.302 1.00 45.97 363 GLN A C 1
ATOM 2774 O O . GLN A 1 363 ? -10.348 11.509 6.995 1.00 45.97 363 GLN A O 1
ATOM 2779 N N . LEU A 1 364 ? -8.602 12.364 5.887 1.00 43.91 364 LEU A N 1
ATOM 2780 C CA . LEU A 1 364 ? -7.603 11.510 6.528 1.00 43.91 364 LEU A CA 1
ATOM 2781 C C . LEU A 1 364 ? -6.202 12.125 6.406 1.00 43.91 364 LEU A C 1
ATOM 2783 O O . LEU A 1 364 ? -5.292 11.540 5.832 1.00 43.91 364 LEU A O 1
ATOM 2787 N N . THR A 1 365 ? -6.043 13.328 6.956 1.00 47.91 365 THR A N 1
ATOM 2788 C CA . THR A 1 365 ? -4.722 13.917 7.213 1.00 47.91 365 THR A CA 1
ATOM 2789 C C . THR A 1 365 ? -4.783 14.678 8.530 1.00 47.91 365 THR A C 1
ATOM 2791 O O . THR A 1 365 ? -4.822 15.901 8.532 1.00 47.91 365 THR A O 1
ATOM 2794 N N . GLN A 1 366 ? -4.915 13.963 9.651 1.00 43.00 366 GLN A N 1
ATOM 2795 C CA . GLN A 1 366 ? -4.775 14.543 10.997 1.00 43.00 366 GLN A CA 1
ATOM 2796 C C . GLN A 1 366 ? -4.703 13.450 12.079 1.00 43.00 366 GLN A C 1
ATOM 2798 O O . GLN A 1 366 ? -5.471 13.454 13.029 1.00 43.00 366 GLN A O 1
ATOM 2803 N N . LEU A 1 367 ? -3.817 12.460 11.925 1.00 42.91 367 LEU A N 1
ATOM 2804 C CA . LEU A 1 367 ? -3.549 11.470 12.982 1.00 42.91 367 LEU A CA 1
ATOM 2805 C C . LEU A 1 367 ? -2.127 10.889 12.864 1.00 42.91 367 LEU A C 1
ATOM 2807 O O . LEU A 1 367 ? -1.919 9.690 12.986 1.00 42.91 367 LEU A O 1
ATOM 2811 N N . THR A 1 368 ? -1.136 11.757 12.633 1.00 44.03 368 THR A N 1
ATOM 2812 C CA . THR A 1 368 ? 0.289 11.386 12.736 1.00 44.03 368 THR A CA 1
ATOM 2813 C C . THR A 1 368 ? 1.133 12.538 13.286 1.00 44.03 368 THR A C 1
ATOM 2815 O O . THR A 1 368 ? 2.201 12.831 12.768 1.00 44.03 368 THR A O 1
ATOM 2818 N N . GLU A 1 369 ? 0.660 13.228 14.328 1.00 44.66 369 GLU A N 1
ATOM 2819 C CA . GLU A 1 369 ? 1.474 14.254 14.997 1.00 44.66 369 GLU A CA 1
ATOM 2820 C C . GLU A 1 369 ? 1.080 14.440 16.470 1.00 44.66 369 GLU A C 1
ATOM 2822 O O . GLU A 1 369 ? 0.714 15.519 16.912 1.00 44.66 369 GLU A O 1
ATOM 2827 N N . VAL A 1 370 ? 1.125 13.361 17.258 1.00 43.16 370 VAL A N 1
ATOM 2828 C CA . VAL A 1 370 ? 1.153 13.463 18.732 1.00 43.16 370 VAL A CA 1
ATOM 2829 C C . VAL A 1 370 ? 2.126 12.422 19.282 1.00 43.16 370 VAL A C 1
ATOM 2831 O O . VAL A 1 370 ? 1.772 11.522 20.035 1.00 43.16 370 VAL A O 1
ATOM 2834 N N . ALA A 1 371 ? 3.377 12.498 18.839 1.00 47.62 371 ALA A N 1
ATOM 2835 C CA . ALA A 1 371 ? 4.461 11.712 19.414 1.00 47.62 371 ALA A CA 1
ATOM 2836 C C . ALA A 1 371 ? 5.797 12.434 19.229 1.00 47.62 371 ALA A C 1
ATOM 2838 O O . ALA A 1 371 ? 6.694 11.881 18.609 1.00 47.62 371 ALA A O 1
ATOM 2839 N N . SER A 1 372 ? 5.911 13.682 19.703 1.00 48.94 372 SER A N 1
ATOM 2840 C CA . SER A 1 372 ? 7.182 14.339 20.070 1.00 48.94 372 SER A CA 1
ATOM 2841 C C . SER A 1 372 ? 6.945 15.789 20.488 1.00 48.94 372 SER A C 1
ATOM 2843 O O . SER A 1 372 ? 6.878 16.668 19.641 1.00 48.94 372 SER A O 1
ATOM 2845 N N . GLN A 1 373 ? 6.827 16.030 21.794 1.00 43.53 373 GLN A N 1
ATOM 2846 C CA . GLN A 1 373 ? 7.513 17.111 22.523 1.00 43.53 373 GLN A CA 1
ATOM 2847 C C . GLN A 1 373 ? 6.977 17.149 23.957 1.00 43.53 373 GLN A C 1
ATOM 2849 O O . GLN A 1 373 ? 6.161 17.978 24.348 1.00 43.53 373 GLN A O 1
ATOM 2854 N N . ILE A 1 374 ? 7.464 16.202 24.758 1.00 45.62 374 ILE A N 1
ATOM 2855 C CA . ILE A 1 374 ? 7.475 16.332 26.213 1.00 45.62 374 ILE A CA 1
ATOM 2856 C C . ILE A 1 374 ? 8.550 17.379 26.519 1.00 45.62 374 ILE A C 1
ATOM 2858 O O . ILE A 1 374 ? 9.735 17.066 26.611 1.00 45.62 374 ILE A O 1
ATOM 2862 N N . GLN A 1 375 ? 8.142 18.643 26.594 1.00 46.59 375 GLN A N 1
ATOM 2863 C CA . GLN A 1 375 ? 8.966 19.713 27.137 1.00 46.59 375 GLN A CA 1
ATOM 2864 C C . GLN A 1 375 ? 8.783 19.696 28.657 1.00 46.59 375 GLN A C 1
ATOM 2866 O O . GLN A 1 375 ? 7.723 20.024 29.185 1.00 46.59 375 GLN A O 1
ATOM 2871 N N . VAL A 1 376 ? 9.819 19.240 29.359 1.00 46.25 376 VAL A N 1
ATOM 2872 C CA . VAL A 1 376 ? 9.901 19.257 30.820 1.00 46.25 376 VAL A CA 1
ATOM 2873 C C . VAL A 1 376 ? 9.991 20.717 31.264 1.00 46.25 376 VAL A C 1
ATOM 2875 O O . VAL A 1 376 ? 11.022 21.361 31.080 1.00 46.25 376 VAL A O 1
ATOM 2878 N N . GLN A 1 377 ? 8.905 21.247 31.823 1.00 45.44 377 GLN A N 1
ATOM 2879 C CA . GLN A 1 377 ? 8.873 22.572 32.437 1.00 45.44 377 GLN A CA 1
ATOM 2880 C C . GLN A 1 377 ? 8.952 22.403 33.968 1.00 45.44 377 GLN A C 1
ATOM 2882 O O . GLN A 1 377 ? 8.139 21.667 34.534 1.00 45.44 377 GLN A O 1
ATOM 2887 N N . PRO A 1 378 ? 9.937 23.010 34.655 1.00 48.34 378 PRO A N 1
ATOM 2888 C CA . PRO A 1 378 ? 10.096 22.861 36.098 1.00 48.34 378 PRO A CA 1
ATOM 2889 C C . PRO A 1 378 ? 9.030 23.677 36.841 1.00 48.34 378 PRO A C 1
ATOM 2891 O O . PRO A 1 378 ? 8.982 24.902 36.736 1.00 48.34 378 PRO A O 1
ATOM 2894 N N . LEU A 1 379 ? 8.181 22.995 37.612 1.00 43.31 379 LEU A N 1
ATOM 2895 C CA . LEU A 1 379 ? 7.232 23.633 38.523 1.00 43.31 379 LEU A CA 1
ATOM 2896 C C . LEU A 1 379 ? 7.973 24.244 39.720 1.00 43.31 379 LEU A C 1
ATOM 2898 O O . LEU A 1 379 ? 8.636 23.549 40.492 1.00 43.31 379 LEU A O 1
ATOM 2902 N N . GLN A 1 380 ? 7.829 25.563 39.856 1.00 48.56 380 GLN A N 1
ATOM 2903 C CA . GLN A 1 380 ? 8.169 26.335 41.048 1.00 48.56 380 GLN A CA 1
ATOM 2904 C C . GLN A 1 380 ? 7.342 25.874 42.264 1.00 48.56 380 GLN A C 1
ATOM 2906 O O . GLN A 1 380 ? 6.156 25.571 42.119 1.00 48.56 380 GLN A O 1
ATOM 2911 N N . PRO A 1 381 ? 7.918 25.890 43.480 1.00 47.97 381 PRO A N 1
ATOM 2912 C CA . PRO A 1 381 ? 7.183 25.624 44.706 1.00 47.97 381 PRO A CA 1
ATOM 2913 C C . PRO A 1 381 ? 6.461 26.896 45.174 1.00 47.97 381 PRO A C 1
ATOM 2915 O O . PRO A 1 381 ? 7.090 27.840 45.655 1.00 47.97 381 PRO A O 1
ATOM 2918 N N . SER A 1 382 ? 5.132 26.915 45.070 1.00 46.62 382 SER A N 1
ATOM 2919 C CA . SER A 1 382 ? 4.302 27.890 45.780 1.00 46.62 382 SER A CA 1
ATOM 2920 C C . SER A 1 382 ? 3.795 27.302 47.092 1.00 46.62 382 SER A C 1
ATOM 2922 O O . SER A 1 382 ? 3.254 26.202 47.164 1.00 46.62 382 SER A O 1
ATOM 2924 N N . GLN A 1 383 ? 4.065 28.083 48.129 1.00 49.91 383 GLN A N 1
ATOM 2925 C CA . GLN A 1 383 ? 3.768 27.896 49.534 1.00 49.91 383 GLN A CA 1
ATOM 2926 C C . GLN A 1 383 ? 2.276 27.768 49.885 1.00 49.91 383 GLN A C 1
ATOM 2928 O O . GLN A 1 383 ? 1.414 28.274 49.177 1.00 49.91 383 GLN A O 1
ATOM 2933 N N . GLN A 1 384 ? 2.083 27.267 51.116 1.00 47.72 384 GLN A N 1
ATOM 2934 C CA . GLN A 1 384 ? 0.999 27.554 52.071 1.00 47.72 384 GLN A CA 1
ATOM 2935 C C . GLN A 1 384 ? -0.365 26.911 51.811 1.00 47.72 384 GLN A C 1
ATOM 2937 O O . GLN A 1 384 ? -1.114 27.384 50.971 1.00 47.72 384 GLN A O 1
ATOM 2942 N N . GLN A 1 385 ? -0.748 25.945 52.666 1.00 41.69 385 GLN A N 1
ATOM 2943 C CA . GLN A 1 385 ? -1.757 26.137 53.732 1.00 41.69 385 GLN A CA 1
ATOM 2944 C C . GLN A 1 385 ? -1.927 24.869 54.619 1.00 41.69 385 GLN A C 1
ATOM 2946 O O . GLN A 1 385 ? -1.204 23.903 54.391 1.00 41.69 385 GLN A O 1
ATOM 2951 N N . PRO A 1 386 ? -2.694 24.899 55.736 1.00 52.62 386 PRO A N 1
ATOM 2952 C CA . PRO A 1 386 ? -2.147 24.696 57.071 1.00 52.62 386 PRO A CA 1
ATOM 2953 C C . PRO A 1 386 ? -2.455 23.331 57.709 1.00 52.62 386 PRO A C 1
ATOM 2955 O O . PRO A 1 386 ? -3.271 22.542 57.246 1.00 52.62 386 PRO A O 1
ATOM 2958 N N . ALA A 1 387 ? -1.777 23.131 58.838 1.00 54.03 387 ALA A N 1
ATOM 2959 C CA . ALA A 1 387 ? -1.874 22.036 59.789 1.00 54.03 387 ALA A CA 1
ATOM 2960 C C . ALA A 1 387 ? -3.300 21.660 60.229 1.00 54.03 387 ALA A C 1
ATOM 2962 O O . ALA A 1 387 ? -4.106 22.537 60.536 1.00 54.03 387 ALA A O 1
ATOM 2963 N N . GLN A 1 388 ? -3.528 20.353 60.402 1.00 42.94 388 GLN A N 1
ATOM 2964 C CA . GLN A 1 388 ? -4.473 19.760 61.358 1.00 42.94 388 GLN A CA 1
ATOM 2965 C C . GLN A 1 388 ? -4.110 18.277 61.626 1.00 42.94 388 GLN A C 1
ATOM 2967 O O . GLN A 1 388 ? -3.330 17.705 60.865 1.00 42.94 388 GLN A O 1
ATOM 2972 N N . PRO A 1 389 ? -4.563 17.699 62.757 1.00 56.53 389 PRO A N 1
ATOM 2973 C CA . PRO A 1 389 ? -3.669 17.058 63.725 1.00 56.53 389 PRO A CA 1
ATOM 2974 C C . PRO A 1 389 ? -3.714 15.521 63.756 1.00 56.53 389 PRO A C 1
ATOM 2976 O O . PRO A 1 389 ? -4.650 14.887 63.273 1.00 56.53 389 PRO A O 1
ATOM 2979 N N . ASP A 1 390 ? -2.692 14.955 64.402 1.00 52.47 390 ASP A N 1
ATOM 2980 C CA . ASP A 1 390 ? -2.500 13.534 64.707 1.00 52.47 390 ASP A CA 1
ATOM 2981 C C . ASP A 1 390 ? -3.671 12.886 65.473 1.00 52.47 390 ASP A C 1
ATOM 2983 O O . ASP A 1 390 ? -4.195 13.479 66.423 1.00 52.47 390 ASP A O 1
ATOM 2987 N N . PRO A 1 391 ? -4.006 11.612 65.188 1.00 59.59 391 PRO A N 1
ATOM 2988 C CA . PRO A 1 391 ? -4.707 10.761 66.137 1.00 59.59 391 PRO A CA 1
ATOM 2989 C C . PRO A 1 391 ? -3.727 10.013 67.069 1.00 59.59 391 PRO A C 1
ATOM 2991 O O . PRO A 1 391 ? -2.608 9.666 66.679 1.00 59.59 391 PRO A O 1
ATOM 2994 N N . PRO A 1 392 ? -4.139 9.732 68.319 1.00 58.72 392 PRO A N 1
ATOM 2995 C CA . PRO A 1 392 ? -3.247 9.259 69.362 1.00 58.72 392 PRO A CA 1
ATOM 2996 C C . PRO A 1 392 ? -2.919 7.766 69.267 1.00 58.72 392 PRO A C 1
ATOM 2998 O O . PRO A 1 392 ? -3.738 6.901 68.963 1.00 58.72 392 PRO A O 1
ATOM 3001 N N . LYS A 1 393 ? -1.675 7.506 69.656 1.00 49.66 393 LYS A N 1
ATOM 3002 C CA . LYS A 1 393 ? -1.036 6.228 69.945 1.00 49.66 393 LYS A CA 1
ATOM 3003 C C . LYS A 1 393 ? -1.708 5.558 71.153 1.00 49.66 393 LYS A C 1
ATOM 3005 O O . LYS A 1 393 ? -1.552 6.028 72.277 1.00 49.66 393 LYS A O 1
ATOM 3010 N N . ALA A 1 394 ? -2.402 4.443 70.935 1.00 42.91 394 ALA A N 1
ATOM 3011 C CA . ALA A 1 394 ? -2.835 3.543 72.002 1.00 42.91 394 ALA A CA 1
ATOM 3012 C C . ALA A 1 394 ? -1.994 2.261 71.966 1.00 42.91 394 ALA A C 1
ATOM 3014 O O . ALA A 1 394 ? -2.025 1.490 71.010 1.00 42.91 394 ALA A O 1
ATOM 3015 N N . ALA A 1 395 ? -1.208 2.086 73.024 1.00 47.19 395 ALA A N 1
ATOM 3016 C CA . ALA A 1 395 ? -0.442 0.895 73.339 1.00 47.19 395 ALA A CA 1
ATOM 3017 C C . ALA A 1 395 ? -1.301 -0.080 74.155 1.00 47.19 395 ALA A C 1
ATOM 3019 O O . ALA A 1 395 ? -1.890 0.328 75.151 1.00 47.19 395 ALA A O 1
ATOM 3020 N N . ALA A 1 396 ? -1.330 -1.349 73.751 1.00 39.50 396 ALA A N 1
ATOM 3021 C CA . ALA A 1 396 ? -1.653 -2.543 74.544 1.00 39.50 396 ALA A CA 1
ATOM 3022 C C . ALA A 1 396 ? -1.655 -3.731 73.564 1.00 39.50 396 ALA A C 1
ATOM 3024 O O . ALA A 1 396 ? -2.063 -3.568 72.423 1.00 39.50 396 ALA A O 1
ATOM 3025 N N . ALA A 1 397 ? -1.279 -4.960 73.872 1.00 38.91 397 ALA A N 1
ATOM 3026 C CA . ALA A 1 397 ? -0.566 -5.589 74.967 1.00 38.91 397 ALA A CA 1
ATOM 3027 C C . ALA A 1 397 ? -0.219 -6.990 74.423 1.00 38.91 397 ALA A C 1
ATOM 3029 O O . ALA A 1 397 ? -0.983 -7.569 73.649 1.00 38.91 397 ALA A O 1
ATOM 3030 N N . ALA A 1 398 ? 0.937 -7.519 74.800 1.00 45.19 398 ALA A N 1
ATOM 3031 C CA . ALA A 1 398 ? 1.367 -8.866 74.453 1.00 45.19 398 ALA A CA 1
ATOM 3032 C C . ALA A 1 398 ? 0.599 -9.931 75.258 1.00 45.19 398 ALA A C 1
ATOM 3034 O O . ALA A 1 398 ? 0.469 -9.771 76.468 1.00 45.19 398 ALA A O 1
ATOM 3035 N N . VAL A 1 399 ? 0.203 -11.042 74.619 1.00 44.78 399 VAL A N 1
ATOM 3036 C CA . VAL A 1 399 ? 0.069 -12.382 75.237 1.00 44.78 399 VAL A CA 1
ATOM 3037 C C . VAL A 1 399 ? 0.395 -13.460 74.175 1.00 44.78 399 VAL A C 1
ATOM 3039 O O . VAL A 1 399 ? -0.047 -13.310 73.035 1.00 44.78 399 VAL A O 1
ATOM 3042 N N . PRO A 1 400 ? 1.161 -14.526 74.505 1.00 63.62 400 PRO A N 1
ATOM 3043 C CA . PRO A 1 400 ? 1.598 -15.570 73.570 1.00 63.62 400 PRO A CA 1
ATOM 3044 C C . PRO A 1 400 ? 0.787 -16.882 73.685 1.00 63.62 400 PRO A C 1
ATOM 3046 O O . PRO A 1 400 ? 0.294 -17.207 74.760 1.00 63.62 400 PRO A O 1
ATOM 3049 N N . ALA A 1 401 ? 0.727 -17.672 72.605 1.00 40.00 401 ALA A N 1
ATOM 3050 C CA . ALA A 1 401 ? 0.488 -19.131 72.592 1.00 40.00 401 ALA A CA 1
ATOM 3051 C C . ALA A 1 401 ? 0.728 -19.645 71.151 1.00 40.00 401 ALA A C 1
ATOM 3053 O O . ALA A 1 401 ? 0.087 -19.173 70.221 1.00 40.00 401 ALA A O 1
ATOM 3054 N N . ALA A 1 402 ? 1.812 -20.369 70.857 1.00 41.97 402 ALA A N 1
ATOM 3055 C CA . ALA A 1 402 ? 1.969 -21.826 70.985 1.00 41.97 402 ALA A CA 1
ATOM 3056 C C . ALA A 1 402 ? 1.062 -22.645 70.036 1.00 41.97 402 ALA A C 1
ATOM 3058 O O . ALA A 1 402 ? -0.146 -22.698 70.240 1.00 41.97 402 ALA A O 1
ATOM 3059 N N . GLY A 1 403 ? 1.671 -23.345 69.061 1.00 39.47 403 GLY A N 1
ATOM 3060 C CA . GLY A 1 403 ? 1.077 -24.542 68.441 1.00 39.47 403 GLY A CA 1
ATOM 3061 C C . GLY A 1 403 ? 1.220 -24.722 66.920 1.00 39.47 403 GLY A C 1
ATOM 3062 O O . GLY A 1 403 ? 0.239 -24.595 66.199 1.00 39.47 403 GLY A O 1
ATOM 3063 N N . THR A 1 404 ? 2.404 -25.109 66.433 1.00 45.19 404 THR A N 1
ATOM 3064 C CA . THR A 1 404 ? 2.569 -26.079 65.314 1.00 45.19 404 THR A CA 1
ATOM 3065 C C . THR A 1 404 ? 2.111 -27.476 65.799 1.00 45.19 404 THR A C 1
ATOM 3067 O O . THR A 1 404 ? 2.111 -27.660 67.020 1.00 45.19 404 THR A O 1
ATOM 3070 N N . PRO A 1 405 ? 1.747 -28.486 64.963 1.00 56.03 405 PRO A N 1
ATOM 3071 C CA . PRO A 1 405 ? 2.414 -28.973 63.733 1.00 56.03 405 PRO A CA 1
ATOM 3072 C C . PRO A 1 405 ? 1.374 -29.281 62.602 1.00 56.03 405 PRO A C 1
ATOM 3074 O O . PRO A 1 405 ? 0.212 -28.940 62.750 1.00 56.03 405 PRO A O 1
ATOM 3077 N N . ALA A 1 406 ? 1.624 -29.845 61.416 1.00 39.50 406 ALA A N 1
ATOM 3078 C CA . ALA A 1 406 ? 2.570 -30.859 60.985 1.00 39.50 406 ALA A CA 1
ATOM 3079 C C . ALA A 1 406 ? 2.719 -30.864 59.452 1.00 39.50 406 ALA A C 1
ATOM 3081 O O . ALA A 1 406 ? 1.788 -30.562 58.705 1.00 39.50 406 ALA A O 1
ATOM 3082 N N . ALA A 1 407 ? 3.912 -31.264 59.023 1.00 44.06 407 ALA A N 1
ATOM 3083 C CA . ALA A 1 407 ? 4.266 -31.611 57.660 1.00 44.06 407 ALA A CA 1
ATOM 3084 C C . ALA A 1 407 ? 3.648 -32.958 57.239 1.00 44.06 407 ALA A C 1
ATOM 3086 O O . ALA A 1 407 ? 3.499 -33.861 58.061 1.00 44.06 407 ALA A O 1
ATOM 3087 N N . VAL A 1 408 ? 3.380 -33.109 55.940 1.00 51.34 408 VAL A N 1
ATOM 3088 C CA . VAL A 1 408 ? 3.121 -34.398 55.279 1.00 51.34 408 VAL A CA 1
ATOM 3089 C C . VAL A 1 408 ? 4.189 -34.593 54.191 1.00 51.34 408 VAL A C 1
ATOM 3091 O O . VAL A 1 408 ? 4.469 -33.632 53.469 1.00 51.34 408 VAL A O 1
ATOM 3094 N N . PRO A 1 409 ? 4.820 -35.780 54.081 1.00 61.94 409 PRO A N 1
ATOM 3095 C CA . PRO A 1 409 ? 5.931 -36.017 53.169 1.00 61.94 409 PRO A CA 1
ATOM 3096 C C . PRO A 1 409 ? 5.513 -36.627 51.820 1.00 61.94 409 PRO A C 1
ATOM 3098 O O . PRO A 1 409 ? 4.386 -37.063 51.602 1.00 61.94 409 PRO A O 1
ATOM 3101 N N . ALA A 1 410 ? 6.509 -36.637 50.938 1.00 48.81 410 ALA A N 1
ATOM 3102 C CA . ALA A 1 410 ? 6.545 -37.088 49.555 1.00 48.81 410 ALA A CA 1
ATOM 3103 C C . ALA A 1 410 ? 6.299 -38.592 49.307 1.00 48.81 410 ALA A C 1
ATOM 3105 O O . ALA A 1 410 ? 6.666 -39.436 50.118 1.00 48.81 410 ALA A O 1
ATOM 3106 N N . ALA A 1 411 ? 5.814 -38.896 48.098 1.00 42.75 411 ALA A N 1
ATOM 3107 C CA . ALA A 1 411 ? 6.044 -40.104 47.286 1.00 42.75 411 ALA A CA 1
ATOM 3108 C C . ALA A 1 411 ? 5.439 -39.808 45.892 1.00 42.75 411 ALA A C 1
ATOM 3110 O O . ALA A 1 411 ? 4.397 -39.171 45.828 1.00 42.75 411 ALA A O 1
ATOM 3111 N N . GLY A 1 412 ? 5.953 -40.161 44.718 1.00 36.38 412 GLY A N 1
ATOM 3112 C CA . GLY A 1 412 ? 7.088 -40.944 44.247 1.00 36.38 412 GLY A CA 1
ATOM 3113 C C . GLY A 1 412 ? 6.878 -41.118 42.726 1.00 36.38 412 GLY A C 1
ATOM 3114 O O . GLY A 1 412 ? 5.757 -41.360 42.287 1.00 36.38 412 GLY A O 1
ATOM 3115 N N . MET A 1 413 ? 7.925 -40.935 41.917 1.00 41.38 413 MET A N 1
ATOM 3116 C CA . MET A 1 413 ? 8.017 -41.467 40.534 1.00 41.38 413 MET A CA 1
ATOM 3117 C C . MET A 1 413 ? 8.318 -42.997 40.601 1.00 41.38 413 MET A C 1
ATOM 3119 O O . MET A 1 413 ? 8.478 -43.456 41.736 1.00 41.38 413 MET A O 1
ATOM 3123 N N . PRO A 1 414 ? 8.493 -43.816 39.520 1.00 61.12 414 PRO A N 1
ATOM 3124 C CA . PRO A 1 414 ? 8.652 -43.519 38.075 1.00 61.12 414 PRO A CA 1
ATOM 3125 C C . PRO A 1 414 ? 8.051 -44.547 37.059 1.00 61.12 414 PRO A C 1
ATOM 3127 O O . PRO A 1 414 ? 7.627 -45.633 37.434 1.00 61.12 414 PRO A O 1
ATOM 3130 N N . ALA A 1 415 ? 8.097 -44.219 35.755 1.00 43.97 415 ALA A N 1
ATOM 3131 C CA . ALA A 1 415 ? 8.304 -45.109 34.578 1.00 43.97 415 ALA A CA 1
ATOM 3132 C C . ALA A 1 415 ? 8.206 -44.228 33.301 1.00 43.97 415 ALA A C 1
ATOM 3134 O O . ALA A 1 415 ? 7.222 -43.513 33.165 1.00 43.97 415 ALA A O 1
ATOM 3135 N N . ALA A 1 416 ? 9.214 -44.006 32.445 1.00 43.34 416 ALA A N 1
ATOM 3136 C CA . ALA A 1 416 ? 10.082 -44.871 31.625 1.00 43.34 416 ALA A CA 1
ATOM 3137 C C . ALA A 1 416 ? 9.448 -45.350 30.292 1.00 43.34 416 ALA A C 1
ATOM 3139 O O . ALA A 1 416 ? 8.252 -45.612 30.234 1.00 43.34 416 ALA A O 1
ATOM 3140 N N . VAL A 1 417 ? 10.331 -45.548 29.290 1.00 45.22 417 VAL A N 1
ATOM 3141 C CA . VAL A 1 417 ? 10.200 -46.159 27.929 1.00 45.22 417 VAL A CA 1
ATOM 3142 C C . VAL A 1 417 ? 9.930 -45.122 26.776 1.00 45.22 417 VAL A C 1
ATOM 3144 O O . VAL A 1 417 ? 9.305 -44.100 27.038 1.00 45.22 417 VAL A O 1
ATOM 3147 N N . PRO A 1 418 ? 10.504 -45.248 25.544 1.00 59.44 418 PRO A N 1
ATOM 3148 C CA . PRO A 1 418 ? 11.781 -44.643 25.118 1.00 59.44 418 PRO A CA 1
ATOM 3149 C C . PRO A 1 418 ? 11.748 -43.981 23.700 1.00 59.44 418 PRO A C 1
ATOM 3151 O O . PRO A 1 418 ? 10.718 -43.911 23.038 1.00 59.44 418 PRO A O 1
ATOM 3154 N N . ALA A 1 419 ? 12.916 -43.513 23.234 1.00 44.03 419 ALA A N 1
ATOM 3155 C CA . ALA A 1 419 ? 13.209 -42.986 21.885 1.00 44.03 419 ALA A CA 1
ATOM 3156 C C . ALA A 1 419 ? 13.176 -44.062 20.761 1.00 44.03 419 ALA A C 1
ATOM 3158 O O . ALA A 1 419 ? 13.098 -45.252 21.078 1.00 44.03 419 ALA A O 1
ATOM 3159 N N . PRO A 1 420 ? 13.237 -43.683 19.460 1.00 57.12 420 PRO A N 1
ATOM 3160 C CA . PRO A 1 420 ? 14.514 -43.410 18.746 1.00 57.12 420 PRO A CA 1
ATOM 3161 C C . PRO A 1 420 ? 14.395 -42.229 17.741 1.00 57.12 420 PRO A C 1
ATOM 3163 O O . PRO A 1 420 ? 13.296 -41.757 17.490 1.00 57.12 420 PRO A O 1
ATOM 3166 N N . GLY A 1 421 ? 15.406 -41.656 17.081 1.00 42.75 421 GLY A N 1
ATOM 3167 C CA . GLY A 1 421 ? 16.863 -41.796 16.976 1.00 42.75 421 GLY A CA 1
ATOM 3168 C C . GLY A 1 421 ? 17.380 -40.515 16.268 1.00 42.75 421 GLY A C 1
ATOM 3169 O O . GLY A 1 421 ? 16.635 -39.873 15.536 1.00 42.75 421 GLY A O 1
ATOM 3170 N N . ALA A 1 422 ? 18.507 -39.943 16.698 1.00 39.69 422 ALA A N 1
ATOM 3171 C CA . ALA A 1 422 ? 19.798 -39.929 15.991 1.00 39.69 422 ALA A CA 1
ATOM 3172 C C . ALA A 1 422 ? 19.751 -39.544 14.494 1.00 39.69 422 ALA A C 1
ATOM 3174 O O . ALA A 1 422 ? 19.185 -40.292 13.710 1.00 39.69 422 ALA A O 1
ATOM 3175 N N . VAL A 1 423 ? 20.430 -38.444 14.113 1.00 43.44 423 VAL A N 1
ATOM 3176 C CA . VAL A 1 423 ? 21.596 -38.397 13.190 1.00 43.44 423 VAL A CA 1
ATOM 3177 C C . VAL A 1 423 ? 22.115 -36.938 13.068 1.00 43.44 423 VAL A C 1
ATOM 3179 O O . VAL A 1 423 ? 21.359 -36.055 12.686 1.00 43.44 423 VAL A O 1
ATOM 3182 N N . LEU A 1 424 ? 23.388 -36.738 13.474 1.00 40.81 424 LEU A N 1
ATOM 3183 C CA . LEU A 1 424 ? 24.525 -35.979 12.872 1.00 40.81 424 LEU A CA 1
ATOM 3184 C C . LEU A 1 424 ? 24.224 -34.706 12.042 1.00 40.81 424 LEU A C 1
ATOM 3186 O O . LEU A 1 424 ? 23.309 -34.697 11.241 1.00 40.81 424 LEU A O 1
ATOM 3190 N N . ALA A 1 425 ? 24.994 -33.617 12.012 1.00 38.22 425 ALA A N 1
ATOM 3191 C CA . ALA A 1 425 ? 26.310 -33.197 12.495 1.00 38.22 425 ALA A CA 1
ATOM 3192 C C . ALA A 1 425 ? 26.334 -31.651 12.343 1.00 38.22 425 ALA A C 1
ATOM 3194 O O . ALA A 1 425 ? 25.595 -31.097 11.537 1.00 38.22 425 ALA A O 1
ATOM 3195 N N . GLY A 1 426 ? 27.136 -30.901 13.091 1.00 39.12 426 GLY A N 1
ATOM 3196 C CA . GLY A 1 426 ? 28.389 -30.425 12.511 1.00 39.12 426 GLY A CA 1
ATOM 3197 C C . GLY A 1 426 ? 28.821 -29.109 13.157 1.00 39.12 426 GLY A C 1
ATOM 3198 O O . GLY A 1 426 ? 28.075 -28.139 13.218 1.00 39.12 426 GLY A O 1
ATOM 3199 N N . THR A 1 427 ? 30.031 -29.148 13.687 1.00 41.06 427 THR A N 1
ATOM 3200 C CA . THR A 1 427 ? 30.802 -28.119 14.381 1.00 41.06 427 THR A CA 1
ATOM 3201 C C . THR A 1 427 ? 31.451 -27.117 13.424 1.00 41.06 427 THR A C 1
ATOM 3203 O O . THR A 1 427 ? 31.893 -27.508 12.348 1.00 41.06 427 THR A O 1
ATOM 3206 N N . GLY A 1 428 ? 31.635 -25.874 13.879 1.00 40.03 428 GLY A N 1
ATOM 3207 C CA . GLY A 1 428 ? 32.587 -24.907 13.309 1.00 40.03 428 GLY A CA 1
ATOM 3208 C C . GLY A 1 428 ? 32.330 -23.491 13.845 1.00 40.03 428 GLY A C 1
ATOM 3209 O O . GLY A 1 428 ? 31.457 -22.802 13.340 1.00 40.03 428 GLY A O 1
ATOM 3210 N N . THR A 1 429 ? 32.778 -23.134 15.052 1.00 39.12 429 THR A N 1
ATOM 3211 C CA . THR A 1 429 ? 34.038 -22.418 15.371 1.00 39.12 429 THR A CA 1
ATOM 3212 C C . THR A 1 429 ? 34.315 -21.130 14.577 1.00 39.12 429 THR A C 1
ATOM 3214 O O . THR A 1 429 ? 34.722 -21.193 13.426 1.00 39.12 429 THR A O 1
ATOM 3217 N N . ALA A 1 430 ? 34.199 -20.011 15.307 1.00 43.31 430 ALA A N 1
ATOM 3218 C CA . ALA A 1 430 ? 35.130 -18.874 15.420 1.00 43.31 430 ALA A CA 1
ATOM 3219 C C . ALA A 1 430 ? 35.524 -18.025 14.188 1.00 43.31 430 ALA A C 1
ATOM 3221 O O . ALA A 1 430 ? 36.149 -18.514 13.259 1.00 43.31 430 ALA A O 1
ATOM 3222 N N . SER A 1 431 ? 35.260 -16.714 14.302 1.00 44.12 431 SER A N 1
ATOM 3223 C CA . SER A 1 431 ? 36.156 -15.567 14.009 1.00 44.12 431 SER A CA 1
ATOM 3224 C C . SER A 1 431 ? 35.393 -14.293 14.421 1.00 44.12 431 SER A C 1
ATOM 3226 O O . SER A 1 431 ? 34.285 -14.074 13.947 1.00 44.12 431 SER A O 1
ATOM 3228 N N . ALA A 1 432 ? 35.731 -13.588 15.504 1.00 42.62 432 ALA A N 1
ATOM 3229 C CA . ALA A 1 432 ? 36.894 -12.719 15.724 1.00 42.62 432 ALA A CA 1
ATOM 3230 C C . ALA A 1 432 ? 36.932 -11.488 14.793 1.00 42.62 432 ALA A C 1
ATOM 3232 O O . ALA A 1 432 ? 37.064 -11.628 13.587 1.00 42.62 432 ALA A O 1
ATOM 3233 N N . GLU A 1 433 ? 36.821 -10.322 15.445 1.00 40.12 433 GLU A N 1
ATOM 3234 C CA . GLU A 1 433 ? 37.411 -9.009 15.135 1.00 40.12 433 GLU A CA 1
ATOM 3235 C C . GLU A 1 433 ? 37.234 -8.381 13.741 1.00 40.12 433 GLU A C 1
ATOM 3237 O O . GLU A 1 433 ? 37.711 -8.885 12.738 1.00 40.12 433 GLU A O 1
ATOM 3242 N N . SER A 1 434 ? 36.667 -7.167 13.718 1.00 42.31 434 SER A N 1
ATOM 3243 C CA . SER A 1 434 ? 37.444 -5.961 13.385 1.00 42.31 434 SER A CA 1
ATOM 3244 C C . SER A 1 434 ? 36.614 -4.693 13.607 1.00 42.31 434 SER A C 1
ATOM 3246 O O . SER A 1 434 ? 35.678 -4.379 12.876 1.00 42.31 434 SER A O 1
ATOM 3248 N N . LYS A 1 435 ? 37.008 -3.953 14.645 1.00 53.34 435 LYS A N 1
ATOM 3249 C CA . LYS A 1 435 ? 36.800 -2.511 14.803 1.00 53.34 435 LYS A CA 1
ATOM 3250 C C . LYS A 1 435 ? 37.645 -1.801 13.742 1.00 53.34 435 LYS A C 1
ATOM 3252 O O . LYS A 1 435 ? 38.837 -2.085 13.651 1.00 53.34 435 LYS A O 1
ATOM 3257 N N . LEU A 1 436 ? 37.068 -0.859 13.005 1.00 50.91 436 LEU A N 1
ATOM 3258 C CA . LEU A 1 436 ? 37.834 0.117 12.232 1.00 50.91 436 LEU A CA 1
ATOM 3259 C C . LEU A 1 436 ? 37.169 1.489 12.372 1.00 50.91 436 LEU A C 1
ATOM 3261 O O . LEU A 1 436 ? 36.157 1.785 11.745 1.00 50.91 436 LEU A O 1
ATOM 3265 N N . ASP A 1 437 ? 37.753 2.275 13.275 1.00 56.81 437 ASP A N 1
ATOM 3266 C CA . ASP A 1 437 ? 37.721 3.734 13.302 1.00 56.81 437 ASP A CA 1
ATOM 3267 C C . ASP A 1 437 ? 38.606 4.253 12.162 1.00 56.81 437 ASP A C 1
ATOM 3269 O O . ASP A 1 437 ? 39.772 3.862 12.078 1.00 56.81 437 ASP A O 1
ATOM 3273 N N . VAL A 1 438 ? 38.097 5.168 11.334 1.00 47.25 438 VAL A N 1
ATOM 3274 C CA . VAL A 1 438 ? 38.926 6.134 10.595 1.00 47.25 438 VAL A CA 1
ATOM 3275 C C . VAL A 1 438 ? 38.187 7.476 10.556 1.00 47.25 438 VAL A C 1
ATOM 3277 O O . VAL A 1 438 ? 37.026 7.505 10.144 1.00 47.25 438 VAL A O 1
ATOM 3280 N N . PRO A 1 439 ? 38.838 8.583 10.958 1.00 64.00 439 PRO A N 1
ATOM 3281 C CA . PRO A 1 439 ? 38.305 9.931 10.832 1.00 64.00 439 PRO A CA 1
ATOM 3282 C C . PRO A 1 439 ? 38.719 10.581 9.503 1.00 64.00 439 PRO A C 1
ATOM 3284 O O . PRO A 1 439 ? 39.794 10.307 8.962 1.00 64.00 439 PRO A O 1
ATOM 3287 N N . THR A 1 440 ? 37.909 11.518 9.014 1.00 59.19 440 THR A N 1
ATOM 3288 C CA . THR A 1 440 ? 38.381 12.670 8.230 1.00 59.19 440 THR A CA 1
ATOM 3289 C C . THR A 1 440 ? 37.517 13.875 8.548 1.00 59.19 440 THR A C 1
ATOM 3291 O O . THR A 1 440 ? 36.281 13.690 8.627 1.00 59.19 440 THR A O 1
#